Protein AF-A0A914WY96-F1 (afdb_monomer_lite)

Structure (mmCIF, N/CA/C/O backbone):
data_AF-A0A914WY96-F1
#
_entry.id   AF-A0A914WY96-F1
#
loop_
_atom_site.group_PDB
_atom_site.id
_atom_site.type_symbol
_atom_site.label_atom_id
_atom_site.label_alt_id
_atom_site.label_comp_id
_atom_site.label_asym_id
_atom_site.label_entity_id
_atom_site.label_seq_id
_atom_site.pdbx_PDB_ins_code
_atom_site.Cartn_x
_atom_site.Cartn_y
_atom_site.Cartn_z
_atom_site.occupancy
_atom_site.B_iso_or_equiv
_atom_site.auth_seq_id
_atom_site.auth_comp_id
_atom_site.auth_asym_id
_atom_site.auth_atom_id
_atom_site.pdbx_PDB_model_num
ATOM 1 N N . MET A 1 1 ? 10.116 6.307 -35.454 1.00 28.48 1 MET A N 1
ATOM 2 C CA . MET A 1 1 ? 8.808 5.664 -35.728 1.00 28.48 1 MET A CA 1
ATOM 3 C C . MET A 1 1 ? 8.693 4.385 -34.907 1.00 28.48 1 MET A C 1
ATOM 5 O O . MET A 1 1 ? 9.433 3.451 -35.177 1.00 28.48 1 MET A O 1
ATOM 9 N N . LYS A 1 2 ? 7.844 4.342 -33.873 1.00 28.83 2 LYS A N 1
ATOM 10 C CA . LYS A 1 2 ? 7.620 3.133 -33.053 1.00 28.83 2 LYS A CA 1
ATOM 11 C C . LYS A 1 2 ? 6.256 2.530 -33.415 1.00 28.83 2 LYS A C 1
ATOM 13 O O . LYS A 1 2 ? 5.271 3.258 -33.462 1.00 28.83 2 LYS A O 1
ATOM 18 N N . ARG A 1 3 ? 6.246 1.234 -33.759 1.00 26.42 3 ARG A N 1
ATOM 19 C CA . ARG A 1 3 ? 5.090 0.457 -34.256 1.00 26.42 3 ARG A CA 1
ATOM 20 C C . ARG A 1 3 ? 4.295 -0.189 -33.090 1.00 26.42 3 ARG A C 1
ATOM 22 O O . ARG A 1 3 ? 4.894 -0.402 -32.038 1.00 26.42 3 ARG A O 1
ATOM 29 N N . PRO A 1 4 ? 2.994 -0.518 -33.257 1.00 29.48 4 PRO A N 1
ATOM 30 C CA . PRO A 1 4 ? 2.065 -0.877 -32.171 1.00 29.48 4 PRO A CA 1
ATOM 31 C C . PRO A 1 4 ? 2.031 -2.377 -31.812 1.00 29.48 4 PRO A C 1
ATOM 33 O O . PRO A 1 4 ? 2.368 -3.226 -32.624 1.00 29.48 4 PRO A O 1
ATOM 36 N N . ALA A 1 5 ? 1.510 -2.731 -30.633 1.00 29.62 5 ALA A N 1
ATOM 37 C CA . ALA A 1 5 ? 1.574 -4.060 -30.001 1.00 29.62 5 ALA A CA 1
ATOM 38 C C . ALA A 1 5 ? 0.991 -5.293 -30.742 1.00 29.62 5 ALA A C 1
ATOM 40 O O . ALA A 1 5 ? 1.362 -6.414 -30.403 1.00 29.62 5 ALA A O 1
ATOM 41 N N . LYS A 1 6 ? 0.184 -5.155 -31.814 1.00 28.33 6 LYS A N 1
ATOM 42 C CA . LYS A 1 6 ? -0.159 -6.316 -32.691 1.00 28.33 6 LYS A CA 1
ATOM 43 C C . LYS A 1 6 ? 1.090 -6.884 -33.393 1.00 28.33 6 LYS A C 1
ATOM 45 O O . LYS A 1 6 ? 1.119 -8.012 -33.871 1.00 28.33 6 LYS A O 1
ATOM 50 N N . VAL A 1 7 ? 2.139 -6.072 -33.436 1.00 35.50 7 VAL A N 1
ATOM 51 C CA . VAL A 1 7 ? 3.407 -6.331 -34.096 1.00 35.50 7 VAL A CA 1
ATOM 52 C C . VAL A 1 7 ? 4.339 -7.179 -33.220 1.00 35.50 7 VAL A C 1
ATOM 54 O O . VAL A 1 7 ? 5.257 -7.757 -33.766 1.00 35.50 7 VAL A O 1
ATOM 57 N N . ALA A 1 8 ? 4.108 -7.371 -31.914 1.00 34.38 8 ALA A N 1
ATOM 58 C CA . ALA A 1 8 ? 4.970 -8.253 -31.109 1.00 34.38 8 ALA A CA 1
ATOM 59 C C . ALA A 1 8 ? 4.739 -9.755 -31.404 1.00 34.38 8 ALA A C 1
ATOM 61 O O . ALA A 1 8 ? 5.701 -10.507 -31.510 1.00 34.38 8 ALA A O 1
ATOM 62 N N . TYR A 1 9 ? 3.489 -10.178 -31.649 1.00 34.12 9 TYR A N 1
ATOM 63 C CA . TYR A 1 9 ? 3.143 -11.551 -32.068 1.00 34.12 9 TYR A CA 1
ATOM 64 C C . TYR A 1 9 ? 3.417 -11.781 -33.575 1.00 34.12 9 TYR A C 1
ATOM 66 O O . TYR A 1 9 ? 3.950 -12.815 -33.989 1.00 34.12 9 TYR A O 1
ATOM 74 N N . CYS A 1 10 ? 3.149 -10.771 -34.419 1.00 36.69 10 CYS A N 1
ATOM 75 C CA . CYS A 1 10 ? 3.465 -10.826 -35.853 1.00 36.69 10 CYS A CA 1
ATOM 76 C C . CYS A 1 10 ? 4.968 -10.674 -36.171 1.00 36.69 10 CYS A C 1
ATOM 78 O O . CYS A 1 10 ? 5.416 -11.292 -37.138 1.00 36.69 10 CYS A O 1
ATOM 80 N N . ASN A 1 11 ? 5.760 -9.962 -35.357 1.00 41.75 11 ASN A N 1
ATOM 81 C CA . ASN A 1 11 ? 7.214 -9.797 -35.547 1.00 41.75 11 ASN A CA 1
ATOM 82 C C . ASN A 1 11 ? 8.078 -10.728 -34.698 1.00 41.75 11 ASN A C 1
ATOM 84 O O . ASN A 1 11 ? 9.297 -10.694 -34.853 1.00 41.75 11 ASN A O 1
ATOM 88 N N . ALA A 1 12 ? 7.501 -11.559 -33.826 1.00 46.78 12 ALA A N 1
ATOM 89 C CA . ALA A 1 12 ? 8.253 -12.685 -33.294 1.00 46.78 12 ALA A CA 1
ATOM 90 C C . ALA A 1 12 ? 8.743 -13.513 -34.487 1.00 46.78 12 ALA A C 1
ATOM 92 O O . ALA A 1 12 ? 7.937 -13.942 -35.323 1.00 46.78 12 ALA A O 1
ATOM 93 N N . HIS A 1 13 ? 10.060 -13.666 -34.607 1.00 63.72 13 HIS A N 1
ATOM 94 C CA . HIS A 1 13 ? 10.645 -14.470 -35.672 1.00 63.72 13 HIS A CA 1
ATOM 95 C C . HIS A 1 13 ? 10.261 -15.938 -35.465 1.00 63.72 13 HIS A C 1
ATOM 97 O O . HIS A 1 13 ? 10.079 -16.640 -36.448 1.00 63.72 13 HIS A O 1
ATOM 103 N N . TRP A 1 14 ? 10.058 -16.383 -34.221 1.00 64.38 14 TRP A N 1
ATOM 104 C CA . TRP A 1 14 ? 9.708 -17.765 -33.901 1.00 64.38 14 TRP A CA 1
ATOM 105 C C . TRP A 1 14 ? 8.822 -17.873 -32.648 1.00 64.38 14 TRP A C 1
ATOM 107 O O . TRP A 1 14 ? 8.869 -17.010 -31.768 1.00 64.38 14 TRP A O 1
ATOM 117 N N . LEU A 1 15 ? 8.021 -18.939 -32.587 1.00 61.97 15 LEU A N 1
ATOM 118 C CA . LEU A 1 15 ? 7.207 -19.363 -31.444 1.00 61.97 15 LEU A CA 1
ATOM 119 C C . LEU A 1 15 ? 7.208 -20.892 -31.402 1.00 61.97 15 LEU A C 1
ATOM 121 O O . LEU A 1 15 ? 6.810 -21.546 -32.372 1.00 61.97 15 LEU A O 1
ATOM 125 N N . SER A 1 16 ? 7.624 -21.462 -30.277 1.00 58.84 16 SER A N 1
ATOM 126 C CA . SER A 1 16 ? 7.672 -22.909 -30.110 1.00 58.84 16 SER A CA 1
ATOM 127 C C . SER A 1 16 ? 7.338 -23.321 -28.689 1.00 58.84 16 SER A C 1
ATOM 129 O O . SER A 1 16 ? 7.773 -22.696 -27.724 1.00 58.84 16 SER A O 1
ATOM 131 N N . HIS A 1 17 ? 6.613 -24.427 -28.570 1.00 65.38 17 HIS A N 1
ATOM 132 C CA . HIS A 1 17 ? 6.636 -25.232 -27.361 1.00 65.38 17 HIS A CA 1
ATOM 133 C C . HIS A 1 17 ? 7.956 -25.999 -27.343 1.00 65.38 17 HIS A C 1
ATOM 135 O O . HIS A 1 17 ? 8.285 -26.698 -28.306 1.00 65.38 17 HIS A O 1
ATOM 141 N N . VAL A 1 18 ? 8.730 -25.812 -26.281 1.00 75.56 18 VAL A N 1
ATOM 142 C CA . VAL A 1 18 ? 10.063 -26.387 -26.133 1.00 75.56 18 VAL A CA 1
ATOM 143 C C . VAL A 1 18 ? 10.208 -27.068 -24.787 1.00 75.56 18 VAL A C 1
ATOM 145 O O . VAL A 1 18 ? 9.620 -26.639 -23.794 1.00 75.56 18 VAL A O 1
ATOM 148 N N . LYS A 1 19 ? 11.036 -28.103 -24.751 1.00 75.75 19 LYS A N 1
ATOM 149 C CA . LYS A 1 19 ? 11.537 -28.710 -23.527 1.00 75.75 19 LYS A CA 1
ATOM 150 C C . LYS A 1 19 ? 12.984 -28.284 -23.339 1.00 75.75 19 LYS A C 1
ATOM 152 O O . LYS A 1 19 ? 13.782 -28.363 -24.267 1.00 75.75 19 LYS A O 1
ATOM 157 N N . VAL A 1 20 ? 13.328 -27.814 -22.148 1.00 85.31 20 VAL A N 1
ATOM 158 C CA . VAL A 1 20 ? 14.697 -27.376 -21.852 1.00 85.31 20 VAL A CA 1
ATOM 159 C C . VAL A 1 20 ? 15.534 -28.584 -21.459 1.00 85.31 20 VAL A C 1
ATOM 161 O O . VAL A 1 20 ? 15.199 -29.285 -20.508 1.00 85.31 20 VAL A O 1
ATOM 164 N N . LEU A 1 21 ? 16.619 -28.830 -22.187 1.00 88.38 21 LEU A N 1
ATOM 165 C CA . LEU A 1 21 ? 17.517 -29.969 -21.990 1.00 88.38 21 LEU A CA 1
ATOM 166 C C . LEU A 1 21 ? 18.774 -29.594 -21.205 1.00 88.38 21 LEU A C 1
ATOM 168 O O . LEU A 1 21 ? 19.289 -30.407 -20.443 1.00 88.38 21 LEU A O 1
ATOM 172 N N . SER A 1 22 ? 19.275 -28.371 -21.370 1.00 86.06 22 SER A N 1
ATOM 173 C CA . SER A 1 22 ? 20.483 -27.911 -20.684 1.00 86.06 22 SER A CA 1
ATOM 174 C C . SER A 1 22 ? 20.483 -26.396 -20.487 1.00 86.06 22 SER A C 1
ATOM 176 O O . SER A 1 22 ? 19.802 -25.661 -21.200 1.00 86.06 22 SER A O 1
ATOM 178 N N . LYS A 1 23 ? 21.245 -25.923 -19.496 1.00 86.38 23 LYS A N 1
ATOM 179 C CA . LYS A 1 23 ? 21.458 -24.503 -19.181 1.00 86.38 23 LYS A CA 1
ATOM 180 C C . LYS A 1 23 ? 22.958 -24.277 -19.021 1.00 86.38 23 LYS A C 1
ATOM 182 O O . LYS A 1 23 ? 23.600 -24.981 -18.246 1.00 86.38 23 LYS A O 1
ATOM 187 N N . LYS A 1 24 ? 23.513 -23.294 -19.726 1.00 80.94 24 LYS A N 1
ATOM 188 C CA . LYS A 1 24 ? 24.901 -22.842 -19.585 1.00 80.94 24 LYS A CA 1
ATOM 189 C C . LYS A 1 24 ? 24.929 -21.319 -19.561 1.00 80.94 24 LYS A C 1
ATOM 191 O O . LYS A 1 24 ? 24.548 -20.672 -20.530 1.00 80.94 24 LYS A O 1
ATOM 196 N N . THR A 1 25 ? 25.393 -20.737 -18.464 1.00 68.56 25 THR A N 1
ATOM 197 C CA . THR A 1 25 ? 25.625 -19.290 -18.378 1.00 68.56 25 THR A CA 1
ATOM 198 C C . THR A 1 25 ? 27.055 -19.006 -18.819 1.00 68.56 25 THR A C 1
ATOM 200 O O . THR A 1 25 ? 27.985 -19.623 -18.301 1.00 68.56 25 THR A O 1
ATOM 203 N N . LEU A 1 26 ? 27.237 -18.126 -19.804 1.00 62.03 26 LEU A N 1
ATOM 204 C CA . LEU A 1 26 ? 28.568 -17.672 -20.203 1.00 62.03 26 LEU A CA 1
ATOM 205 C C . LEU A 1 26 ? 28.908 -16.395 -19.434 1.00 62.03 26 LEU A C 1
ATOM 207 O O . LEU A 1 26 ? 28.270 -15.366 -19.645 1.00 62.03 26 LEU A O 1
ATOM 211 N N . ASN A 1 27 ? 29.932 -16.467 -18.588 1.00 56.09 27 ASN A N 1
ATOM 212 C CA . ASN A 1 27 ? 30.585 -15.295 -18.013 1.00 56.09 27 ASN A CA 1
ATOM 213 C C . ASN A 1 27 ? 31.806 -14.987 -18.888 1.00 56.09 27 ASN A C 1
ATOM 215 O O . ASN A 1 27 ? 32.651 -15.863 -19.059 1.00 56.09 27 ASN A O 1
ATOM 219 N N . TYR A 1 28 ? 31.898 -13.787 -19.461 1.00 51.44 28 TYR A N 1
ATOM 220 C CA . TYR A 1 28 ? 33.078 -13.356 -20.219 1.00 51.44 28 TYR A CA 1
ATOM 221 C C . TYR A 1 28 ? 33.558 -11.996 -19.713 1.00 51.44 28 TYR A C 1
ATOM 223 O O . TYR A 1 28 ? 32.769 -11.062 -19.598 1.00 51.44 28 TYR A O 1
ATOM 231 N N . THR A 1 29 ? 34.852 -11.916 -19.396 1.00 46.34 29 THR A N 1
ATOM 232 C CA . THR A 1 29 ? 35.524 -10.771 -18.765 1.00 46.34 29 THR A CA 1
ATOM 233 C C . THR A 1 29 ? 36.150 -9.768 -19.735 1.00 46.34 29 THR A C 1
ATOM 235 O O . THR A 1 29 ? 36.627 -8.743 -19.271 1.00 46.34 29 THR A O 1
ATOM 238 N N . GLU A 1 30 ? 36.119 -9.956 -21.056 1.00 43.34 30 GLU A N 1
ATOM 239 C CA . GLU A 1 30 ? 36.680 -8.974 -22.000 1.00 43.34 30 GLU A CA 1
ATOM 240 C C . GLU A 1 30 ? 35.825 -8.864 -23.282 1.00 43.34 30 GLU A C 1
ATOM 242 O O . GLU A 1 30 ? 35.488 -9.872 -23.899 1.00 43.34 30 GLU A O 1
ATOM 247 N N . ALA A 1 31 ? 35.512 -7.616 -23.670 1.00 37.66 31 ALA A N 1
ATOM 248 C CA . ALA A 1 31 ? 34.839 -7.122 -24.891 1.00 37.66 31 ALA A CA 1
ATOM 249 C C . ALA A 1 31 ? 33.282 -7.009 -24.943 1.00 37.66 31 ALA A C 1
ATOM 251 O O . ALA A 1 31 ? 32.551 -7.918 -25.321 1.00 37.66 31 ALA A O 1
ATOM 252 N N . ALA A 1 32 ? 32.804 -5.780 -24.696 1.00 41.38 32 ALA A N 1
ATOM 253 C CA . ALA A 1 32 ? 31.765 -5.010 -25.417 1.00 41.38 32 ALA A CA 1
ATOM 254 C C . ALA A 1 32 ? 30.351 -5.574 -25.753 1.00 41.38 32 ALA A C 1
ATOM 256 O O . ALA A 1 32 ? 29.606 -4.872 -26.439 1.00 41.38 32 ALA A O 1
ATOM 257 N N . TYR A 1 33 ? 29.906 -6.742 -25.269 1.00 43.28 33 TYR A N 1
ATOM 258 C CA . TYR A 1 33 ? 28.507 -7.209 -25.432 1.00 43.28 33 TYR A CA 1
ATOM 259 C C . TYR A 1 33 ? 27.900 -7.790 -24.132 1.00 43.28 33 TYR A C 1
ATOM 261 O O . TYR A 1 33 ? 28.636 -8.331 -23.312 1.00 43.28 33 TYR A O 1
ATOM 269 N N . PRO A 1 34 ? 26.566 -7.685 -23.911 1.00 52.25 34 PRO A N 1
ATOM 270 C CA . PRO A 1 34 ? 25.922 -8.087 -22.654 1.00 52.25 34 PRO A CA 1
ATOM 271 C C . PRO A 1 34 ? 25.956 -9.607 -22.432 1.00 52.25 34 PRO A C 1
ATOM 273 O O . PRO A 1 34 ? 25.859 -10.375 -23.387 1.00 52.25 34 PRO A O 1
ATOM 276 N N . MET A 1 35 ? 26.048 -10.034 -21.168 1.00 61.91 35 MET A N 1
ATOM 277 C CA . MET A 1 35 ? 26.026 -11.444 -20.757 1.00 61.91 35 MET A CA 1
ATOM 278 C C . MET A 1 35 ? 24.758 -12.172 -21.263 1.00 61.91 35 MET A C 1
ATOM 280 O O . MET A 1 35 ? 23.668 -11.595 -21.262 1.00 61.91 35 MET A O 1
ATOM 284 N N . PHE A 1 36 ? 24.870 -13.450 -21.653 1.00 68.12 36 PHE A N 1
ATOM 285 C CA . PHE A 1 36 ? 23.742 -14.300 -22.076 1.00 68.12 36 PHE A CA 1
ATOM 286 C C . PHE A 1 36 ? 23.740 -15.652 -21.343 1.00 68.12 36 PHE A C 1
ATOM 288 O O . PHE A 1 36 ? 24.786 -16.268 -21.127 1.00 68.12 36 PHE A O 1
ATOM 295 N N . THR A 1 37 ? 22.547 -16.149 -21.015 1.00 75.94 37 THR A N 1
ATOM 296 C CA . THR A 1 37 ? 22.322 -17.544 -20.627 1.00 75.94 37 THR A CA 1
ATOM 297 C C . THR A 1 37 ? 21.881 -18.337 -21.853 1.00 75.94 37 THR A C 1
ATOM 299 O O . THR A 1 37 ? 20.947 -17.962 -22.562 1.00 75.94 37 THR A O 1
ATOM 302 N N . ILE A 1 38 ? 22.579 -19.439 -22.107 1.00 82.81 38 ILE A N 1
ATOM 303 C CA . ILE A 1 38 ? 22.333 -20.361 -23.211 1.00 82.81 38 ILE A CA 1
ATOM 304 C C . ILE A 1 38 ? 21.504 -21.529 -22.686 1.00 82.81 38 ILE A C 1
ATOM 306 O O . ILE A 1 38 ? 21.916 -22.212 -21.748 1.00 82.81 38 ILE A O 1
ATOM 310 N N . TYR A 1 39 ? 20.368 -21.794 -23.318 1.00 83.50 39 TYR A N 1
ATOM 311 C CA . TYR A 1 39 ? 19.559 -22.979 -23.068 1.00 83.50 39 TYR A CA 1
ATOM 312 C C . TYR A 1 39 ? 19.608 -23.909 -24.271 1.00 83.50 39 TYR A C 1
ATOM 314 O O . TYR A 1 39 ? 19.248 -23.503 -25.376 1.00 83.50 39 TYR A O 1
ATOM 322 N N . GLY A 1 40 ? 20.025 -25.154 -24.048 1.00 87.25 40 GLY A N 1
ATOM 323 C CA . GLY A 1 40 ? 19.802 -26.235 -24.999 1.00 87.25 40 GLY A CA 1
ATOM 324 C C . GLY A 1 40 ? 18.356 -26.693 -24.890 1.00 87.25 40 GLY A C 1
ATOM 325 O O . GLY A 1 40 ? 17.864 -26.936 -23.785 1.00 87.25 40 GLY A O 1
ATOM 326 N N . ILE A 1 41 ? 17.664 -26.781 -26.017 1.00 85.12 41 ILE A N 1
ATOM 327 C CA . ILE A 1 41 ? 16.235 -27.060 -26.067 1.00 85.12 41 ILE A CA 1
ATOM 328 C C . ILE A 1 41 ? 15.885 -28.098 -27.131 1.00 85.12 41 ILE A C 1
ATOM 330 O O . ILE A 1 41 ? 16.538 -28.219 -28.163 1.00 85.12 41 ILE A O 1
ATOM 334 N N . GLU A 1 42 ? 14.796 -28.808 -26.880 1.00 87.94 42 GLU A N 1
ATOM 335 C CA . GLU A 1 42 ? 14.104 -29.655 -27.841 1.00 87.94 42 GLU A CA 1
ATOM 336 C C . GLU A 1 42 ? 12.791 -28.980 -28.229 1.00 87.94 42 GLU A C 1
ATOM 338 O O . GLU A 1 42 ? 12.003 -28.581 -27.367 1.00 87.94 42 GLU A O 1
ATOM 343 N N . HIS A 1 43 ? 12.534 -28.850 -29.525 1.00 81.00 43 HIS A N 1
ATOM 344 C CA . HIS A 1 43 ? 11.268 -28.323 -30.014 1.00 81.00 43 HIS A CA 1
ATOM 345 C C . HIS A 1 43 ? 10.225 -29.435 -30.055 1.00 81.00 43 HIS A C 1
ATOM 347 O O . HIS A 1 43 ? 10.279 -30.306 -30.915 1.00 81.00 43 HIS A O 1
ATOM 353 N N . ILE A 1 44 ? 9.252 -29.374 -29.146 1.00 73.62 44 ILE A N 1
ATOM 354 C CA . ILE A 1 44 ? 8.132 -30.322 -29.114 1.00 73.62 44 ILE A CA 1
ATOM 355 C C . ILE A 1 44 ? 7.138 -29.989 -30.228 1.00 73.62 44 ILE A C 1
ATOM 357 O O . ILE A 1 44 ? 6.623 -30.875 -30.904 1.00 73.62 44 ILE A O 1
ATOM 361 N N . HIS A 1 45 ? 6.8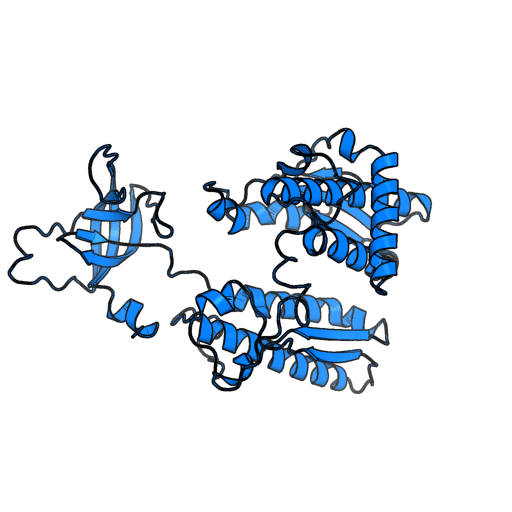59 -28.696 -30.424 1.00 62.28 45 HIS A N 1
ATOM 362 C CA . HIS A 1 45 ? 5.975 -28.232 -31.488 1.00 62.28 45 HIS A CA 1
ATOM 363 C C . HIS A 1 45 ? 6.256 -26.773 -31.864 1.00 62.28 45 HIS A C 1
ATOM 365 O O . HIS A 1 45 ? 6.241 -25.889 -31.000 1.00 62.28 45 HIS A O 1
ATOM 371 N N . PHE A 1 46 ? 6.461 -26.511 -33.156 1.00 66.31 46 PHE A N 1
ATOM 372 C CA . PHE A 1 46 ? 6.595 -25.158 -33.694 1.00 66.31 46 PHE A CA 1
ATOM 373 C C . PHE A 1 46 ? 5.236 -24.602 -34.106 1.00 66.31 46 PHE A C 1
ATOM 375 O O . PHE A 1 46 ? 4.637 -25.064 -35.071 1.00 66.31 46 PHE A O 1
ATOM 382 N N . TYR A 1 47 ? 4.808 -23.533 -33.440 1.00 46.66 47 TYR A N 1
ATOM 383 C CA . TYR A 1 47 ? 3.637 -22.764 -33.866 1.00 46.66 47 TYR A CA 1
ATOM 384 C C . TYR A 1 47 ? 4.010 -21.701 -34.909 1.00 46.66 47 TYR A C 1
ATOM 386 O O . TYR A 1 47 ? 3.172 -21.280 -35.703 1.00 46.66 47 TYR A O 1
ATOM 394 N N . LYS A 1 48 ? 5.277 -21.254 -34.919 1.00 57.88 48 LYS A N 1
ATOM 395 C CA . LYS A 1 48 ? 5.829 -20.337 -35.927 1.00 57.88 48 LYS A CA 1
ATOM 396 C C . LYS A 1 48 ? 7.339 -20.540 -36.066 1.00 57.88 48 LYS A C 1
ATOM 398 O O . LYS A 1 48 ? 8.082 -20.281 -35.121 1.00 57.88 48 LYS A O 1
ATOM 403 N N . ALA A 1 49 ? 7.792 -20.982 -37.236 1.00 71.69 49 ALA A N 1
ATOM 404 C CA . ALA A 1 49 ? 9.211 -21.200 -37.517 1.00 71.69 49 ALA A CA 1
ATOM 405 C C . ALA A 1 49 ? 9.932 -19.898 -37.946 1.00 71.69 49 ALA A C 1
ATOM 407 O O . ALA A 1 49 ? 9.321 -19.058 -38.619 1.00 71.69 49 ALA A O 1
ATOM 408 N N . PRO A 1 50 ? 11.225 -19.724 -37.599 1.00 72.56 50 PRO A N 1
ATOM 409 C CA . PRO A 1 50 ? 12.031 -18.589 -38.045 1.00 72.56 50 PRO A CA 1
ATOM 410 C C . PRO A 1 50 ? 12.296 -18.623 -39.552 1.00 72.56 50 PRO A C 1
ATOM 412 O O . PRO A 1 50 ? 12.647 -19.655 -40.113 1.00 72.56 50 PRO A O 1
ATOM 415 N N . LYS A 1 51 ? 12.163 -17.467 -40.216 1.00 68.94 51 LYS A N 1
ATOM 416 C CA . LYS A 1 51 ? 12.546 -17.295 -41.627 1.00 68.94 51 LYS A CA 1
ATOM 417 C C . LYS A 1 51 ? 14.041 -16.969 -41.718 1.00 68.94 51 LYS A C 1
ATOM 419 O O . LYS A 1 51 ? 14.461 -15.922 -41.231 1.00 68.94 51 LYS A O 1
ATOM 424 N N . LEU A 1 52 ? 14.822 -17.854 -42.335 1.00 68.25 52 LEU A N 1
ATOM 425 C CA . LEU A 1 52 ? 16.275 -17.719 -42.507 1.00 68.25 52 LEU A CA 1
ATOM 426 C C . LEU A 1 52 ? 16.606 -17.061 -43.857 1.00 68.25 52 LEU A C 1
ATOM 428 O O . LEU A 1 52 ? 15.940 -17.322 -44.856 1.00 68.25 52 LEU A O 1
ATOM 432 N N . SER A 1 53 ? 17.629 -16.205 -43.897 1.00 60.12 53 SER A N 1
ATOM 433 C CA . SER A 1 53 ? 18.184 -15.657 -45.147 1.00 60.12 53 SER A CA 1
ATOM 434 C C . SER A 1 53 ? 19.335 -16.536 -45.654 1.00 60.12 53 SER A C 1
ATOM 436 O O . SER A 1 53 ? 19.962 -17.232 -44.863 1.00 60.12 53 SER A O 1
ATOM 438 N N . ALA A 1 54 ? 19.683 -16.474 -46.945 1.00 56.25 54 ALA A N 1
ATOM 439 C CA . ALA A 1 54 ? 20.733 -17.321 -47.539 1.00 56.25 54 ALA A CA 1
ATOM 440 C C . ALA A 1 54 ? 22.109 -17.233 -46.832 1.00 56.25 54 ALA A C 1
ATOM 442 O O . ALA A 1 54 ? 22.849 -18.207 -46.814 1.00 56.25 54 ALA A O 1
ATOM 443 N N . ARG A 1 55 ? 22.427 -16.094 -46.191 1.00 52.59 55 ARG A N 1
ATOM 444 C CA . ARG A 1 55 ? 23.644 -15.891 -45.376 1.00 52.59 55 ARG A CA 1
ATOM 445 C C . ARG A 1 55 ? 23.581 -16.489 -43.963 1.00 52.59 55 ARG A C 1
ATOM 447 O O . ARG A 1 55 ? 24.610 -16.570 -43.314 1.00 52.59 55 ARG A O 1
ATOM 454 N N . SER A 1 56 ? 22.398 -16.849 -43.464 1.00 53.88 56 SER A N 1
ATOM 455 C CA . SER A 1 56 ? 22.181 -17.288 -42.073 1.00 53.88 56 SER A CA 1
ATOM 456 C C . SER A 1 56 ? 21.903 -18.786 -41.925 1.00 53.88 56 SER A C 1
ATOM 458 O O . SER A 1 56 ? 21.720 -19.255 -40.810 1.00 53.88 56 SER A O 1
ATOM 460 N N . VAL A 1 57 ? 21.913 -19.554 -43.020 1.00 57.81 57 VAL A N 1
ATOM 461 C CA . VAL A 1 57 ? 21.687 -21.012 -42.993 1.00 57.81 57 VAL A CA 1
ATOM 462 C C . VAL A 1 57 ? 22.891 -21.774 -42.420 1.00 57.81 57 VAL A C 1
ATOM 464 O O . VAL A 1 57 ? 22.703 -22.790 -41.763 1.00 57.81 57 VAL A O 1
ATOM 467 N N . THR A 1 58 ? 24.117 -21.277 -42.609 1.00 55.41 58 THR A N 1
ATOM 468 C CA . THR A 1 58 ? 25.354 -21.957 -42.177 1.00 55.41 58 THR A CA 1
ATOM 469 C C . THR A 1 58 ? 25.685 -21.794 -40.689 1.00 55.41 58 THR A C 1
ATOM 471 O O . THR A 1 58 ? 26.453 -22.587 -40.160 1.00 55.41 58 THR A O 1
ATOM 474 N N . GLU A 1 59 ? 25.105 -20.804 -40.002 1.00 59.09 59 GLU A N 1
ATOM 475 C CA . GLU A 1 59 ? 25.396 -20.479 -38.589 1.00 59.09 59 GLU A CA 1
ATOM 476 C C . GLU A 1 59 ? 24.176 -20.636 -37.661 1.00 59.09 59 GLU A C 1
ATOM 478 O O . GLU A 1 59 ? 24.256 -20.372 -36.461 1.00 59.09 59 GLU A O 1
ATOM 483 N N . PHE A 1 60 ? 23.021 -21.044 -38.196 1.00 72.88 60 PHE A N 1
ATOM 484 C CA . PHE A 1 60 ? 21.788 -21.153 -37.423 1.00 72.88 60 PHE A CA 1
ATOM 485 C C . PHE A 1 60 ? 21.733 -22.448 -36.609 1.00 72.88 60 PHE A C 1
ATOM 487 O O . PHE A 1 60 ? 21.708 -23.542 -37.169 1.00 72.88 60 PHE A O 1
ATOM 494 N N . ASN A 1 61 ? 21.627 -22.321 -35.284 1.00 75.19 61 ASN A N 1
ATOM 495 C CA . ASN A 1 61 ? 21.369 -23.450 -34.392 1.00 75.19 61 ASN A CA 1
ATOM 496 C C . ASN A 1 61 ? 19.963 -23.326 -33.770 1.00 75.19 61 ASN A C 1
ATOM 498 O O . ASN A 1 61 ? 19.776 -22.510 -32.862 1.00 75.19 61 ASN A O 1
ATOM 502 N N . PRO A 1 62 ? 18.967 -24.117 -34.221 1.00 74.88 62 PRO A N 1
ATOM 503 C CA . PRO A 1 62 ? 17.609 -24.038 -33.688 1.00 74.88 62 PRO A CA 1
ATOM 504 C C . PRO A 1 6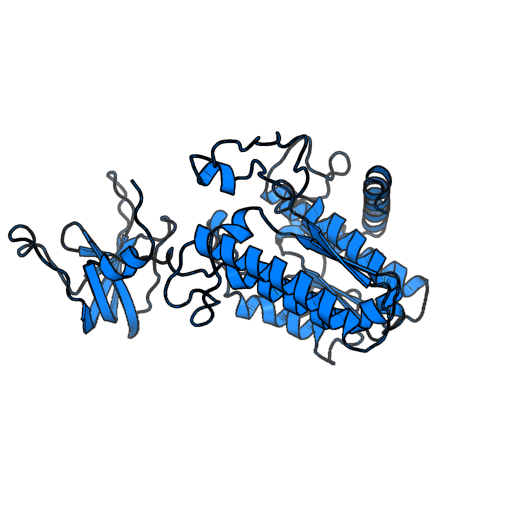2 ? 17.506 -24.577 -32.261 1.00 74.88 62 PRO A C 1
ATOM 506 O O . PRO A 1 62 ? 16.651 -24.137 -31.508 1.00 74.88 62 PRO A O 1
ATOM 509 N N . PHE A 1 63 ? 18.393 -25.482 -31.849 1.00 81.88 63 PHE A N 1
ATOM 510 C CA . PHE A 1 63 ? 18.319 -26.156 -30.550 1.00 81.88 63 PHE A CA 1
ATOM 511 C C . PHE A 1 63 ? 18.858 -25.311 -29.397 1.00 81.88 63 PHE A C 1
ATOM 513 O O . PHE A 1 63 ? 19.030 -25.810 -28.285 1.00 81.88 63 PHE A O 1
ATOM 520 N N . VAL A 1 64 ? 19.165 -24.039 -29.651 1.00 82.25 64 VAL A N 1
ATOM 521 C CA . VAL A 1 64 ? 19.792 -23.153 -28.682 1.00 82.25 64 VAL A CA 1
ATOM 522 C C . VAL A 1 64 ? 19.030 -21.838 -28.589 1.00 82.25 64 VAL A C 1
ATOM 524 O O . VAL A 1 64 ? 18.913 -21.092 -29.563 1.00 82.25 64 VAL A O 1
ATOM 527 N N . ILE A 1 65 ? 18.562 -21.524 -27.378 1.00 78.81 65 ILE A N 1
ATOM 528 C CA . ILE A 1 65 ? 17.966 -20.229 -27.046 1.00 78.81 65 ILE A CA 1
ATOM 529 C C . ILE A 1 65 ? 18.928 -19.424 -26.182 1.00 78.81 65 ILE A C 1
ATOM 531 O O . ILE A 1 65 ? 19.393 -19.881 -25.142 1.00 78.81 65 ILE A O 1
ATOM 535 N N . LEU A 1 66 ? 19.160 -18.183 -26.590 1.00 77.56 66 LEU A N 1
ATOM 536 C CA . LEU A 1 66 ? 19.853 -17.163 -25.823 1.00 77.56 66 LEU A CA 1
ATOM 537 C C . LEU A 1 66 ? 18.837 -16.304 -25.079 1.00 77.56 66 LEU A C 1
ATOM 539 O O . LEU A 1 66 ? 18.069 -15.551 -25.681 1.00 77.56 66 LEU A O 1
ATOM 543 N N . THR A 1 67 ? 18.870 -16.332 -23.760 1.00 69.75 67 THR A N 1
ATOM 544 C CA . THR A 1 67 ? 18.228 -15.288 -22.966 1.00 69.75 67 THR A CA 1
ATOM 545 C C . THR A 1 67 ? 19.319 -14.329 -22.515 1.00 69.75 67 THR A C 1
ATOM 547 O O . THR A 1 67 ? 20.436 -14.760 -22.221 1.00 69.75 67 THR A O 1
ATOM 550 N N . PRO A 1 68 ? 19.066 -13.017 -22.479 1.00 62.81 68 PRO A N 1
ATOM 551 C CA . PRO A 1 68 ? 19.988 -12.120 -21.808 1.00 62.81 68 PRO A CA 1
ATOM 552 C C . PRO A 1 68 ? 20.211 -12.600 -20.372 1.00 62.81 68 PRO A C 1
ATOM 554 O O . PRO A 1 68 ? 19.253 -13.004 -19.704 1.00 62.81 68 PRO A O 1
ATOM 557 N N . ALA A 1 69 ? 21.458 -12.587 -19.916 1.00 55.38 69 ALA A N 1
ATOM 558 C CA . ALA A 1 69 ? 21.762 -12.891 -18.533 1.00 55.38 69 ALA A CA 1
ATOM 559 C C . ALA A 1 69 ? 21.241 -11.761 -17.639 1.00 55.38 69 ALA A C 1
ATOM 561 O O . ALA A 1 69 ? 20.962 -10.651 -18.103 1.00 55.38 69 ALA A O 1
ATOM 562 N N . PHE A 1 70 ? 21.114 -12.109 -16.363 1.00 49.25 70 PHE A N 1
ATOM 563 C CA . PHE A 1 70 ? 20.404 -11.463 -15.256 1.00 49.25 70 PHE A CA 1
ATOM 564 C C . PHE A 1 70 ? 20.490 -9.927 -15.107 1.00 49.25 70 PHE A C 1
ATOM 566 O O . PHE A 1 70 ? 19.730 -9.362 -14.330 1.00 49.25 70 PHE A O 1
ATOM 573 N N . GLU A 1 71 ? 21.344 -9.234 -15.857 1.00 37.25 71 GLU A N 1
ATOM 574 C CA . GLU A 1 71 ? 21.564 -7.785 -15.774 1.00 37.25 71 GLU A CA 1
ATOM 575 C C . GLU A 1 71 ? 20.816 -6.961 -16.826 1.00 37.25 71 GLU A C 1
ATOM 577 O O . GLU A 1 71 ? 20.670 -5.748 -16.674 1.00 37.25 71 GLU A O 1
ATOM 582 N N . SER A 1 72 ? 20.294 -7.579 -17.891 1.00 36.88 72 SER A N 1
ATOM 583 C CA . SER A 1 72 ? 19.376 -6.857 -18.773 1.00 36.88 72 SER A CA 1
ATOM 584 C C . SER A 1 72 ? 17.940 -7.116 -18.323 1.00 36.88 72 SER A C 1
ATOM 586 O O . SER A 1 72 ? 17.533 -8.263 -18.144 1.00 36.88 72 SER A O 1
ATOM 588 N N . VAL A 1 73 ? 17.182 -6.028 -18.186 1.00 42.66 73 VAL A N 1
ATOM 589 C CA . VAL A 1 73 ? 15.803 -5.864 -17.676 1.00 42.66 73 VAL A CA 1
ATOM 590 C C . VAL A 1 73 ? 14.777 -6.919 -18.144 1.00 42.66 73 VAL A C 1
ATOM 592 O O . VAL A 1 73 ? 13.664 -6.966 -17.628 1.00 42.66 73 VAL A O 1
ATOM 595 N N . CYS A 1 74 ? 15.117 -7.772 -19.112 1.00 48.31 74 CYS A N 1
ATOM 596 C CA . CYS A 1 74 ? 14.200 -8.682 -19.770 1.00 48.31 74 CYS A CA 1
ATOM 597 C C . CYS A 1 74 ? 14.667 -10.160 -19.857 1.00 48.31 74 CYS A C 1
ATOM 599 O O . CYS A 1 74 ? 14.095 -10.891 -20.655 1.00 48.31 74 CYS A O 1
ATOM 601 N N . GLY A 1 75 ? 15.659 -10.640 -19.098 1.00 52.19 75 GLY A N 1
ATOM 602 C CA . GLY A 1 75 ? 16.070 -12.063 -19.112 1.00 52.19 75 GLY A CA 1
ATOM 603 C C . GLY A 1 75 ? 14.966 -13.059 -18.693 1.00 52.19 75 GLY A C 1
ATOM 604 O O . GLY A 1 75 ? 14.075 -12.709 -17.926 1.00 52.19 75 GLY A O 1
ATOM 605 N N . LEU A 1 76 ? 15.011 -14.297 -19.205 1.00 59.19 76 LEU A N 1
ATOM 606 C CA . LEU A 1 76 ? 14.128 -15.409 -18.808 1.00 59.19 76 LEU A CA 1
ATOM 607 C C . LEU A 1 76 ? 14.937 -16.483 -18.070 1.00 59.19 76 LEU A C 1
ATOM 609 O O . LEU A 1 76 ? 16.008 -16.884 -18.533 1.00 59.19 76 LEU A O 1
ATOM 613 N N . GLU A 1 77 ? 14.397 -16.991 -16.964 1.00 67.94 77 GLU A N 1
ATOM 614 C CA . GLU A 1 77 ? 14.940 -18.159 -16.275 1.00 67.94 77 GLU A CA 1
ATOM 615 C C . GLU A 1 77 ? 14.098 -19.399 -16.585 1.00 67.94 77 GLU A C 1
ATOM 617 O O . GLU A 1 77 ? 12.907 -19.450 -16.282 1.00 67.94 77 GLU A O 1
ATOM 622 N N . LEU A 1 78 ? 14.723 -20.394 -17.219 1.00 68.38 78 LEU A N 1
ATOM 623 C CA . LEU A 1 78 ? 14.072 -21.638 -17.618 1.00 68.38 78 LEU A CA 1
ATOM 624 C C . LEU A 1 78 ? 14.706 -22.815 -16.871 1.00 68.38 78 LEU A C 1
ATOM 626 O O . LEU A 1 78 ? 15.931 -22.927 -16.782 1.00 68.38 78 LEU A O 1
ATOM 630 N N . SER A 1 79 ? 13.886 -23.707 -16.325 1.00 74.75 79 SER A N 1
ATOM 631 C CA . SER A 1 79 ? 14.360 -24.880 -15.588 1.00 74.75 79 SER A CA 1
ATOM 632 C C . SER A 1 79 ? 14.597 -26.060 -16.532 1.00 74.75 79 SER A C 1
ATOM 634 O O . SER A 1 79 ? 13.757 -26.370 -17.378 1.00 74.75 79 SER A O 1
ATOM 636 N N . VAL A 1 80 ? 15.724 -26.756 -16.361 1.00 85.50 80 VAL A N 1
ATOM 637 C CA . VAL A 1 80 ? 16.037 -27.982 -17.114 1.00 85.50 80 VAL A CA 1
ATOM 638 C C . VAL A 1 80 ? 14.988 -29.063 -16.821 1.00 85.50 80 VAL A C 1
ATOM 640 O O . VAL A 1 80 ? 14.551 -29.230 -15.685 1.00 85.50 80 VAL A O 1
ATOM 643 N N . GLY A 1 81 ? 14.548 -29.772 -17.859 1.00 75.06 81 GLY A N 1
ATOM 644 C CA . GLY A 1 81 ? 13.515 -30.808 -17.803 1.00 75.06 81 GLY A CA 1
ATOM 645 C C . GLY A 1 81 ? 12.074 -30.289 -17.868 1.00 75.06 81 GLY A C 1
ATOM 646 O O . GLY A 1 81 ? 11.149 -31.097 -17.960 1.00 75.06 81 GLY A O 1
ATOM 647 N N . LYS A 1 82 ? 11.855 -28.966 -17.843 1.00 67.81 82 LYS A N 1
ATOM 648 C CA . LYS A 1 82 ? 10.521 -28.355 -17.922 1.00 67.81 82 LYS A CA 1
ATOM 649 C C . LYS A 1 82 ? 10.175 -27.918 -19.346 1.00 67.81 82 LYS A C 1
ATOM 651 O O . LYS A 1 82 ? 11.042 -27.659 -20.182 1.00 67.81 82 LYS A O 1
ATOM 656 N N . HIS A 1 83 ? 8.873 -27.867 -19.595 1.00 71.69 83 HIS A N 1
ATOM 657 C CA . HIS A 1 83 ? 8.276 -27.466 -20.858 1.00 71.69 83 HIS A CA 1
ATOM 658 C C . HIS A 1 83 ? 7.840 -26.005 -20.787 1.00 71.69 83 HIS A C 1
ATOM 660 O O . HIS A 1 83 ? 7.258 -25.581 -19.788 1.00 71.69 83 HIS A O 1
ATOM 666 N N . TYR A 1 84 ? 8.095 -25.250 -21.851 1.00 58.31 84 TYR A N 1
ATOM 667 C CA . TYR A 1 84 ? 7.758 -23.836 -21.939 1.00 58.31 84 TYR A CA 1
ATOM 668 C C . TYR A 1 84 ? 7.241 -23.490 -23.328 1.00 58.31 84 TYR A C 1
ATOM 670 O O . TYR A 1 84 ? 7.719 -24.009 -24.337 1.00 58.31 84 TYR A O 1
ATOM 678 N N . LEU A 1 85 ? 6.287 -22.567 -23.384 1.00 54.19 85 LEU A N 1
ATOM 679 C CA . LEU A 1 85 ? 5.898 -21.914 -24.624 1.00 54.19 85 LEU A CA 1
ATOM 680 C C . LEU A 1 85 ? 6.723 -20.634 -24.767 1.00 54.19 85 LEU A C 1
ATOM 682 O O . LEU A 1 85 ? 6.523 -19.683 -24.013 1.00 54.19 85 LEU A O 1
ATOM 686 N N . LEU A 1 86 ? 7.671 -20.618 -25.705 1.00 62.34 86 LEU A N 1
ATOM 687 C CA . LEU A 1 86 ? 8.629 -19.524 -25.860 1.00 62.34 86 LEU A CA 1
ATOM 688 C C . LEU A 1 86 ? 8.477 -18.829 -27.205 1.00 62.34 86 LEU A C 1
ATOM 690 O O . LEU A 1 86 ? 8.295 -19.468 -28.240 1.00 62.34 86 LEU A O 1
ATOM 694 N N . THR A 1 87 ? 8.593 -17.504 -27.174 1.00 64.56 87 THR A N 1
ATOM 695 C CA . THR A 1 87 ? 8.514 -16.622 -28.342 1.00 64.56 87 THR A CA 1
ATOM 696 C C . THR A 1 87 ? 9.690 -15.662 -28.357 1.00 64.56 87 THR A C 1
ATOM 698 O O . THR A 1 87 ? 10.208 -15.291 -27.297 1.00 64.56 87 THR A O 1
ATOM 701 N N . GLY A 1 88 ? 10.142 -15.260 -29.542 1.00 69.19 88 GLY A N 1
ATOM 702 C CA . GLY A 1 88 ? 11.383 -14.512 -29.622 1.00 69.19 88 GLY A CA 1
ATOM 703 C C . GLY A 1 88 ? 11.772 -13.964 -30.983 1.00 69.19 88 GLY A C 1
ATOM 704 O O . GLY A 1 88 ? 11.051 -14.060 -31.977 1.00 69.19 88 GLY A O 1
ATOM 705 N N . VAL A 1 89 ? 12.968 -13.383 -31.017 1.00 69.94 89 VAL A N 1
ATOM 706 C CA . VAL A 1 89 ? 13.614 -12.832 -32.215 1.00 69.94 89 VAL A CA 1
ATOM 707 C C . VAL A 1 89 ? 14.802 -13.700 -32.606 1.00 69.94 89 VAL A C 1
ATOM 709 O O . VAL A 1 89 ? 15.524 -14.195 -31.749 1.00 69.94 89 VAL A O 1
ATOM 712 N N . LEU A 1 90 ? 15.004 -13.879 -33.907 1.00 70.62 90 LEU A N 1
ATOM 713 C CA . LEU A 1 90 ? 16.223 -14.456 -34.469 1.00 70.62 90 LEU A CA 1
ATOM 714 C C . LEU A 1 90 ? 17.231 -13.323 -34.689 1.00 70.62 90 LEU A C 1
ATOM 716 O O . LEU A 1 90 ? 16.934 -12.404 -35.454 1.00 70.62 90 LEU A O 1
ATOM 720 N N . ALA A 1 91 ? 18.390 -13.387 -34.036 1.00 67.75 91 ALA A N 1
ATOM 721 C CA . ALA A 1 91 ? 19.466 -12.412 -34.200 1.00 67.75 91 ALA A CA 1
ATOM 722 C C . ALA A 1 91 ? 20.825 -13.121 -34.201 1.00 67.75 91 ALA A C 1
ATOM 724 O O . ALA A 1 91 ? 21.094 -13.918 -33.303 1.00 67.75 91 ALA A O 1
ATOM 725 N N . ASN A 1 92 ? 21.674 -12.811 -35.186 1.00 68.38 92 ASN A N 1
ATOM 726 C CA . ASN A 1 92 ? 23.010 -13.399 -35.371 1.00 68.38 92 ASN A CA 1
ATOM 727 C C . ASN A 1 92 ? 23.008 -14.943 -35.374 1.00 68.38 92 ASN A C 1
ATOM 729 O O . ASN A 1 92 ? 23.858 -15.551 -34.744 1.00 68.38 92 ASN A O 1
ATOM 733 N N . GLY A 1 93 ? 22.007 -15.576 -36.001 1.00 68.88 93 GLY A N 1
ATOM 734 C CA . GLY A 1 93 ? 21.904 -17.043 -36.055 1.00 68.88 93 GLY A CA 1
ATOM 735 C C . GLY A 1 93 ? 21.328 -17.715 -34.799 1.00 68.88 93 GLY A C 1
ATOM 736 O O . GLY A 1 93 ? 21.195 -18.934 -34.779 1.00 68.88 93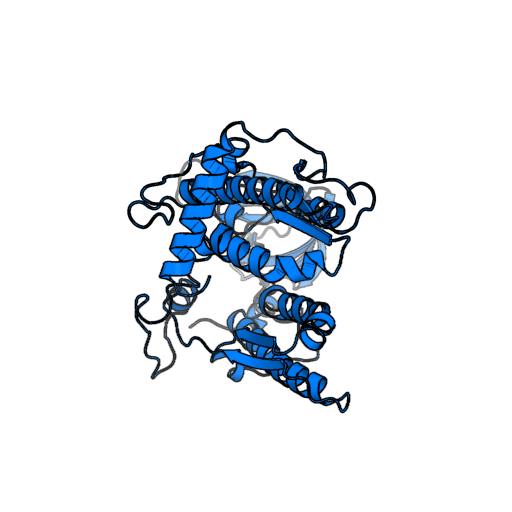 GLY A O 1
ATOM 737 N N . PHE A 1 94 ? 20.911 -16.954 -33.779 1.00 73.31 94 PHE A N 1
ATOM 738 C CA . PHE A 1 94 ? 20.392 -17.511 -32.524 1.00 73.31 94 PHE A CA 1
ATOM 739 C C . PHE A 1 94 ? 18.973 -17.052 -32.187 1.00 73.31 94 PHE A C 1
ATOM 741 O O . PHE A 1 94 ? 18.578 -15.910 -32.453 1.00 73.31 94 PHE A O 1
ATOM 748 N N . LEU A 1 95 ? 18.221 -17.938 -31.533 1.00 75.50 95 LEU A N 1
ATOM 749 C CA . LEU A 1 95 ? 16.882 -17.675 -31.011 1.00 75.50 95 LEU A CA 1
ATOM 750 C C . LEU A 1 95 ? 16.971 -16.913 -29.676 1.00 75.50 95 LEU A C 1
ATOM 752 O O . LEU A 1 95 ? 17.574 -17.410 -28.734 1.00 75.50 95 LEU A O 1
ATOM 756 N N . LYS A 1 96 ? 16.377 -15.715 -29.563 1.00 74.56 96 LYS A N 1
ATOM 757 C CA . LYS A 1 96 ? 16.397 -14.879 -28.341 1.00 74.56 96 LYS A CA 1
ATOM 758 C C . LYS A 1 96 ? 15.010 -14.643 -27.743 1.00 74.56 96 LYS A C 1
ATOM 760 O O . LYS A 1 96 ? 14.118 -14.257 -28.493 1.00 74.56 96 LYS A O 1
ATOM 765 N N . SER A 1 97 ? 14.832 -14.790 -26.422 1.00 68.69 97 SER A N 1
ATOM 766 C CA . SER A 1 97 ? 13.529 -14.635 -25.728 1.00 68.69 97 SER A CA 1
ATOM 767 C C . SER A 1 97 ? 13.621 -13.812 -24.420 1.00 68.69 97 SER A C 1
ATOM 769 O O . SER A 1 97 ? 14.658 -13.868 -23.755 1.00 68.69 97 SER A O 1
ATOM 771 N N . THR A 1 98 ? 12.578 -13.024 -24.070 1.00 60.25 98 THR A N 1
ATOM 772 C CA . THR A 1 98 ? 12.587 -12.045 -22.951 1.00 60.25 98 THR A CA 1
ATOM 773 C C . THR A 1 98 ? 11.230 -11.778 -22.236 1.00 60.25 98 THR A C 1
ATOM 775 O O . THR A 1 98 ? 10.169 -11.935 -22.834 1.00 60.25 98 THR A O 1
ATOM 778 N N . LEU A 1 99 ? 11.265 -11.325 -20.963 1.00 48.56 99 LEU A N 1
ATOM 779 C CA . LEU A 1 99 ? 10.124 -11.210 -20.009 1.00 48.56 99 LEU A CA 1
ATOM 780 C C . LEU A 1 99 ? 9.348 -9.867 -20.032 1.00 48.56 99 LEU A C 1
ATOM 782 O O . LEU A 1 99 ? 8.211 -9.790 -19.572 1.00 48.56 99 LEU A O 1
ATOM 786 N N . CYS A 1 100 ? 9.920 -8.791 -20.586 1.00 42.31 100 CYS A N 1
ATOM 787 C CA . CYS A 1 100 ? 9.364 -7.418 -20.580 1.00 42.31 100 CYS A CA 1
ATOM 788 C C . CYS A 1 100 ? 8.010 -7.222 -21.305 1.00 42.31 100 CYS A C 1
ATOM 790 O O . CYS A 1 100 ? 7.547 -6.094 -21.479 1.00 42.31 100 CYS A O 1
ATOM 792 N N . SER A 1 101 ? 7.363 -8.293 -21.741 1.00 40.00 101 SER A N 1
ATOM 793 C CA . SER A 1 101 ? 6.146 -8.311 -22.546 1.00 40.00 101 SER A CA 1
ATOM 794 C C . SER A 1 101 ? 4.874 -8.722 -21.777 1.00 40.00 101 SER A C 1
ATOM 796 O O . SER A 1 101 ? 3.829 -8.789 -22.413 1.00 40.00 101 SER A O 1
ATOM 798 N N . GLN A 1 102 ? 4.915 -8.971 -20.451 1.00 39.66 102 GLN A N 1
ATOM 799 C CA . GLN A 1 102 ? 3.873 -9.769 -19.752 1.00 39.66 102 GLN A CA 1
ATOM 800 C C . GLN A 1 102 ? 3.115 -9.150 -18.532 1.00 39.66 102 GLN A C 1
ATOM 802 O O . GLN A 1 102 ? 2.438 -9.888 -17.826 1.00 39.66 102 GLN A O 1
ATOM 807 N N . LEU A 1 103 ? 3.155 -7.837 -18.231 1.00 39.75 103 LEU A N 1
ATOM 808 C CA . LEU A 1 103 ? 2.403 -7.249 -17.082 1.00 39.75 103 LEU A CA 1
ATOM 809 C C . LEU A 1 103 ? 1.215 -6.348 -17.507 1.00 39.75 103 LEU A C 1
ATOM 811 O O . LEU A 1 103 ? 1.439 -5.258 -18.039 1.00 39.75 103 LEU A O 1
ATOM 815 N N . HIS A 1 104 ? -0.027 -6.751 -17.187 1.00 46.31 104 HIS A N 1
ATOM 816 C CA . HIS A 1 104 ? -1.289 -6.048 -17.510 1.00 46.31 104 HIS A CA 1
ATOM 817 C C . HIS A 1 104 ? -1.636 -4.907 -16.521 1.00 46.31 104 HIS A C 1
ATOM 819 O O . HIS A 1 104 ? -1.742 -5.113 -15.314 1.00 46.31 104 HIS A O 1
ATOM 825 N N . TRP A 1 105 ? -1.835 -3.676 -17.012 1.00 43.56 105 TRP A N 1
ATOM 826 C CA . TRP A 1 105 ? -2.055 -2.465 -16.189 1.00 43.56 105 TRP A CA 1
ATOM 827 C C . TRP A 1 105 ? -3.485 -2.295 -15.639 1.00 43.56 105 TRP A C 1
ATOM 829 O O . TRP A 1 105 ? -3.678 -1.591 -14.644 1.00 43.56 105 TRP A O 1
ATOM 839 N N . SER A 1 106 ? -4.480 -2.953 -16.238 1.00 44.75 106 SER A N 1
ATOM 840 C CA . SER A 1 106 ? -5.900 -2.845 -15.864 1.00 44.75 106 SER A CA 1
ATOM 841 C C . SER A 1 106 ? -6.200 -3.368 -14.449 1.00 44.75 106 SER A C 1
ATOM 843 O O . SER A 1 106 ? -7.094 -2.855 -13.776 1.00 44.75 106 SER A O 1
ATOM 845 N N . MET A 1 107 ? -5.403 -4.318 -13.941 1.00 49.69 107 MET A N 1
ATOM 846 C CA . MET A 1 107 ? -5.589 -4.911 -12.606 1.00 49.69 107 MET A CA 1
ATOM 847 C C . MET A 1 107 ? -5.387 -3.905 -11.463 1.00 49.69 107 MET A C 1
ATOM 849 O O . MET A 1 107 ? -6.140 -3.905 -10.494 1.00 49.69 107 MET A O 1
ATOM 853 N N . VAL A 1 108 ? -4.382 -3.031 -11.565 1.00 52.91 108 VAL A N 1
ATOM 854 C CA . VAL A 1 108 ? -3.991 -2.148 -10.450 1.00 52.91 108 VAL A CA 1
ATOM 855 C C . VAL A 1 108 ? -4.796 -0.848 -10.452 1.00 52.91 108 VAL A C 1
ATOM 857 O O . VAL A 1 108 ? -5.231 -0.379 -9.404 1.00 52.91 108 VAL A O 1
ATOM 860 N N . ASN A 1 109 ? -5.034 -0.268 -11.630 1.00 59.41 109 ASN A N 1
ATOM 861 C CA . ASN A 1 109 ? -5.681 1.041 -11.733 1.00 59.41 109 ASN A CA 1
ATOM 862 C C . ASN A 1 109 ? -7.200 0.991 -11.543 1.00 59.41 109 ASN A C 1
ATOM 864 O O . ASN A 1 109 ? -7.773 1.983 -11.106 1.00 59.41 109 ASN A O 1
ATOM 868 N N . PHE A 1 110 ? -7.843 -0.133 -11.862 1.00 68.12 110 PHE A N 1
ATOM 869 C CA . PHE A 1 110 ? -9.299 -0.244 -11.840 1.00 68.12 110 PHE A CA 1
ATOM 870 C C . PHE A 1 110 ? -9.797 -1.280 -10.831 1.00 68.12 110 PHE A C 1
ATOM 872 O O . PHE A 1 110 ? -10.507 -0.919 -9.895 1.00 68.12 110 PHE A O 1
ATOM 879 N N . LEU A 1 111 ? -9.399 -2.548 -10.982 1.00 63.44 111 LEU A N 1
ATOM 880 C CA . LEU A 1 111 ? -10.022 -3.659 -10.253 1.00 63.44 111 LEU A CA 1
ATOM 881 C C . LEU A 1 111 ? -9.869 -3.538 -8.726 1.00 63.44 111 LEU A C 1
ATOM 883 O O . LEU A 1 111 ? -10.822 -3.785 -7.990 1.00 63.44 111 LEU A O 1
ATOM 887 N N . ALA A 1 112 ? -8.705 -3.084 -8.253 1.00 62.41 112 ALA A N 1
ATOM 888 C CA . ALA A 1 112 ? -8.474 -2.823 -6.831 1.00 62.41 112 ALA A CA 1
ATOM 889 C C . ALA A 1 112 ? -9.416 -1.740 -6.265 1.00 62.41 112 ALA A C 1
ATOM 891 O O . ALA A 1 112 ? -10.001 -1.919 -5.198 1.00 62.41 112 ALA A O 1
ATOM 892 N N . HIS A 1 113 ? -9.608 -0.641 -7.001 1.00 67.44 113 HIS A N 1
ATOM 893 C CA . HIS A 1 113 ? -10.481 0.463 -6.591 1.00 67.44 113 HIS A CA 1
ATOM 894 C C . HIS A 1 113 ? -11.955 0.054 -6.637 1.00 67.44 113 HIS A C 1
ATOM 896 O O . HIS A 1 113 ? -12.706 0.351 -5.712 1.00 67.44 113 HIS A O 1
ATOM 902 N N . PHE A 1 114 ? -12.354 -0.678 -7.681 1.00 76.19 114 PHE A N 1
ATOM 903 C CA . PHE A 1 114 ? -13.694 -1.243 -7.806 1.00 76.19 114 PHE A CA 1
ATOM 904 C C . PHE A 1 114 ? -14.033 -2.128 -6.601 1.00 76.19 114 PHE A C 1
ATOM 906 O O . PHE A 1 114 ? -15.074 -1.946 -5.966 1.00 76.19 114 PHE A O 1
ATOM 913 N N . LEU A 1 115 ? -13.134 -3.050 -6.244 1.00 72.44 115 LEU A N 1
ATOM 914 C CA . LEU A 1 115 ? -13.338 -3.953 -5.115 1.00 72.44 115 LEU A CA 1
ATOM 915 C C . LEU A 1 115 ? -13.418 -3.191 -3.786 1.00 72.44 115 LEU A C 1
ATOM 917 O O . LEU A 1 115 ? -14.326 -3.436 -2.998 1.00 72.44 115 LEU A O 1
ATOM 921 N N . LEU A 1 116 ? -12.513 -2.240 -3.548 1.00 77.75 116 LEU A N 1
ATOM 922 C CA . LEU A 1 116 ? -12.516 -1.437 -2.325 1.00 77.75 116 LEU A CA 1
ATOM 923 C C . LEU A 1 116 ? -13.824 -0.649 -2.171 1.00 77.75 116 LEU A C 1
ATOM 925 O O . LEU A 1 116 ? -14.495 -0.741 -1.144 1.00 77.75 116 LEU A O 1
ATOM 929 N N . CYS A 1 117 ? -14.215 0.099 -3.203 1.00 78.56 117 CYS A N 1
ATOM 930 C CA . CYS A 1 117 ? -15.401 0.947 -3.149 1.00 78.56 117 CYS A CA 1
ATOM 931 C C . CYS A 1 117 ? -16.701 0.138 -3.041 1.00 78.56 117 CYS A C 1
ATOM 933 O O . CYS A 1 117 ? -17.608 0.554 -2.327 1.00 78.56 117 CYS A O 1
ATOM 935 N N . THR A 1 118 ? -16.804 -1.019 -3.703 1.00 79.75 118 THR A N 1
ATOM 936 C CA . THR A 1 118 ? -17.994 -1.885 -3.592 1.00 79.75 118 THR A CA 1
ATOM 937 C C . THR A 1 118 ? -18.109 -2.533 -2.216 1.00 79.75 118 THR A C 1
ATOM 939 O O . THR A 1 118 ? -19.205 -2.588 -1.661 1.00 79.75 118 THR A O 1
ATOM 942 N N . ARG A 1 119 ? -16.992 -2.959 -1.613 1.00 78.44 119 ARG A N 1
ATOM 943 C CA . ARG A 1 119 ? -16.980 -3.530 -0.255 1.00 78.44 119 ARG A CA 1
ATOM 944 C C . ARG A 1 119 ? -17.314 -2.501 0.822 1.00 78.44 119 ARG A C 1
ATOM 946 O O . ARG A 1 119 ? -17.983 -2.840 1.791 1.00 78.44 119 ARG A O 1
ATOM 953 N N . LEU A 1 120 ? -16.900 -1.250 0.633 1.00 82.56 120 LEU A N 1
ATOM 954 C CA . LEU A 1 120 ? -17.210 -0.151 1.550 1.00 82.56 120 LEU A CA 1
ATOM 955 C C . LEU A 1 120 ? -18.570 0.506 1.279 1.00 82.56 120 LEU A C 1
ATOM 957 O O . LEU A 1 120 ? -18.978 1.386 2.029 1.00 82.56 120 LEU A O 1
ATOM 961 N N . LEU A 1 121 ? -19.303 0.097 0.241 1.00 84.19 121 LEU A N 1
ATOM 962 C CA . LEU A 1 121 ? -20.524 0.793 -0.161 1.00 84.19 121 LEU A CA 1
ATOM 963 C C . LEU A 1 121 ? -21.601 0.792 0.931 1.00 84.19 121 LEU A C 1
ATOM 965 O O . LEU A 1 121 ? -22.240 1.817 1.149 1.00 84.19 121 LEU A O 1
ATOM 969 N N . GLY A 1 122 ? -21.776 -0.325 1.643 1.00 83.06 122 GLY A N 1
ATOM 970 C CA . GLY A 1 122 ? -22.719 -0.403 2.765 1.00 83.06 122 GLY A CA 1
ATOM 971 C C . GLY A 1 122 ? -22.367 0.574 3.889 1.00 83.06 122 GLY A C 1
ATOM 972 O O . GLY A 1 122 ? -23.233 1.280 4.396 1.00 83.06 122 GLY A O 1
ATOM 973 N N . VAL A 1 123 ? -21.076 0.690 4.201 1.00 81.81 123 VAL A N 1
ATOM 974 C CA . VAL A 1 123 ? -20.545 1.644 5.183 1.00 81.81 123 VAL A CA 1
ATOM 975 C C . VAL A 1 123 ? -20.780 3.088 4.742 1.00 81.81 123 VAL A C 1
ATOM 977 O O . VAL A 1 123 ? -21.230 3.901 5.546 1.00 81.81 123 VAL A O 1
ATOM 980 N N . LEU A 1 124 ? -20.496 3.406 3.475 1.00 84.19 124 LEU A N 1
ATOM 981 C CA . LEU A 1 124 ? -20.678 4.747 2.909 1.00 84.19 124 LEU A CA 1
ATOM 982 C C . LEU A 1 124 ? -22.157 5.152 2.901 1.00 84.19 124 LEU A C 1
ATOM 984 O O . LEU A 1 124 ? -22.489 6.293 3.209 1.00 84.19 124 LEU A O 1
ATOM 988 N N . LYS A 1 125 ? -23.051 4.203 2.592 1.00 83.75 125 LYS A N 1
ATOM 989 C CA . LYS A 1 125 ? -24.508 4.379 2.679 1.00 83.75 125 LYS A CA 1
ATOM 990 C C . LYS A 1 125 ? -24.982 4.569 4.126 1.00 83.75 125 LYS A C 1
ATOM 992 O O . LYS A 1 125 ? -25.934 5.311 4.347 1.00 83.75 125 LYS A O 1
ATOM 997 N N . GLY A 1 126 ? -24.352 3.907 5.097 1.00 82.38 126 GLY A N 1
ATOM 998 C CA . GLY A 1 126 ? -24.699 4.017 6.518 1.00 82.38 126 GLY A CA 1
ATOM 999 C C . GLY A 1 126 ? -24.194 5.297 7.193 1.00 82.38 126 GLY A C 1
ATOM 1000 O O . GLY A 1 126 ? -24.857 5.806 8.088 1.00 82.38 126 GLY A O 1
ATOM 1001 N N . ASN A 1 127 ? -23.058 5.842 6.745 1.00 79.69 127 ASN A N 1
ATOM 1002 C CA . ASN A 1 127 ? -22.391 6.998 7.356 1.00 79.69 127 ASN A CA 1
ATOM 1003 C C . ASN A 1 127 ? -22.436 8.217 6.426 1.00 79.69 127 ASN A C 1
ATOM 1005 O O . ASN A 1 127 ? -21.445 8.591 5.795 1.00 79.69 127 ASN A O 1
ATOM 1009 N N . GLN A 1 128 ? -23.617 8.814 6.304 1.00 78.81 128 GLN A N 1
ATOM 1010 C CA . GLN A 1 128 ? -23.856 9.974 5.448 1.00 78.81 128 GLN A CA 1
ATOM 1011 C C . GLN A 1 128 ? -23.683 11.294 6.230 1.00 78.81 128 GLN A C 1
ATOM 1013 O O . GLN A 1 128 ? -24.085 11.347 7.391 1.00 78.81 128 GLN A O 1
ATOM 1018 N N . PRO A 1 129 ? -23.145 12.370 5.620 1.00 80.06 129 PRO A N 1
ATOM 1019 C CA . PRO A 1 129 ? -22.731 12.472 4.223 1.00 80.06 129 PRO A CA 1
ATOM 1020 C C . PRO A 1 129 ? -21.359 11.835 3.965 1.00 80.06 129 PRO A C 1
ATOM 1022 O O . PRO A 1 129 ? -20.431 11.960 4.758 1.00 80.06 129 PRO A O 1
ATOM 1025 N N . SER A 1 130 ? -21.216 11.187 2.811 1.00 81.12 130 SER A N 1
ATOM 1026 C CA . SER A 1 130 ? -19.991 10.486 2.410 1.00 81.12 130 SER A CA 1
ATOM 1027 C C . SER A 1 130 ? -19.540 10.912 1.012 1.00 81.12 130 SER A C 1
ATOM 1029 O O . SER A 1 130 ? -20.328 11.401 0.196 1.00 81.12 130 SER A O 1
ATOM 1031 N N . ARG A 1 131 ? -18.249 10.749 0.705 1.00 82.56 131 ARG A N 1
ATOM 1032 C CA . ARG A 1 131 ? -17.691 11.125 -0.602 1.00 82.56 131 ARG A CA 1
ATOM 1033 C C . ARG A 1 131 ? -16.730 10.071 -1.131 1.00 82.56 131 ARG A C 1
ATOM 1035 O O . ARG A 1 131 ? -15.785 9.683 -0.455 1.00 82.56 131 ARG A O 1
ATOM 1042 N N . VAL A 1 132 ? -16.932 9.686 -2.385 1.00 81.19 132 VAL A N 1
ATOM 1043 C CA . VAL A 1 132 ? -16.005 8.874 -3.174 1.00 81.19 132 VAL A CA 1
ATOM 1044 C C . VAL A 1 132 ? -15.391 9.770 -4.242 1.00 81.19 132 VAL A C 1
ATOM 1046 O O . VAL A 1 132 ? -16.112 10.385 -5.026 1.00 81.19 132 VAL A O 1
ATOM 1049 N N . VAL A 1 133 ? -14.061 9.856 -4.281 1.00 80.31 133 VAL A N 1
ATOM 1050 C CA . VAL A 1 133 ? -13.329 10.568 -5.338 1.00 80.31 133 VAL A CA 1
ATOM 1051 C C . VAL A 1 133 ? -12.533 9.552 -6.143 1.00 80.31 133 VAL A C 1
ATOM 1053 O O . VAL A 1 133 ? -11.594 8.944 -5.635 1.00 80.31 133 VAL A O 1
ATOM 1056 N N . VAL A 1 134 ? -12.911 9.359 -7.404 1.00 77.75 134 VAL A N 1
ATOM 1057 C CA . VAL A 1 134 ? -12.232 8.441 -8.321 1.00 77.75 134 VAL A CA 1
ATOM 1058 C C . VAL A 1 134 ? -11.247 9.234 -9.174 1.00 77.75 134 VAL A C 1
ATOM 1060 O O . VAL A 1 134 ? -11.637 10.085 -9.973 1.00 77.75 134 VAL A O 1
ATOM 1063 N N . VAL A 1 135 ? -9.953 8.951 -9.013 1.00 74.69 135 VAL A N 1
ATOM 1064 C CA . VAL A 1 135 ? -8.891 9.660 -9.738 1.00 74.69 135 VAL A CA 1
ATOM 1065 C C . VAL A 1 135 ? -8.707 9.087 -11.141 1.00 74.69 135 VAL A C 1
ATOM 1067 O O . VAL A 1 135 ? -8.281 7.939 -11.329 1.00 74.69 135 VAL A O 1
ATOM 1070 N N . SER A 1 136 ? -8.948 9.925 -12.144 1.00 76.81 136 SER A N 1
ATOM 1071 C CA . SER A 1 136 ? -8.878 9.568 -13.552 1.00 76.81 136 SER A CA 1
ATOM 1072 C C . SER A 1 136 ? -7.758 10.292 -14.322 1.00 76.81 136 SER A C 1
ATOM 1074 O O . SER A 1 136 ? -6.734 10.645 -13.742 1.00 76.81 136 SER A O 1
ATOM 1076 N N . SER A 1 137 ? -7.874 10.407 -15.647 1.00 73.50 137 SER A N 1
ATOM 1077 C CA . SER A 1 137 ? -6.924 11.073 -16.546 1.00 73.50 137 SER A CA 1
ATOM 1078 C C . SER A 1 137 ? -7.622 11.505 -17.834 1.00 73.50 137 SER A C 1
ATOM 1080 O O . SER A 1 137 ? -8.501 10.779 -18.299 1.00 73.50 137 SER A O 1
ATOM 1082 N N . VAL A 1 138 ? -7.127 12.566 -18.483 1.00 72.88 138 VAL A N 1
ATOM 1083 C CA . VAL A 1 138 ? -7.546 12.994 -19.833 1.00 72.88 138 VAL A CA 1
ATOM 1084 C C . VAL A 1 138 ? -7.490 11.853 -20.848 1.00 72.88 138 VAL A C 1
ATOM 1086 O O . VAL A 1 138 ? -8.272 11.790 -21.792 1.00 72.88 138 VAL A O 1
ATOM 1089 N N . LEU A 1 139 ? -6.580 10.900 -20.627 1.00 71.19 139 LEU A N 1
ATOM 1090 C CA . LEU A 1 139 ? -6.385 9.755 -21.505 1.00 71.19 139 LEU A CA 1
ATOM 1091 C C . LEU A 1 139 ? -7.576 8.788 -21.492 1.00 71.19 139 LEU A C 1
ATOM 1093 O O . LEU A 1 139 ? -7.616 7.908 -22.344 1.00 71.19 139 LEU A O 1
ATOM 1097 N N . HIS A 1 140 ? -8.549 8.922 -20.584 1.00 76.81 140 HIS A N 1
ATOM 1098 C CA . HIS A 1 140 ? -9.742 8.068 -20.561 1.00 76.81 140 HIS A CA 1
ATOM 1099 C C . HIS A 1 140 ? -10.550 8.124 -21.869 1.00 76.81 140 HIS A C 1
ATOM 1101 O O . HIS A 1 140 ? -11.189 7.144 -22.230 1.00 76.81 140 HIS A O 1
ATOM 1107 N N . SER A 1 141 ? -10.504 9.246 -22.592 1.00 80.31 141 SER A N 1
ATOM 1108 C CA . SER A 1 141 ? -11.258 9.455 -23.835 1.00 80.31 141 SER A CA 1
ATOM 1109 C C . SER A 1 141 ? -10.534 8.961 -25.090 1.00 80.31 141 SER A C 1
ATOM 1111 O O . SER A 1 141 ? -11.115 8.936 -26.171 1.00 80.31 141 SER A O 1
ATOM 1113 N N . TRP A 1 142 ? -9.261 8.570 -24.978 1.00 74.75 142 TRP A N 1
ATOM 1114 C CA . TRP A 1 142 ? -8.433 8.265 -26.148 1.00 74.75 142 TRP A CA 1
ATOM 1115 C C . TRP A 1 142 ? -8.787 6.943 -26.823 1.00 74.75 142 TRP A C 1
ATOM 1117 O O . TRP A 1 142 ? -8.540 6.788 -28.017 1.00 74.75 142 TRP A O 1
ATOM 1127 N N . HIS A 1 143 ? -9.321 5.979 -26.075 1.00 76.00 143 HIS A N 1
ATOM 1128 C CA . HIS A 1 143 ? -9.624 4.656 -26.603 1.00 76.00 143 HIS A CA 1
ATOM 1129 C C . HIS A 1 143 ? -10.876 4.071 -25.963 1.00 76.00 143 HIS A C 1
ATOM 1131 O O . HIS A 1 143 ? -11.102 4.218 -24.763 1.00 76.00 143 HIS A O 1
ATOM 1137 N N . SER A 1 144 ? -11.645 3.332 -26.761 1.00 82.88 144 SER A N 1
ATOM 1138 C CA . SER A 1 144 ? -12.773 2.548 -26.275 1.00 82.88 144 SER A CA 1
ATOM 1139 C C . SER A 1 144 ? -12.319 1.324 -25.475 1.00 82.88 144 SER A C 1
ATOM 1141 O O . SER A 1 144 ? -11.225 0.769 -25.670 1.00 82.88 144 SER A O 1
ATOM 1143 N N . LEU A 1 145 ? -13.202 0.897 -24.572 1.00 79.75 145 LEU A N 1
ATOM 1144 C CA . LEU A 1 145 ? -13.117 -0.398 -23.916 1.00 79.75 145 LEU A CA 1
ATOM 1145 C C . LEU A 1 145 ? -13.353 -1.524 -24.915 1.00 79.75 145 LEU A C 1
ATOM 1147 O O . LEU A 1 145 ? -14.147 -1.403 -25.843 1.00 79.75 145 LEU A O 1
ATOM 1151 N N . ASP A 1 146 ? -12.626 -2.606 -24.694 1.00 78.38 146 ASP A N 1
ATOM 1152 C CA . ASP A 1 146 ? -12.762 -3.856 -25.421 1.00 78.38 146 ASP A CA 1
ATOM 1153 C C . ASP A 1 146 ? -13.393 -4.844 -24.456 1.00 78.38 146 ASP A C 1
ATOM 1155 O O . ASP A 1 146 ? -12.776 -5.200 -23.454 1.00 78.38 146 ASP A O 1
ATOM 1159 N N . TRP A 1 147 ? -14.662 -5.162 -24.683 1.00 79.38 147 TRP A N 1
ATOM 1160 C CA . TRP A 1 147 ? -15.438 -5.989 -23.763 1.00 79.38 147 TRP A CA 1
ATOM 1161 C C . TRP A 1 147 ? -15.101 -7.472 -23.887 1.00 79.38 147 TRP A C 1
ATOM 1163 O O . TRP A 1 147 ? -15.293 -8.204 -22.919 1.00 79.38 147 TRP A O 1
ATOM 1173 N N . ASP A 1 148 ? -14.538 -7.881 -25.024 1.00 76.25 148 ASP A N 1
ATOM 1174 C CA . ASP A 1 148 ? -14.069 -9.246 -25.259 1.00 76.25 148 ASP A CA 1
ATOM 1175 C C . ASP A 1 148 ? -12.670 -9.471 -24.655 1.00 76.25 148 ASP A C 1
ATOM 1177 O O . ASP A 1 148 ? -12.290 -10.601 -24.355 1.00 76.25 148 ASP A O 1
ATOM 1181 N N . ASP A 1 149 ? -11.907 -8.392 -24.435 1.00 62.22 149 ASP A N 1
ATOM 1182 C CA . ASP A 1 149 ? -10.584 -8.422 -23.803 1.00 62.22 149 ASP A CA 1
ATOM 1183 C C . ASP A 1 149 ? -10.343 -7.225 -22.849 1.00 62.22 149 ASP A C 1
ATOM 1185 O O . ASP A 1 149 ? -9.460 -6.382 -23.081 1.00 62.22 149 ASP A O 1
ATOM 1189 N N . PRO A 1 150 ? -11.112 -7.109 -21.747 1.00 61.94 150 PRO A N 1
ATOM 1190 C CA . PRO A 1 150 ? -11.046 -5.951 -20.852 1.00 61.94 150 PRO A CA 1
ATOM 1191 C C . PRO A 1 150 ? -9.714 -5.876 -20.094 1.00 61.94 150 PRO A C 1
ATOM 1193 O O . PRO A 1 150 ? -9.251 -4.792 -19.724 1.00 61.94 150 PRO A O 1
ATOM 1196 N N . MET A 1 151 ? -9.073 -7.027 -19.893 1.00 60.03 151 MET A N 1
ATOM 1197 C CA . MET A 1 151 ? -7.787 -7.155 -19.209 1.00 60.03 151 MET A CA 1
ATOM 1198 C C . MET A 1 151 ? -6.591 -7.128 -20.163 1.00 60.03 151 MET A C 1
ATOM 1200 O O . MET A 1 151 ? -5.452 -7.059 -19.692 1.00 60.03 151 MET A O 1
ATOM 1204 N N . ALA A 1 152 ? -6.848 -7.050 -21.473 1.00 56.31 152 ALA A N 1
ATOM 1205 C CA . ALA A 1 152 ? -5.844 -6.952 -22.528 1.00 56.31 152 ALA A CA 1
ATOM 1206 C C . ALA A 1 152 ? -4.925 -8.167 -22.661 1.00 56.31 152 ALA A C 1
ATOM 1208 O O . ALA A 1 152 ? -3.765 -8.017 -23.058 1.00 56.31 152 ALA A O 1
ATOM 1209 N N . GLU A 1 153 ? -5.459 -9.337 -22.327 1.00 52.34 153 GLU A N 1
ATOM 1210 C CA . GLU A 1 153 ? -4.802 -10.639 -22.311 1.00 52.34 153 GLU A CA 1
ATOM 1211 C C . GLU A 1 153 ? -4.382 -11.087 -23.715 1.00 52.34 153 GLU A C 1
ATOM 1213 O O . GLU A 1 153 ? -3.385 -11.793 -23.871 1.00 52.34 153 GLU A O 1
ATOM 1218 N N . HIS A 1 154 ? -5.086 -10.623 -24.752 1.00 53.47 154 HIS A N 1
ATOM 1219 C CA . HIS A 1 154 ? -4.813 -10.968 -26.146 1.00 53.47 154 HIS A CA 1
ATOM 1220 C C . HIS A 1 154 ? -3.931 -9.923 -26.842 1.00 53.47 154 HIS A C 1
ATOM 1222 O O . HIS A 1 154 ? -3.115 -10.260 -27.709 1.00 53.47 154 HIS A O 1
ATOM 1228 N N . LYS A 1 155 ? -4.085 -8.633 -26.498 1.00 50.56 155 LYS A N 1
ATOM 1229 C CA . LYS A 1 155 ? -3.315 -7.535 -27.110 1.00 50.56 155 LYS A CA 1
ATOM 1230 C C . LYS A 1 155 ? -3.027 -6.394 -26.132 1.00 50.56 155 LYS A C 1
ATOM 1232 O O . LYS A 1 155 ? -3.852 -5.511 -25.894 1.00 50.56 155 LYS A O 1
ATOM 1237 N N . TYR A 1 156 ? -1.773 -6.321 -25.697 1.00 50.69 156 TYR A N 1
ATOM 1238 C CA . TYR A 1 156 ? -1.337 -5.357 -24.694 1.00 50.69 156 TYR A CA 1
ATOM 1239 C C . TYR A 1 156 ? -0.591 -4.138 -25.272 1.00 50.69 156 TYR A C 1
ATOM 1241 O O . TYR A 1 156 ? 0.528 -4.259 -25.764 1.00 50.69 156 TYR A O 1
ATOM 1249 N N . ASP A 1 157 ? -1.166 -2.936 -25.154 1.00 56.62 157 ASP A N 1
ATOM 1250 C CA . ASP A 1 157 ? -0.467 -1.658 -25.369 1.00 56.62 157 ASP A CA 1
ATOM 1251 C C . ASP A 1 157 ? -0.562 -0.788 -24.109 1.00 56.62 157 ASP A C 1
ATOM 1253 O O . ASP A 1 157 ? -1.644 -0.562 -23.577 1.00 56.62 157 ASP A O 1
ATOM 1257 N N . LYS A 1 158 ? 0.574 -0.288 -23.614 1.00 53.22 158 LYS A N 1
ATOM 1258 C CA . LYS A 1 158 ? 0.633 0.405 -22.317 1.00 53.22 158 LYS A CA 1
ATOM 1259 C C . LYS A 1 158 ? -0.193 1.698 -22.257 1.00 53.22 158 LYS A C 1
ATOM 1261 O O . LYS A 1 158 ? -0.747 1.999 -21.204 1.00 53.22 158 LYS A O 1
ATOM 1266 N N . TYR A 1 159 ? -0.282 2.464 -23.347 1.00 59.12 159 TYR A N 1
ATOM 1267 C CA . TYR A 1 159 ? -1.041 3.722 -23.369 1.00 59.12 159 TYR A CA 1
ATOM 1268 C C . TYR A 1 159 ? -2.523 3.453 -23.594 1.00 59.12 159 TYR A C 1
ATOM 1270 O O . TYR A 1 159 ? -3.355 4.064 -22.928 1.00 59.12 159 TYR A O 1
ATOM 1278 N N . LEU A 1 160 ? -2.838 2.490 -24.462 1.00 64.31 160 LEU A N 1
ATOM 1279 C CA . LEU A 1 160 ? -4.185 1.959 -24.646 1.00 64.31 160 LEU A CA 1
ATOM 1280 C C . LEU A 1 160 ? -4.754 1.425 -23.329 1.00 64.31 160 LEU A C 1
ATOM 1282 O O . LEU A 1 160 ? -5.864 1.781 -22.961 1.00 64.31 160 LEU A O 1
ATOM 1286 N N . GLN A 1 161 ? -3.996 0.610 -22.593 1.00 61.25 161 GLN A N 1
ATOM 1287 C CA . GLN A 1 161 ? -4.477 0.016 -21.345 1.00 61.25 161 GLN A CA 1
ATOM 1288 C C . GLN A 1 161 ? -4.530 1.001 -20.192 1.00 61.25 161 GLN A C 1
ATOM 1290 O O . GLN A 1 161 ? -5.450 0.947 -19.381 1.00 61.25 161 GLN A O 1
ATOM 1295 N N . TYR A 1 162 ? -3.607 1.961 -20.141 1.00 64.25 162 TYR A N 1
ATOM 1296 C CA . TYR A 1 162 ? -3.754 3.080 -19.222 1.00 64.25 162 TYR A CA 1
ATOM 1297 C C . TYR A 1 162 ? -5.041 3.865 -19.521 1.00 64.25 162 TYR A C 1
ATOM 1299 O O . TYR A 1 162 ? -5.864 4.040 -18.625 1.00 64.25 162 TYR A O 1
ATOM 1307 N N . SER A 1 163 ? -5.252 4.253 -20.782 1.00 71.50 163 SER A N 1
ATOM 1308 C CA . SER A 1 163 ? -6.457 4.933 -21.270 1.00 71.50 163 SER A CA 1
ATOM 1309 C C . SER A 1 163 ? -7.735 4.162 -20.916 1.00 71.50 163 SER A C 1
ATOM 1311 O O . SER A 1 163 ? -8.596 4.701 -20.222 1.00 71.50 163 SER A O 1
ATOM 1313 N N . ARG A 1 164 ? -7.806 2.868 -21.251 1.00 77.56 164 ARG A N 1
ATOM 1314 C CA . ARG A 1 164 ? -8.924 1.979 -20.902 1.00 77.56 164 ARG A CA 1
ATOM 1315 C C . ARG A 1 164 ? -9.136 1.875 -19.397 1.00 77.56 164 ARG A C 1
ATOM 1317 O O . ARG A 1 164 ? -10.265 2.013 -18.954 1.00 77.56 164 ARG A O 1
ATOM 1324 N N . SER A 1 165 ? -8.082 1.724 -18.592 1.00 73.00 165 SER A N 1
ATOM 1325 C CA . SER A 1 165 ? -8.223 1.675 -17.128 1.00 73.00 165 SER A CA 1
ATOM 1326 C C . SER A 1 165 ? -8.821 2.966 -16.553 1.00 73.00 165 SER A C 1
ATOM 1328 O O . SER A 1 165 ? -9.613 2.924 -15.616 1.00 73.00 165 SER A O 1
ATOM 1330 N N . LYS A 1 166 ? -8.507 4.122 -17.152 1.00 83.12 166 LYS A N 1
ATOM 1331 C CA . LYS A 1 166 ? -9.059 5.429 -16.766 1.00 83.12 166 LYS A CA 1
ATOM 1332 C C . LYS A 1 166 ? -10.479 5.651 -17.294 1.00 83.12 166 LYS A C 1
ATOM 1334 O O . LYS A 1 166 ? -11.275 6.323 -16.634 1.00 83.12 166 LYS A O 1
ATOM 1339 N N . LEU A 1 167 ? -10.829 5.034 -18.422 1.00 84.06 167 LEU A N 1
ATOM 1340 C CA . LEU A 1 167 ? -12.211 4.933 -18.886 1.00 84.06 167 LEU A CA 1
ATOM 1341 C C . LEU A 1 167 ? -13.045 4.050 -17.952 1.00 84.06 167 LEU A C 1
ATOM 1343 O O . LEU A 1 167 ? -14.134 4.450 -17.555 1.00 84.06 167 LEU A O 1
ATOM 1347 N N . MET A 1 168 ? -12.512 2.908 -17.512 1.00 83.44 168 MET A N 1
ATOM 1348 C CA . MET A 1 168 ? -13.170 2.051 -16.521 1.00 83.44 168 MET A CA 1
ATOM 1349 C C . MET A 1 168 ? -13.413 2.802 -15.204 1.00 83.44 168 MET A C 1
ATOM 1351 O O . MET A 1 168 ? -14.503 2.707 -14.651 1.00 83.44 168 MET A O 1
ATOM 1355 N N . CYS A 1 169 ? -12.453 3.609 -14.731 1.00 82.75 169 CYS A N 1
ATOM 1356 C CA . CYS A 1 169 ? -12.648 4.497 -13.577 1.00 82.75 169 CYS A CA 1
ATOM 1357 C C . CYS A 1 169 ? -13.821 5.478 -13.771 1.00 82.75 169 CYS A C 1
ATOM 1359 O O . CYS A 1 169 ? -14.633 5.632 -12.860 1.00 82.75 169 CYS A O 1
ATOM 1361 N N . HIS A 1 170 ? -13.939 6.107 -14.949 1.00 86.62 170 HIS A N 1
ATOM 1362 C CA . HIS A 1 170 ? -15.073 6.982 -15.284 1.00 86.62 170 HIS A CA 1
ATOM 1363 C C . HIS A 1 170 ? -16.398 6.232 -15.251 1.00 86.62 170 HIS A C 1
ATOM 1365 O O . HIS A 1 170 ? -17.336 6.638 -14.563 1.00 86.62 170 HIS A O 1
ATOM 1371 N N . MET A 1 171 ? -16.458 5.117 -15.976 1.00 88.56 171 MET A N 1
ATOM 1372 C CA . MET A 1 171 ? -17.658 4.296 -16.066 1.00 88.56 171 MET A CA 1
ATOM 1373 C C . MET A 1 171 ? -18.089 3.792 -14.695 1.00 88.56 171 MET A C 1
ATOM 1375 O O . MET A 1 171 ? -19.276 3.810 -14.387 1.00 88.56 171 MET A O 1
ATOM 1379 N N . PHE A 1 172 ? -17.135 3.398 -13.853 1.00 88.81 172 PHE A N 1
ATOM 1380 C CA . PHE A 1 172 ? -17.409 2.979 -12.490 1.00 88.81 172 PHE A CA 1
ATOM 1381 C C . PHE A 1 172 ? -17.938 4.109 -11.620 1.00 88.81 172 PHE A C 1
ATOM 1383 O O . PHE A 1 172 ? -18.936 3.897 -10.946 1.00 88.81 172 PHE A O 1
ATOM 1390 N N . ALA A 1 173 ? -17.344 5.303 -11.654 1.00 87.06 173 ALA A N 1
ATOM 1391 C CA . ALA A 1 173 ? -17.858 6.434 -10.884 1.00 87.06 173 ALA A CA 1
ATOM 1392 C C . ALA A 1 173 ? -19.315 6.759 -11.265 1.00 87.06 173 ALA A C 1
ATOM 1394 O O . ALA A 1 173 ? -20.170 6.910 -10.394 1.00 87.06 173 ALA A O 1
ATOM 1395 N N . MET A 1 174 ? -19.625 6.771 -12.565 1.00 88.19 174 MET A N 1
ATOM 1396 C CA . MET A 1 174 ? -20.988 6.995 -13.061 1.00 88.19 174 MET A CA 1
ATOM 1397 C C . MET A 1 174 ? -21.937 5.838 -12.725 1.00 88.19 174 MET A C 1
ATOM 1399 O O . MET A 1 174 ? -23.098 6.056 -12.386 1.00 88.19 174 MET A O 1
ATOM 1403 N N . ALA A 1 175 ? -21.475 4.590 -12.829 1.00 88.56 175 ALA A N 1
ATOM 1404 C CA . ALA A 1 175 ? -22.258 3.417 -12.451 1.00 88.56 175 ALA A CA 1
ATOM 1405 C C . ALA A 1 175 ? -22.544 3.396 -10.947 1.00 88.56 175 ALA A C 1
ATOM 1407 O O . ALA A 1 175 ? -23.673 3.123 -10.559 1.00 88.56 175 ALA A O 1
ATOM 1408 N N . LEU A 1 176 ? -21.560 3.742 -10.117 1.00 87.62 176 LEU A N 1
ATOM 1409 C CA . LEU A 1 176 ? -21.697 3.825 -8.669 1.00 87.62 176 LEU A CA 1
ATOM 1410 C C . LEU A 1 176 ? -22.675 4.930 -8.271 1.00 87.62 176 LEU A C 1
ATOM 1412 O O . LEU A 1 176 ? -23.552 4.685 -7.451 1.00 87.62 176 LEU A O 1
ATOM 1416 N N . HIS A 1 177 ? -22.575 6.110 -8.891 1.00 86.69 177 HIS A N 1
ATOM 1417 C CA . HIS A 1 177 ? -23.533 7.194 -8.681 1.00 86.69 177 HIS A CA 1
ATOM 1418 C C . HIS A 1 177 ? -24.965 6.763 -9.024 1.00 86.69 177 HIS A C 1
ATOM 1420 O O . HIS A 1 177 ? -25.870 6.938 -8.214 1.00 86.69 177 HIS A O 1
ATOM 1426 N N . ARG A 1 178 ? -25.167 6.118 -10.182 1.00 85.88 178 ARG A N 1
ATOM 1427 C CA . ARG A 1 178 ? -26.480 5.567 -10.553 1.00 85.88 178 ARG A CA 1
ATOM 1428 C C . ARG A 1 178 ? -26.955 4.524 -9.552 1.00 85.88 178 ARG A C 1
ATOM 1430 O O . ARG A 1 178 ? -28.093 4.585 -9.117 1.00 85.88 178 ARG A O 1
ATOM 1437 N N . HIS A 1 179 ? -26.088 3.594 -9.163 1.00 83.81 179 HIS A N 1
ATOM 1438 C CA . HIS A 1 179 ? -26.431 2.516 -8.242 1.00 83.81 179 HIS A CA 1
ATOM 1439 C C . HIS A 1 179 ? -26.805 3.022 -6.843 1.00 83.81 179 HIS A C 1
ATOM 1441 O O . HIS A 1 179 ? -27.663 2.433 -6.196 1.00 83.81 179 HIS A O 1
ATOM 1447 N N . LEU A 1 180 ? -26.222 4.138 -6.395 1.00 81.06 180 LEU A N 1
ATOM 1448 C CA . LEU A 1 180 ? -26.667 4.823 -5.182 1.00 81.06 180 LEU A CA 1
ATOM 1449 C C . LEU A 1 180 ? -28.114 5.330 -5.316 1.00 81.06 180 LEU A C 1
ATOM 1451 O O . LEU A 1 180 ? -28.854 5.242 -4.350 1.00 81.06 180 LEU A O 1
ATOM 1455 N N . GLY A 1 181 ? -28.552 5.765 -6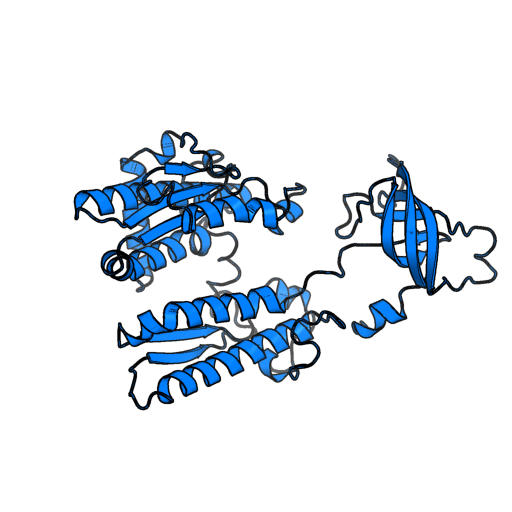.500 1.00 71.88 181 GLY A N 1
ATOM 1456 C CA . GLY A 1 181 ? -29.931 6.214 -6.740 1.00 71.88 181 GLY A CA 1
ATOM 1457 C C . GLY A 1 181 ? -30.955 5.115 -7.068 1.00 71.88 181 GLY A C 1
ATOM 1458 O O . GLY A 1 181 ? -32.153 5.382 -7.044 1.00 71.88 181 GLY A O 1
ATOM 1459 N N . LEU A 1 182 ? -30.527 3.884 -7.379 1.00 68.56 182 LEU A N 1
ATOM 1460 C CA . LEU A 1 182 ? -31.435 2.808 -7.822 1.00 68.56 182 LEU A CA 1
ATOM 1461 C C . LEU A 1 182 ? -32.296 2.213 -6.699 1.00 68.56 182 LEU A C 1
ATOM 1463 O O . LEU A 1 182 ? -33.373 1.697 -6.980 1.00 68.56 182 LEU A O 1
ATOM 1467 N N . ASP A 1 183 ? -31.868 2.317 -5.440 1.00 68.88 183 ASP A N 1
ATOM 1468 C CA . ASP A 1 183 ? -32.609 1.759 -4.298 1.00 68.88 183 ASP A CA 1
ATOM 1469 C C . ASP A 1 183 ? -33.796 2.647 -3.861 1.00 68.88 183 ASP A C 1
ATOM 1471 O O . ASP A 1 183 ? -34.410 2.397 -2.822 1.00 68.88 183 ASP A O 1
ATOM 1475 N N . GLY A 1 184 ? -34.097 3.721 -4.608 1.00 62.72 184 GLY A N 1
ATOM 1476 C CA . GLY A 1 184 ? -35.176 4.673 -4.311 1.00 62.72 184 GLY A CA 1
ATOM 1477 C C . GLY A 1 184 ? -34.943 5.526 -3.059 1.00 62.72 184 GLY A C 1
ATOM 1478 O O . GLY A 1 184 ? -35.829 6.271 -2.647 1.00 62.72 184 GLY A O 1
ATOM 1479 N N . ARG A 1 185 ? -33.761 5.418 -2.442 1.00 70.06 185 ARG A N 1
ATOM 1480 C CA . ARG A 1 185 ? -33.344 6.211 -1.284 1.00 70.06 185 ARG A CA 1
ATOM 1481 C C . ARG A 1 185 ? -32.361 7.275 -1.737 1.00 70.06 185 ARG A C 1
ATOM 1483 O O . ARG A 1 185 ? -31.421 6.974 -2.469 1.00 70.06 185 ARG A O 1
ATOM 1490 N N . ASP A 1 186 ? -32.562 8.496 -1.264 1.00 74.06 186 ASP A N 1
ATOM 1491 C CA . ASP A 1 186 ? -31.619 9.579 -1.501 1.00 74.06 186 ASP A CA 1
ATOM 1492 C C . ASP A 1 186 ? -30.459 9.454 -0.508 1.00 74.06 186 ASP A C 1
ATOM 1494 O O . ASP A 1 186 ? -30.580 9.786 0.673 1.00 74.06 186 ASP A O 1
ATOM 1498 N N . TYR A 1 187 ? -29.354 8.863 -0.964 1.00 80.31 187 TYR A N 1
ATOM 1499 C CA . TYR A 1 187 ? -28.129 8.797 -0.179 1.00 80.31 187 TYR A CA 1
ATOM 1500 C C . TYR A 1 187 ? -27.315 10.073 -0.422 1.00 80.31 187 TYR A C 1
ATOM 1502 O O . TYR A 1 187 ? -26.890 10.326 -1.548 1.00 80.31 187 TYR A O 1
ATOM 1510 N N . ALA A 1 188 ? -26.961 10.806 0.635 1.00 83.38 188 ALA A N 1
ATOM 1511 C CA . ALA A 1 188 ? -25.981 11.895 0.629 1.00 83.38 188 ALA A CA 1
ATOM 1512 C C . ALA A 1 188 ? -24.534 11.372 0.459 1.00 83.38 188 ALA A C 1
ATOM 1514 O O . ALA A 1 188 ? -23.607 11.750 1.180 1.00 83.38 188 ALA A O 1
ATOM 1515 N N . VAL A 1 189 ? -24.333 10.465 -0.500 1.00 83.69 189 VAL A N 1
ATOM 1516 C CA . VAL A 1 189 ? -23.040 9.928 -0.921 1.00 83.69 189 VAL A CA 1
ATOM 1517 C C . VAL A 1 189 ? -22.708 10.515 -2.286 1.00 83.69 189 VAL A C 1
ATOM 1519 O O . VAL A 1 189 ? -23.302 10.159 -3.301 1.00 83.69 189 VAL A O 1
ATOM 1522 N N . THR A 1 190 ? -21.723 11.405 -2.327 1.00 83.19 190 THR A N 1
ATOM 1523 C CA . THR A 1 190 ? -21.283 12.022 -3.586 1.00 83.19 190 THR A CA 1
ATOM 1524 C C . THR A 1 190 ? -20.185 11.188 -4.234 1.00 83.19 190 THR A C 1
ATOM 1526 O O . THR A 1 190 ? -19.216 10.807 -3.578 1.00 83.19 190 THR A O 1
ATOM 1529 N N . VAL A 1 191 ? -20.307 10.912 -5.532 1.00 85.56 191 VAL A N 1
ATOM 1530 C CA . VAL A 1 191 ? -19.275 10.216 -6.311 1.00 85.56 191 VAL A CA 1
ATOM 1531 C C . VAL A 1 191 ? -18.739 11.186 -7.349 1.00 85.56 191 VAL A C 1
ATOM 1533 O O . VAL A 1 191 ? -19.461 11.600 -8.249 1.00 85.56 191 VAL A O 1
ATOM 1536 N N . ASN A 1 192 ? -17.475 11.567 -7.202 1.00 81.88 192 ASN A N 1
ATOM 1537 C CA . ASN A 1 192 ? -16.843 12.597 -8.014 1.00 81.88 192 ASN A CA 1
ATOM 1538 C C . ASN A 1 192 ? -15.670 12.009 -8.793 1.00 81.88 192 ASN A C 1
ATOM 1540 O O . ASN A 1 192 ? -14.920 11.173 -8.285 1.00 81.88 192 ASN A O 1
ATOM 1544 N N . LEU A 1 193 ? -15.493 12.488 -10.019 1.00 77.31 193 LEU A N 1
ATOM 1545 C CA . LEU A 1 193 ? -14.323 12.197 -10.835 1.00 77.31 193 LEU A CA 1
ATOM 1546 C C . LEU A 1 193 ? -13.332 13.344 -10.703 1.00 77.31 193 LEU A C 1
ATOM 1548 O O . LEU A 1 193 ? -13.695 14.504 -10.877 1.00 77.31 193 LEU A O 1
ATOM 1552 N N . LEU A 1 194 ? -12.082 13.009 -10.400 1.00 77.19 194 LEU A N 1
ATOM 1553 C CA . LEU A 1 194 ? -10.991 13.973 -10.370 1.00 77.19 194 LEU A CA 1
ATOM 1554 C C . LEU A 1 194 ? -10.028 13.676 -11.509 1.00 77.19 194 LEU A C 1
ATOM 1556 O O . LEU A 1 194 ? -9.431 12.600 -11.559 1.00 77.19 194 LEU A O 1
ATOM 1560 N N . GLU A 1 195 ? -9.830 14.649 -12.388 1.00 68.38 195 GLU A N 1
ATOM 1561 C CA . GLU A 1 195 ? -8.770 14.619 -13.383 1.00 68.38 195 GLU A CA 1
ATOM 1562 C C . GLU A 1 195 ? -7.642 15.566 -12.955 1.00 68.38 195 GLU A C 1
ATOM 1564 O O . GLU A 1 195 ? -7.837 16.778 -12.943 1.00 68.38 195 GLU A O 1
ATOM 1569 N N . PRO A 1 196 ? -6.455 15.048 -12.603 1.00 57.72 196 PRO A N 1
ATOM 1570 C CA . PRO A 1 196 ? -5.378 15.876 -12.067 1.00 57.72 196 PRO A CA 1
ATOM 1571 C C . PRO A 1 196 ? -4.540 16.583 -13.155 1.00 57.72 196 PRO A C 1
ATOM 1573 O O . PRO A 1 196 ? -3.534 17.210 -12.837 1.00 57.72 196 PRO A O 1
ATOM 1576 N N . GLY A 1 197 ? -4.918 16.472 -14.436 1.00 61.41 197 GLY A N 1
ATOM 1577 C CA . GLY A 1 197 ? -4.194 17.064 -15.567 1.00 61.41 197 GLY A CA 1
ATOM 1578 C C . GLY A 1 197 ? -2.899 16.336 -15.965 1.00 61.41 197 GLY A C 1
ATOM 1579 O O . GLY A 1 197 ? -2.638 15.198 -15.560 1.00 61.41 197 GLY A O 1
ATOM 1580 N N . VAL A 1 198 ? -2.095 16.983 -16.820 1.00 56.19 198 VAL A N 1
ATOM 1581 C CA . VAL A 1 198 ? -0.781 16.478 -17.258 1.00 56.19 198 VAL A CA 1
ATOM 1582 C C . VAL A 1 198 ? 0.288 16.937 -16.274 1.00 56.19 198 VAL A C 1
ATOM 1584 O O . VAL A 1 198 ? 0.654 18.108 -16.217 1.00 56.19 198 VAL A O 1
ATOM 1587 N N . ILE A 1 199 ? 0.806 15.973 -15.525 1.00 53.62 199 ILE A N 1
ATOM 1588 C CA . ILE A 1 199 ? 1.789 16.182 -14.466 1.00 53.62 199 ILE A CA 1
ATOM 1589 C C . ILE A 1 199 ? 3.166 15.736 -14.952 1.00 53.62 199 ILE A C 1
ATOM 1591 O O . ILE A 1 199 ? 3.285 14.659 -15.541 1.00 53.62 199 ILE A O 1
ATOM 1595 N N . ASP A 1 200 ? 4.217 16.497 -14.643 1.00 45.94 200 ASP A N 1
ATOM 1596 C CA . ASP A 1 200 ? 5.598 16.109 -14.939 1.00 45.94 200 ASP A CA 1
ATOM 1597 C C . ASP A 1 200 ? 6.093 14.926 -14.072 1.00 45.94 200 ASP A C 1
ATOM 1599 O O . ASP A 1 200 ? 6.745 15.063 -13.034 1.00 45.94 200 ASP A O 1
ATOM 1603 N N . THR A 1 201 ? 5.778 13.716 -14.524 1.00 44.19 201 THR A N 1
ATOM 1604 C CA . THR A 1 201 ? 6.152 12.433 -13.926 1.00 44.19 201 THR A CA 1
ATOM 1605 C C . THR A 1 201 ? 7.246 11.726 -14.738 1.00 44.19 201 THR A C 1
ATOM 1607 O O . THR A 1 201 ? 7.467 12.000 -15.917 1.00 44.19 201 THR A O 1
ATOM 1610 N N . LYS A 1 202 ? 7.889 10.696 -14.164 1.00 37.81 202 LYS A N 1
ATOM 1611 C CA . LYS A 1 202 ? 8.752 9.786 -14.953 1.00 37.81 202 LYS A CA 1
ATOM 1612 C C . LYS A 1 202 ? 8.003 9.173 -16.155 1.00 37.81 202 LYS A C 1
ATOM 1614 O O . LYS A 1 202 ? 8.629 8.872 -17.167 1.00 37.81 202 LYS A O 1
ATOM 1619 N N . LEU A 1 203 ? 6.675 9.021 -16.067 1.00 41.84 203 LEU A N 1
ATOM 1620 C CA . LEU A 1 203 ? 5.826 8.506 -17.143 1.00 41.84 203 LEU A CA 1
ATOM 1621 C C . LEU A 1 203 ? 5.665 9.512 -18.294 1.00 41.84 203 LEU A C 1
ATOM 1623 O O . LEU A 1 203 ? 5.774 9.106 -19.450 1.00 41.84 203 LEU A O 1
ATOM 1627 N N . THR A 1 204 ? 5.454 10.802 -18.009 1.00 47.03 204 THR A N 1
ATOM 1628 C CA . THR A 1 204 ? 5.377 11.854 -19.043 1.00 47.03 204 THR A CA 1
ATOM 1629 C C . THR A 1 204 ? 6.742 12.125 -19.664 1.00 47.03 204 THR A C 1
ATOM 1631 O O . THR A 1 204 ? 6.833 12.224 -20.886 1.00 47.03 204 THR A O 1
ATOM 1634 N N . ARG A 1 205 ? 7.821 12.110 -18.868 1.00 46.91 205 ARG A N 1
ATOM 1635 C CA . ARG A 1 205 ? 9.204 12.231 -19.373 1.00 46.91 205 ARG A CA 1
ATOM 1636 C C . ARG A 1 205 ? 9.608 11.064 -20.281 1.00 46.91 205 ARG A C 1
ATOM 1638 O O . ARG A 1 205 ? 10.294 11.263 -21.277 1.00 46.91 205 ARG A O 1
ATOM 1645 N N . ALA A 1 206 ? 9.125 9.853 -19.998 1.00 38.06 206 ALA A N 1
ATOM 1646 C CA . ALA A 1 206 ? 9.345 8.677 -20.844 1.00 38.06 206 ALA A CA 1
ATOM 1647 C C . ALA A 1 206 ? 8.409 8.593 -22.071 1.00 38.06 206 ALA A C 1
ATOM 1649 O O . ALA A 1 206 ? 8.629 7.749 -22.946 1.00 38.06 206 ALA A O 1
ATOM 1650 N N . ALA A 1 207 ? 7.353 9.416 -22.141 1.00 42.28 207 ALA A N 1
ATOM 1651 C CA . ALA A 1 207 ? 6.347 9.371 -23.206 1.00 42.28 207 ALA A CA 1
ATOM 1652 C C . ALA A 1 207 ? 6.714 10.174 -24.467 1.00 42.28 207 ALA A C 1
ATOM 1654 O O . ALA A 1 207 ? 6.102 9.968 -25.515 1.00 42.28 207 ALA A O 1
ATOM 1655 N N . GLY A 1 208 ? 7.746 11.020 -24.418 1.00 56.62 208 GLY A N 1
ATOM 1656 C CA . GLY A 1 208 ? 8.162 11.836 -25.562 1.00 56.62 208 GLY A CA 1
ATOM 1657 C C . GLY A 1 208 ? 7.234 13.036 -25.793 1.00 56.62 208 GLY A C 1
ATOM 1658 O O . GLY A 1 208 ? 6.989 13.805 -24.870 1.00 56.62 208 GLY A O 1
ATOM 1659 N N . LYS A 1 209 ? 6.751 13.240 -27.032 1.00 46.12 209 LYS A N 1
ATOM 1660 C CA . LYS A 1 209 ? 5.916 14.404 -27.395 1.00 46.12 209 LYS A CA 1
ATOM 1661 C C . LYS A 1 209 ? 4.534 14.330 -26.738 1.00 46.12 209 LYS A C 1
ATOM 1663 O O . LYS A 1 209 ? 3.765 13.411 -27.009 1.00 46.12 209 LYS A O 1
ATOM 1668 N N . LEU A 1 210 ? 4.223 15.341 -25.933 1.00 50.94 210 LEU A N 1
ATOM 1669 C CA . LEU A 1 210 ? 2.902 15.570 -25.355 1.00 50.94 210 LEU A CA 1
ATOM 1670 C C . LEU A 1 210 ? 1.898 16.065 -26.419 1.00 50.94 210 LEU A C 1
ATOM 1672 O O . LEU A 1 210 ? 2.315 16.593 -27.457 1.00 50.94 210 LEU A O 1
ATOM 1676 N N . PRO A 1 211 ? 0.581 15.918 -26.183 1.00 47.75 211 PRO A N 1
ATOM 1677 C CA . PRO A 1 211 ? -0.453 16.467 -27.062 1.00 47.75 211 PRO A CA 1
ATOM 1678 C C . PRO A 1 211 ? -0.300 17.986 -27.237 1.00 47.75 211 PRO A C 1
ATOM 1680 O O . PRO A 1 211 ? -0.025 18.699 -26.268 1.00 47.75 211 PRO A O 1
ATOM 1683 N N . LYS A 1 212 ? -0.493 18.494 -28.465 1.00 38.38 212 LYS A N 1
ATOM 1684 C CA . LYS A 1 212 ? -0.470 19.941 -28.750 1.00 38.38 212 LYS A CA 1
ATOM 1685 C C . LYS A 1 212 ? -1.498 20.661 -27.863 1.00 38.38 212 LYS A C 1
ATOM 1687 O O . LYS A 1 212 ? -2.655 20.264 -27.848 1.00 38.38 212 LYS A O 1
ATOM 1692 N N . GLY A 1 213 ? -1.063 21.705 -27.153 1.00 44.44 213 GLY A N 1
ATOM 1693 C CA . GLY A 1 213 ? -1.900 22.477 -26.223 1.00 44.44 213 GLY A CA 1
ATOM 1694 C C . GLY A 1 213 ? -1.823 22.038 -24.756 1.00 44.44 213 GLY A C 1
ATOM 1695 O O . GLY A 1 213 ? -2.461 22.658 -23.914 1.00 44.44 213 GLY A O 1
ATOM 1696 N N . SER A 1 214 ? -1.032 21.010 -24.424 1.00 45.47 214 SER A N 1
ATOM 1697 C CA . SER A 1 214 ? -0.826 20.601 -23.028 1.00 45.47 214 SER A CA 1
ATOM 1698 C C . SER A 1 214 ? 0.096 21.588 -22.307 1.00 45.47 214 SER A C 1
ATOM 1700 O O . SER A 1 214 ? 1.291 21.641 -22.602 1.00 45.47 214 SER A O 1
ATOM 1702 N N . THR A 1 215 ? -0.424 22.336 -21.337 1.00 42.22 215 THR A N 1
ATOM 1703 C CA . THR A 1 215 ? 0.397 23.015 -20.330 1.00 42.22 215 THR A CA 1
ATOM 1704 C C . THR A 1 215 ? 0.863 21.979 -19.313 1.00 42.22 215 THR A C 1
ATOM 1706 O O . THR A 1 215 ? 0.068 21.395 -18.581 1.00 42.22 215 THR A O 1
ATOM 1709 N N . VAL A 1 216 ? 2.167 21.708 -19.291 1.00 47.38 216 VAL A N 1
ATOM 1710 C CA . VAL A 1 216 ? 2.772 20.929 -18.208 1.00 47.38 216 VAL A CA 1
ATOM 1711 C C . VAL A 1 216 ? 2.837 21.856 -17.008 1.00 47.38 216 VAL A C 1
ATOM 1713 O O . VAL A 1 216 ? 3.628 22.799 -17.006 1.00 47.38 216 VAL A O 1
ATOM 1716 N N . ALA A 1 217 ? 1.985 21.622 -16.014 1.00 39.69 217 ALA A N 1
ATOM 1717 C CA . ALA A 1 217 ? 2.124 22.329 -14.753 1.00 39.69 217 ALA A CA 1
ATOM 1718 C C . ALA A 1 217 ? 3.501 21.969 -14.160 1.00 39.69 217 ALA A C 1
ATOM 1720 O O . ALA A 1 217 ? 3.829 20.774 -14.091 1.00 39.69 217 ALA A O 1
ATOM 1721 N N . PRO A 1 218 ? 4.324 22.956 -13.757 1.00 36.72 218 PRO A N 1
ATOM 1722 C CA . PRO A 1 218 ? 5.530 22.667 -13.004 1.00 36.72 218 PRO A CA 1
ATOM 1723 C C . PRO A 1 218 ? 5.176 21.809 -11.786 1.00 36.72 218 PRO A C 1
ATOM 1725 O O . PRO A 1 218 ? 4.094 21.941 -11.206 1.00 36.72 218 PRO A O 1
ATOM 1728 N N . VAL A 1 219 ? 6.096 20.931 -11.380 1.00 40.22 219 VAL A N 1
ATOM 1729 C CA . VAL A 1 219 ? 5.913 20.021 -10.231 1.00 40.22 219 VAL A CA 1
ATOM 1730 C C . VAL A 1 219 ? 5.412 20.775 -8.983 1.00 40.22 219 VAL A C 1
ATOM 1732 O O . VAL A 1 219 ? 4.605 20.237 -8.226 1.00 40.22 219 VAL A O 1
ATOM 1735 N N . SER A 1 220 ? 5.794 22.050 -8.839 1.00 36.59 220 SER A N 1
ATOM 1736 C CA . SER A 1 220 ? 5.402 22.963 -7.759 1.00 36.59 220 SER A CA 1
ATOM 1737 C C . SER A 1 220 ? 3.927 23.388 -7.728 1.00 36.59 220 SER A C 1
ATOM 1739 O O . SER A 1 220 ? 3.452 23.766 -6.665 1.00 36.59 220 SER A O 1
ATOM 1741 N N . THR A 1 221 ? 3.187 23.342 -8.843 1.00 40.72 221 THR A N 1
ATOM 1742 C CA . THR A 1 221 ? 1.802 23.868 -8.921 1.00 40.72 221 THR A CA 1
ATOM 1743 C C . THR A 1 221 ? 0.733 22.798 -9.126 1.00 40.72 221 THR A C 1
ATOM 1745 O O . THR A 1 221 ? -0.438 23.074 -8.887 1.00 40.72 221 THR A O 1
ATOM 1748 N N . GLY A 1 222 ? 1.100 21.574 -9.520 1.00 33.22 222 GLY A N 1
ATOM 1749 C CA . GLY A 1 222 ? 0.120 20.521 -9.818 1.00 33.22 222 GLY A CA 1
ATOM 1750 C C . GLY A 1 222 ? 0.346 19.168 -9.150 1.00 33.22 222 GLY A C 1
ATOM 1751 O O . GLY A 1 222 ? -0.521 18.306 -9.278 1.00 33.22 222 GLY A O 1
ATOM 1752 N N . SER A 1 223 ? 1.479 18.904 -8.481 1.00 35.56 223 SER A N 1
ATOM 1753 C CA . SER A 1 223 ? 1.794 17.541 -8.010 1.00 35.56 223 SER A CA 1
ATOM 1754 C C . SER A 1 223 ? 2.910 17.434 -6.982 1.00 35.56 223 SER A C 1
ATOM 1756 O O . SER A 1 223 ? 3.957 16.836 -7.227 1.00 35.56 223 SER A O 1
ATOM 1758 N N . ILE A 1 224 ? 2.613 17.866 -5.764 1.00 35.84 224 ILE A N 1
ATOM 1759 C CA . ILE A 1 224 ? 3.355 17.388 -4.589 1.00 35.84 224 ILE A CA 1
ATOM 1760 C C . ILE A 1 224 ? 3.013 15.913 -4.293 1.00 35.84 224 ILE A C 1
ATOM 1762 O O . ILE A 1 224 ? 3.798 15.202 -3.682 1.00 35.84 224 ILE A O 1
ATOM 1766 N N . ALA A 1 225 ? 1.891 15.400 -4.808 1.00 32.47 225 ALA A N 1
ATOM 1767 C CA . ALA A 1 225 ? 1.455 14.038 -4.554 1.00 32.47 225 ALA A CA 1
ATOM 1768 C C . ALA A 1 225 ? 2.251 12.978 -5.371 1.00 32.47 225 ALA A C 1
ATOM 1770 O O . ALA A 1 225 ? 3.246 12.456 -4.889 1.00 32.47 225 ALA A O 1
ATOM 1771 N N . PRO A 1 226 ? 1.931 12.575 -6.607 1.00 31.53 226 PRO A N 1
ATOM 1772 C CA . PRO A 1 226 ? 2.162 11.178 -7.020 1.00 31.53 226 PRO A CA 1
ATOM 1773 C C . PRO A 1 226 ? 3.625 10.744 -7.245 1.00 31.53 226 PRO A C 1
ATOM 1775 O O . PRO A 1 226 ? 3.910 9.547 -7.259 1.00 31.53 226 PRO A O 1
ATOM 1778 N N . VAL A 1 227 ? 4.549 11.691 -7.447 1.00 32.50 227 VAL A N 1
ATOM 1779 C CA . VAL A 1 227 ? 5.948 11.406 -7.832 1.00 32.50 227 VAL A CA 1
ATOM 1780 C C . VAL A 1 227 ? 6.902 11.433 -6.636 1.00 32.50 227 VAL A C 1
ATOM 1782 O O . VAL A 1 227 ? 7.854 10.657 -6.635 1.00 32.50 227 VAL A O 1
ATOM 1785 N N . TYR A 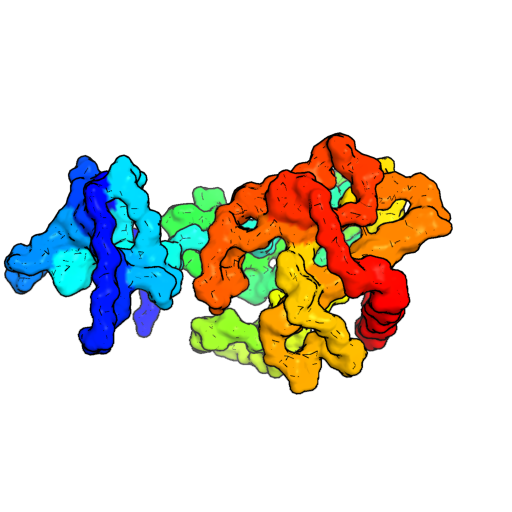1 228 ? 6.607 12.230 -5.604 1.00 32.47 228 TYR A N 1
ATOM 1786 C CA . TYR A 1 228 ? 7.233 12.109 -4.280 1.00 32.47 228 TYR A CA 1
ATOM 1787 C C . TYR A 1 228 ? 6.584 10.985 -3.463 1.00 32.47 228 TYR A C 1
ATOM 1789 O O . TYR A 1 228 ? 7.254 10.289 -2.705 1.00 32.47 228 TYR A O 1
ATOM 1797 N N . LEU A 1 229 ? 5.282 10.753 -3.652 1.00 34.75 229 LEU A N 1
ATOM 1798 C CA . LEU A 1 229 ? 4.473 9.832 -2.857 1.00 34.75 229 LEU A CA 1
ATOM 1799 C C . LEU A 1 229 ? 5.002 8.385 -2.852 1.00 34.75 229 LEU A C 1
ATOM 1801 O O . LEU A 1 229 ? 5.163 7.816 -1.783 1.00 34.75 229 LEU A O 1
ATOM 1805 N N . ALA A 1 230 ? 5.352 7.774 -3.986 1.00 33.62 230 ALA A N 1
ATOM 1806 C CA . ALA A 1 230 ? 5.664 6.335 -4.009 1.00 33.62 230 ALA A CA 1
ATOM 1807 C C . ALA A 1 230 ? 6.914 5.903 -3.198 1.00 33.62 230 ALA A C 1
ATOM 1809 O O . ALA A 1 230 ? 7.140 4.701 -3.048 1.00 33.62 230 ALA A O 1
ATOM 1810 N N . GLN A 1 231 ? 7.738 6.845 -2.715 1.00 44.16 231 GLN A N 1
ATOM 1811 C CA . GLN A 1 231 ? 8.986 6.576 -1.983 1.00 44.16 231 GLN A CA 1
ATOM 1812 C C . GLN A 1 231 ? 9.245 7.545 -0.804 1.00 44.16 231 GLN A C 1
ATOM 1814 O O . GLN A 1 231 ? 10.367 7.591 -0.306 1.00 44.16 231 GLN A O 1
ATOM 1819 N N . SER A 1 232 ? 8.239 8.310 -0.354 1.00 54.44 232 SER A N 1
ATOM 1820 C CA . SER A 1 232 ? 8.352 9.265 0.767 1.00 54.44 232 SER A CA 1
ATOM 1821 C C . SER A 1 232 ? 7.454 8.886 1.950 1.00 54.44 232 SER A C 1
ATOM 1823 O O . SER A 1 232 ? 6.482 8.135 1.801 1.00 54.44 232 SER A O 1
ATOM 1825 N N . ALA A 1 233 ? 7.752 9.448 3.128 1.00 62.88 233 ALA A N 1
ATOM 1826 C CA . ALA A 1 233 ? 6.941 9.341 4.347 1.00 62.88 233 ALA A CA 1
ATOM 1827 C C . ALA A 1 233 ? 5.452 9.664 4.119 1.00 62.88 233 ALA A C 1
ATOM 1829 O O . ALA A 1 233 ? 4.589 9.137 4.818 1.00 62.88 233 ALA A O 1
ATOM 1830 N N . GLN A 1 234 ? 5.125 10.448 3.088 1.00 64.31 234 GLN A N 1
ATOM 1831 C CA . GLN A 1 234 ? 3.756 10.824 2.756 1.00 64.31 234 GLN A CA 1
ATOM 1832 C C . GLN A 1 234 ? 2.852 9.631 2.378 1.00 64.31 234 GLN A C 1
ATOM 1834 O O . GLN A 1 234 ? 1.739 9.555 2.891 1.00 64.31 234 GLN A O 1
ATOM 1839 N N . VAL A 1 235 ? 3.288 8.683 1.529 1.00 64.81 235 VAL A N 1
ATOM 1840 C CA . VAL A 1 235 ? 2.458 7.486 1.218 1.00 64.81 235 VAL A CA 1
ATOM 1841 C C . VAL A 1 235 ? 2.579 6.444 2.290 1.00 64.81 235 VAL A C 1
ATOM 1843 O O . VAL A 1 235 ? 1.574 5.888 2.717 1.00 64.81 235 VAL A O 1
ATOM 1846 N N . ASN A 1 236 ? 3.813 6.115 2.662 1.00 74.81 236 ASN A N 1
ATOM 1847 C CA . ASN A 1 236 ? 4.034 4.937 3.481 1.00 74.81 236 ASN A CA 1
ATOM 1848 C C . ASN A 1 236 ? 3.516 5.152 4.901 1.00 74.81 236 ASN A C 1
ATOM 1850 O O . ASN A 1 236 ? 2.974 4.199 5.450 1.00 74.81 236 ASN A O 1
ATOM 1854 N N . HIS A 1 237 ? 3.589 6.384 5.419 1.00 84.56 237 HIS A N 1
ATOM 1855 C CA . HIS A 1 237 ? 3.203 6.726 6.786 1.00 84.56 237 HIS A CA 1
ATOM 1856 C C . HIS A 1 237 ? 2.031 7.717 6.854 1.00 84.56 237 HIS A C 1
ATOM 1858 O O . HIS A 1 237 ? 0.953 7.310 7.273 1.00 84.56 237 HIS A O 1
ATOM 1864 N N . LEU A 1 238 ? 2.162 8.972 6.393 1.00 81.75 238 LEU A N 1
ATOM 1865 C CA . LEU A 1 238 ? 1.140 10.019 6.627 1.00 81.75 238 LEU A CA 1
ATOM 1866 C C . LEU A 1 238 ? -0.251 9.642 6.094 1.00 81.75 238 LEU A C 1
ATOM 1868 O O . LEU A 1 238 ? -1.251 9.822 6.787 1.00 81.75 238 LEU A O 1
ATOM 1872 N N . ALA A 1 239 ? -0.326 9.104 4.873 1.00 79.44 239 ALA A N 1
ATOM 1873 C CA . ALA A 1 239 ? -1.588 8.683 4.274 1.00 79.44 239 ALA A CA 1
ATOM 1874 C C . ALA A 1 239 ? -2.239 7.535 5.059 1.00 79.44 239 ALA A C 1
ATOM 1876 O O . ALA A 1 239 ? -3.442 7.574 5.309 1.00 79.44 239 ALA A O 1
ATOM 1877 N N . HIS A 1 240 ? -1.455 6.538 5.485 1.00 85.12 240 HIS A N 1
ATOM 1878 C CA . HIS A 1 240 ? -1.962 5.428 6.294 1.00 85.12 240 HIS A CA 1
ATOM 1879 C C . HIS A 1 240 ? -2.343 5.878 7.704 1.00 85.12 240 HIS A C 1
ATOM 1881 O O . HIS A 1 240 ? -3.377 5.444 8.207 1.00 85.12 240 HIS A O 1
ATOM 1887 N N . PHE A 1 241 ? -1.567 6.772 8.316 1.00 90.31 241 PHE A N 1
ATOM 1888 C CA . PHE A 1 241 ? -1.868 7.371 9.611 1.00 90.31 241 PHE A CA 1
ATOM 1889 C C . PHE A 1 241 ? -3.209 8.104 9.569 1.00 90.31 241 PHE A C 1
ATOM 1891 O O . PHE A 1 241 ? -4.091 7.831 10.384 1.00 90.31 241 PHE A O 1
ATOM 1898 N N . LEU A 1 242 ? -3.391 8.994 8.588 1.00 87.69 242 LEU A N 1
ATOM 1899 C CA . LEU A 1 242 ? -4.631 9.743 8.412 1.00 87.69 242 LEU A CA 1
ATOM 1900 C C . LEU A 1 242 ? -5.806 8.802 8.130 1.00 87.69 242 LEU A C 1
ATOM 1902 O O . LEU A 1 242 ? -6.825 8.882 8.810 1.00 87.69 242 LEU A O 1
ATOM 1906 N N . LEU A 1 243 ? -5.659 7.887 7.166 1.00 87.12 243 LEU A N 1
ATOM 1907 C CA . LEU A 1 243 ? -6.709 6.936 6.797 1.00 87.12 243 LEU A CA 1
ATOM 1908 C C . LEU A 1 243 ? -7.146 6.088 7.994 1.00 87.12 243 LEU A C 1
ATOM 1910 O O . LEU A 1 243 ? -8.338 5.960 8.256 1.00 87.12 243 LEU A O 1
ATOM 1914 N N . THR A 1 244 ? -6.188 5.536 8.737 1.00 90.56 244 THR A N 1
ATOM 1915 C CA . THR A 1 244 ? -6.468 4.674 9.889 1.00 90.56 244 THR A CA 1
ATOM 1916 C C . THR A 1 244 ? -7.187 5.446 10.990 1.00 90.56 244 THR A C 1
ATOM 1918 O O . THR A 1 244 ? -8.181 4.955 11.514 1.00 90.56 244 THR A O 1
ATOM 1921 N N . ASN A 1 245 ? -6.749 6.672 11.300 1.00 91.94 245 ASN A N 1
ATOM 1922 C CA . ASN A 1 245 ? -7.415 7.509 12.301 1.00 91.94 245 ASN A CA 1
ATOM 1923 C C . ASN A 1 245 ? -8.828 7.928 11.860 1.00 91.94 245 ASN A C 1
ATOM 1925 O O . ASN A 1 245 ? -9.754 7.860 12.662 1.00 91.94 245 ASN A O 1
ATOM 1929 N N . LYS A 1 246 ? -9.037 8.285 10.584 1.00 88.12 246 LYS A N 1
ATOM 1930 C CA . LYS A 1 246 ? -10.371 8.637 10.053 1.00 88.12 246 LYS A CA 1
ATOM 1931 C C . LYS A 1 246 ? -11.336 7.450 10.018 1.00 88.12 246 LYS A C 1
ATOM 1933 O O . LYS A 1 246 ? -12.542 7.648 10.113 1.00 88.12 246 LYS A O 1
ATOM 1938 N N . LEU A 1 247 ? -10.823 6.228 9.883 1.00 89.25 247 LEU A N 1
ATOM 1939 C CA . LEU A 1 247 ? -11.627 5.005 9.922 1.00 89.25 247 LEU A CA 1
ATOM 1940 C C . LEU A 1 247 ? -11.790 4.437 11.338 1.00 89.25 247 LEU A C 1
ATOM 1942 O O . LEU A 1 247 ? -12.532 3.473 11.511 1.00 89.25 247 LEU A O 1
ATOM 1946 N N . LEU A 1 248 ? -11.130 4.998 12.353 1.00 90.62 248 LEU A N 1
ATOM 1947 C CA . LEU A 1 248 ? -11.038 4.366 13.667 1.00 90.62 248 LEU A CA 1
ATOM 1948 C C . LEU A 1 248 ? -12.399 4.227 14.357 1.00 90.62 248 LEU A C 1
ATOM 1950 O O . LEU A 1 248 ? -12.702 3.161 14.888 1.00 90.62 248 LEU A O 1
ATOM 1954 N N . ASP A 1 249 ? -13.243 5.258 14.301 1.00 88.44 249 ASP A N 1
ATOM 1955 C CA . ASP A 1 249 ? -14.589 5.220 14.894 1.00 88.44 249 ASP A CA 1
ATOM 1956 C C . ASP A 1 249 ? -15.501 4.214 14.182 1.00 88.44 249 ASP A C 1
ATOM 1958 O O . ASP A 1 249 ? -16.307 3.519 14.806 1.00 88.44 249 ASP A O 1
ATOM 1962 N N . LEU A 1 250 ? -15.322 4.059 12.870 1.00 87.12 250 LEU A N 1
ATOM 1963 C CA . LEU A 1 250 ? -16.016 3.039 12.098 1.00 87.12 250 LEU A CA 1
ATOM 1964 C C . LEU A 1 250 ? -15.552 1.627 12.484 1.00 87.12 250 LEU A C 1
ATOM 1966 O O . LEU A 1 250 ? -16.377 0.732 12.660 1.00 87.12 250 LEU A O 1
ATOM 1970 N N . LEU A 1 251 ? -14.244 1.415 12.628 1.00 90.56 251 LEU A N 1
ATOM 1971 C CA . LEU A 1 251 ? -13.696 0.122 13.048 1.00 90.56 251 LEU A CA 1
ATOM 1972 C C . LEU A 1 251 ? -14.155 -0.228 14.468 1.00 90.56 251 LEU A C 1
ATOM 1974 O O . LEU A 1 251 ? -14.507 -1.374 14.735 1.00 90.56 251 LEU A O 1
ATOM 1978 N N . LYS A 1 252 ? -14.230 0.768 15.359 1.00 88.88 252 LYS A N 1
ATOM 1979 C CA . LYS A 1 252 ? -14.763 0.612 16.717 1.00 88.88 252 LYS A CA 1
ATOM 1980 C C . LYS A 1 252 ? -16.261 0.301 16.734 1.00 88.88 252 LYS A C 1
ATOM 1982 O O . LYS A 1 252 ? -16.684 -0.466 17.592 1.00 88.88 252 LYS A O 1
ATOM 1987 N N . SER A 1 253 ? -17.066 0.850 15.825 1.00 88.00 253 SER A N 1
ATOM 1988 C CA . SER A 1 253 ? -18.501 0.525 15.757 1.00 88.00 253 SER A CA 1
ATOM 1989 C C . SER A 1 253 ? -18.789 -0.835 15.111 1.00 88.00 253 SER A C 1
ATOM 1991 O O . SER A 1 253 ? -19.841 -1.413 15.363 1.00 88.00 253 SER A O 1
ATOM 1993 N N . ASN A 1 254 ? -17.847 -1.378 14.332 1.00 87.50 254 ASN A N 1
ATOM 1994 C CA . ASN A 1 254 ? -17.968 -2.664 13.634 1.00 87.50 254 ASN A CA 1
ATOM 1995 C C . ASN A 1 254 ? -17.028 -3.733 14.214 1.00 87.50 254 ASN A C 1
ATOM 1997 O O . ASN A 1 254 ? -16.424 -4.513 13.480 1.00 87.50 254 ASN A O 1
ATOM 2001 N N . GLN A 1 255 ? -16.872 -3.754 15.536 1.00 86.44 255 GLN A N 1
ATOM 2002 C CA . GLN A 1 255 ? -16.059 -4.760 16.215 1.00 86.44 255 GLN A CA 1
ATOM 2003 C C . GLN A 1 255 ? -16.670 -6.174 16.083 1.00 86.44 255 GLN A C 1
ATOM 2005 O O . GLN A 1 255 ? -17.892 -6.310 16.170 1.00 86.44 255 GLN A O 1
ATOM 2010 N N . PRO A 1 256 ? -15.853 -7.239 15.952 1.00 89.56 256 PRO A N 1
ATOM 2011 C CA . PRO A 1 256 ? -14.388 -7.232 15.936 1.00 89.56 256 PRO A CA 1
ATOM 2012 C C . PRO A 1 256 ? -13.816 -6.746 14.595 1.00 89.56 256 PRO A C 1
ATOM 2014 O O . PRO A 1 256 ? -14.290 -7.129 13.528 1.00 89.56 256 PRO A O 1
ATOM 2017 N N . ALA A 1 257 ? -12.755 -5.938 14.650 1.00 91.25 257 ALA A N 1
ATOM 2018 C CA . ALA A 1 257 ? -12.102 -5.379 13.464 1.00 91.25 257 ALA A CA 1
ATOM 2019 C C . ALA A 1 257 ? -10.576 -5.494 13.565 1.00 91.25 257 ALA A C 1
ATOM 2021 O O . ALA A 1 257 ? -10.021 -5.574 14.658 1.00 91.25 257 ALA A O 1
ATOM 2022 N N . ARG A 1 258 ? -9.885 -5.521 12.421 1.00 92.19 258 ARG A N 1
ATOM 2023 C CA . ARG A 1 258 ? -8.437 -5.768 12.368 1.00 92.19 258 ARG A CA 1
ATOM 2024 C C . ARG A 1 258 ? -7.732 -4.761 11.476 1.00 92.19 258 ARG A C 1
ATOM 2026 O O . ARG A 1 258 ? -8.152 -4.517 10.346 1.00 92.19 258 ARG A O 1
ATOM 2033 N N . ILE A 1 259 ? -6.624 -4.236 11.975 1.00 94.62 259 ILE A N 1
ATOM 2034 C CA . ILE A 1 259 ? -5.709 -3.346 11.272 1.00 94.62 259 ILE A CA 1
ATOM 2035 C C . ILE A 1 259 ? -4.393 -4.105 11.093 1.00 94.62 259 ILE A C 1
ATOM 2037 O O . ILE A 1 259 ? -3.786 -4.570 12.056 1.00 94.62 259 ILE A O 1
ATOM 2041 N N . VAL A 1 260 ? -3.946 -4.246 9.847 1.00 94.19 260 VAL A N 1
ATOM 2042 C CA . VAL A 1 260 ? -2.655 -4.865 9.522 1.00 94.19 260 VAL A CA 1
ATOM 2043 C C . VAL A 1 260 ? -1.798 -3.823 8.820 1.00 94.19 260 VAL A C 1
ATOM 2045 O O . VAL A 1 260 ? -2.071 -3.455 7.676 1.00 94.19 260 VAL A O 1
ATOM 2048 N N . ILE A 1 261 ? -0.766 -3.336 9.505 1.00 93.25 261 ILE A N 1
ATOM 2049 C CA . ILE A 1 261 ? 0.172 -2.355 8.960 1.00 93.25 261 ILE A CA 1
ATOM 2050 C C . ILE A 1 261 ? 1.328 -3.096 8.292 1.00 93.25 261 ILE A C 1
ATOM 2052 O O . ILE A 1 261 ? 2.084 -3.818 8.939 1.00 93.25 261 ILE A O 1
ATOM 2056 N N . VAL A 1 262 ? 1.484 -2.920 6.981 1.00 88.94 262 VAL A N 1
ATOM 2057 C CA . VAL A 1 262 ? 2.543 -3.593 6.219 1.00 88.94 262 VAL A CA 1
ATOM 2058 C C . VAL A 1 262 ? 3.858 -2.810 6.310 1.00 88.94 262 VAL A C 1
ATOM 2060 O O . VAL A 1 262 ? 3.970 -1.666 5.848 1.00 88.94 262 VAL A O 1
ATOM 2063 N N . SER A 1 263 ? 4.879 -3.455 6.868 1.00 88.44 263 SER A N 1
ATOM 2064 C CA . SER A 1 263 ? 6.240 -2.948 7.014 1.00 88.44 263 SER A CA 1
ATOM 2065 C C . SER A 1 263 ? 7.262 -3.730 6.155 1.00 88.44 263 SER A C 1
ATOM 2067 O O . SER A 1 263 ? 6.915 -4.198 5.070 1.00 88.44 263 SER A O 1
ATOM 2069 N N . SER A 1 264 ? 8.538 -3.771 6.554 1.00 82.56 264 SER A N 1
ATOM 2070 C CA . SER A 1 264 ? 9.670 -4.396 5.842 1.00 82.56 264 SER A CA 1
ATOM 2071 C C . SER A 1 264 ? 10.781 -4.758 6.832 1.00 82.56 264 SER A C 1
ATOM 2073 O O . SER A 1 264 ? 10.979 -3.966 7.749 1.00 82.56 264 SER A O 1
ATOM 2075 N N . ILE A 1 265 ? 11.586 -5.810 6.591 1.00 82.44 265 ILE A N 1
ATOM 2076 C CA . ILE A 1 265 ? 12.826 -6.103 7.359 1.00 82.44 265 ILE A CA 1
ATOM 2077 C C . ILE A 1 265 ? 13.739 -4.880 7.463 1.00 82.44 265 ILE A C 1
ATOM 2079 O O . ILE A 1 265 ? 14.440 -4.696 8.449 1.00 82.44 265 ILE A O 1
ATOM 2083 N N . CYS A 1 266 ? 13.735 -4.038 6.430 1.00 82.06 266 CYS A N 1
ATOM 2084 C CA . CYS A 1 266 ? 14.596 -2.867 6.338 1.00 82.06 266 CYS A CA 1
ATOM 2085 C C . CYS A 1 266 ? 14.318 -1.809 7.411 1.00 82.06 266 CYS A C 1
ATOM 2087 O O . CYS A 1 266 ? 15.081 -0.861 7.480 1.00 82.06 266 CYS A O 1
ATOM 2089 N N . TYR A 1 267 ? 13.247 -1.915 8.209 1.00 85.56 267 TYR A N 1
ATOM 2090 C CA . TYR A 1 267 ? 12.889 -0.893 9.199 1.00 85.56 267 TYR A CA 1
ATOM 2091 C C . TYR A 1 267 ? 13.969 -0.636 10.258 1.00 85.56 267 TYR A C 1
ATOM 2093 O O . TYR A 1 267 ? 13.959 0.413 10.886 1.00 85.56 267 TYR A O 1
ATOM 2101 N N . THR A 1 268 ? 14.887 -1.580 10.463 1.00 89.50 268 THR A N 1
ATOM 2102 C CA . THR A 1 268 ? 15.990 -1.461 11.424 1.00 89.50 268 THR A CA 1
ATOM 2103 C C . THR A 1 268 ? 17.275 -0.905 10.820 1.00 89.50 268 THR A C 1
ATOM 2105 O O . THR A 1 268 ? 18.264 -0.780 11.533 1.00 89.50 268 THR A O 1
ATOM 2108 N N . TRP A 1 269 ? 17.314 -0.609 9.516 1.00 87.62 269 TRP A N 1
ATOM 2109 C CA . TRP A 1 269 ? 18.559 -0.189 8.866 1.00 87.62 269 TRP A CA 1
ATOM 2110 C C . TRP A 1 269 ? 18.962 1.240 9.234 1.00 87.62 269 TRP A C 1
ATOM 2112 O O . TRP A 1 269 ? 20.151 1.537 9.271 1.00 87.62 269 TRP A O 1
ATOM 2122 N N . HIS A 1 270 ? 17.988 2.119 9.475 1.00 87.25 270 HIS A N 1
ATOM 2123 C CA . HIS A 1 270 ? 18.215 3.535 9.765 1.00 87.25 270 HIS A CA 1
ATOM 2124 C C . HIS A 1 270 ? 17.153 4.079 10.721 1.00 87.25 270 HIS A C 1
ATOM 2126 O O . HIS A 1 270 ? 15.957 3.874 10.490 1.00 87.25 270 HIS A O 1
ATOM 2132 N N . SER A 1 271 ? 17.603 4.842 11.716 1.00 91.06 271 SER A N 1
ATOM 2133 C CA . SER A 1 271 ? 16.760 5.593 12.648 1.00 91.06 271 SER A CA 1
ATOM 2134 C C . SER A 1 271 ? 16.064 6.785 11.989 1.00 91.06 271 SER A C 1
ATOM 2136 O O . SER A 1 271 ? 16.469 7.270 10.922 1.00 91.06 271 SER A O 1
ATOM 2138 N N . ILE A 1 272 ? 15.002 7.261 12.643 1.00 89.62 272 ILE A N 1
ATOM 2139 C CA . ILE A 1 272 ? 14.247 8.448 12.226 1.00 89.62 272 ILE A CA 1
ATOM 2140 C C . ILE A 1 272 ? 15.132 9.700 12.293 1.00 89.62 272 ILE A C 1
ATOM 2142 O O . ILE A 1 272 ? 15.762 9.961 13.313 1.00 89.62 272 ILE A O 1
ATOM 2146 N N . GLU A 1 273 ? 15.125 10.484 11.212 1.00 82.88 273 GLU A N 1
ATOM 2147 C CA . GLU A 1 273 ? 15.626 11.862 11.200 1.00 82.88 273 GLU A CA 1
ATOM 2148 C C . GLU A 1 273 ? 14.496 12.784 11.644 1.00 82.88 273 GLU A C 1
ATOM 2150 O O . GLU A 1 273 ? 13.497 12.922 10.934 1.00 82.88 273 GLU A O 1
ATOM 2155 N N . TRP A 1 274 ? 14.601 13.367 12.833 1.00 86.44 274 TRP A N 1
ATOM 2156 C CA . TRP A 1 274 ? 13.490 14.123 13.413 1.00 86.44 274 TRP A CA 1
ATOM 2157 C C . TRP A 1 274 ? 13.398 15.540 12.858 1.00 86.44 274 TRP A C 1
ATOM 2159 O O . TRP A 1 274 ? 12.310 16.110 12.789 1.00 86.44 274 TRP A O 1
ATOM 2169 N N . GLU A 1 275 ? 14.535 16.083 12.445 1.00 79.56 275 GLU A N 1
ATOM 2170 C CA . GLU A 1 275 ? 14.701 17.411 11.876 1.00 79.56 275 GLU A CA 1
ATOM 2171 C C . GLU A 1 275 ? 14.266 17.453 10.400 1.00 79.56 275 GLU A C 1
ATOM 2173 O O . GLU A 1 275 ? 13.907 18.515 9.897 1.00 79.56 275 GLU A O 1
ATOM 2178 N N . ASP A 1 276 ? 14.238 16.298 9.721 1.00 67.75 276 ASP A N 1
ATOM 2179 C CA . ASP A 1 276 ? 13.836 16.156 8.317 1.00 67.75 276 ASP A CA 1
ATOM 2180 C C . ASP A 1 276 ? 13.045 14.856 8.052 1.00 67.75 276 ASP A C 1
ATOM 2182 O O . ASP A 1 276 ? 13.435 13.977 7.274 1.00 67.75 276 ASP A O 1
ATOM 2186 N N . LEU A 1 277 ? 11.881 14.734 8.699 1.00 73.38 277 LEU A N 1
ATOM 2187 C CA . LEU A 1 277 ? 10.998 13.560 8.586 1.00 73.38 277 LEU A CA 1
ATOM 2188 C C . LEU A 1 277 ? 10.580 13.241 7.138 1.00 73.38 277 LEU A C 1
ATOM 2190 O O . LEU A 1 277 ? 10.366 12.076 6.782 1.00 73.38 277 LEU A O 1
ATOM 2194 N N . ASN A 1 278 ? 10.447 14.267 6.294 1.00 65.31 278 ASN A N 1
ATOM 2195 C CA . ASN A 1 278 ? 10.037 14.116 4.898 1.00 65.31 278 ASN A CA 1
ATOM 2196 C C . ASN A 1 278 ? 11.212 13.846 3.944 1.00 65.31 278 ASN A C 1
ATOM 2198 O O . ASN A 1 278 ? 10.951 13.460 2.800 1.00 65.31 278 ASN A O 1
ATOM 2202 N N . SER A 1 279 ? 12.463 13.960 4.407 1.00 63.12 279 SER A N 1
ATOM 2203 C CA . SER A 1 279 ? 13.676 13.933 3.574 1.00 63.12 279 SER A CA 1
ATOM 2204 C C . SER A 1 279 ? 13.643 14.990 2.466 1.00 63.12 279 SER A C 1
ATOM 2206 O O . SER A 1 279 ? 13.789 14.679 1.281 1.00 63.12 279 SER A O 1
ATOM 2208 N N . GLU A 1 280 ? 13.366 16.232 2.859 1.00 57.56 280 GLU A N 1
ATOM 2209 C CA . GLU A 1 280 ? 13.351 17.420 2.003 1.00 57.56 280 GLU A CA 1
ATOM 2210 C C . GLU A 1 280 ? 14.764 17.977 1.769 1.00 57.56 280 GLU A C 1
ATOM 2212 O O . GLU A 1 280 ? 15.012 18.554 0.707 1.00 57.56 280 GLU A O 1
ATOM 2217 N N . CYS A 1 281 ? 15.689 17.772 2.713 1.00 51.47 281 CYS A N 1
ATOM 2218 C CA . CYS A 1 281 ? 17.054 18.298 2.673 1.00 51.47 281 CYS A CA 1
ATOM 2219 C C . CYS A 1 281 ? 18.056 17.307 2.065 1.00 51.47 281 CYS A C 1
ATOM 2221 O O . CYS A 1 281 ? 18.850 17.698 1.210 1.00 51.47 281 CYS A O 1
ATOM 2223 N N . ASP A 1 282 ? 18.018 16.036 2.478 1.00 53.34 282 ASP A N 1
ATOM 2224 C CA . ASP A 1 282 ? 18.894 14.979 1.952 1.00 53.34 282 ASP A CA 1
ATOM 2225 C C . ASP A 1 282 ? 18.104 13.688 1.697 1.00 53.34 282 ASP A C 1
ATOM 2227 O O . ASP A 1 282 ? 17.526 13.086 2.607 1.00 53.34 282 ASP A O 1
ATOM 2231 N N . TYR A 1 283 ? 18.039 13.276 0.428 1.00 57.62 283 TYR A N 1
ATOM 2232 C CA . TYR A 1 283 ? 17.207 12.161 -0.015 1.00 57.62 283 TYR A CA 1
ATOM 2233 C C . TYR A 1 283 ? 18.049 11.007 -0.560 1.00 57.62 283 TYR A C 1
ATOM 2235 O O . TYR A 1 283 ? 18.511 11.029 -1.704 1.00 57.62 283 TYR A O 1
ATOM 2243 N N . GLU A 1 284 ? 18.124 9.927 0.218 1.00 62.22 284 GLU A N 1
ATOM 2244 C CA . GLU A 1 284 ? 18.548 8.610 -0.254 1.00 62.22 284 GLU A CA 1
ATOM 2245 C C . GLU A 1 284 ? 17.367 7.630 -0.161 1.00 62.22 284 GLU A C 1
ATOM 2247 O O . GLU A 1 284 ? 16.691 7.500 0.862 1.00 62.22 284 GLU A O 1
ATOM 2252 N N . LYS A 1 285 ? 17.085 6.945 -1.271 1.00 61.03 285 LYS A N 1
ATOM 2253 C CA . LYS A 1 285 ? 15.865 6.146 -1.468 1.00 61.03 285 LYS A CA 1
ATOM 2254 C C . LYS A 1 285 ? 15.708 4.988 -0.474 1.00 61.03 285 LYS A C 1
ATOM 2256 O O . LYS A 1 285 ? 14.582 4.701 -0.071 1.00 61.03 285 LYS A O 1
ATOM 2261 N N . TYR A 1 286 ? 16.780 4.284 -0.119 1.00 66.50 286 TYR A N 1
ATOM 2262 C CA . TYR A 1 286 ? 16.750 3.138 0.789 1.00 66.50 286 TYR A CA 1
ATOM 2263 C C . TYR A 1 286 ? 16.772 3.578 2.245 1.00 66.50 286 TYR A C 1
ATOM 2265 O O . TYR A 1 286 ? 16.057 2.981 3.053 1.00 66.50 286 TYR A O 1
ATOM 2273 N N . VAL A 1 287 ? 17.521 4.637 2.561 1.00 73.69 287 VAL A N 1
ATOM 2274 C CA . VAL A 1 287 ? 17.499 5.283 3.879 1.00 73.69 287 VAL A CA 1
ATOM 2275 C C . VAL A 1 287 ? 16.081 5.740 4.193 1.00 73.69 287 VAL A C 1
ATOM 2277 O O . VAL A 1 287 ? 15.502 5.331 5.201 1.00 73.69 287 VAL A O 1
ATOM 2280 N N . GLN A 1 288 ? 15.466 6.510 3.290 1.00 72.06 288 GLN A N 1
ATOM 2281 C CA . GLN A 1 288 ? 14.124 7.018 3.538 1.00 72.06 288 GLN A CA 1
ATOM 2282 C C . GLN A 1 288 ? 13.085 5.893 3.533 1.00 72.06 288 GLN A C 1
ATOM 2284 O O . GLN A 1 288 ? 12.195 5.868 4.380 1.00 72.06 288 GLN A O 1
ATOM 2289 N N . TYR A 1 289 ? 13.223 4.886 2.662 1.00 73.44 289 TYR A N 1
ATOM 2290 C CA . TYR A 1 289 ? 12.363 3.703 2.718 1.00 73.44 289 TYR A CA 1
ATOM 2291 C C . TYR A 1 289 ? 12.440 2.998 4.081 1.00 73.44 289 TYR A C 1
ATOM 2293 O O . TYR A 1 289 ? 11.392 2.766 4.684 1.00 73.44 289 TYR A O 1
ATOM 2301 N N . SER A 1 290 ? 13.646 2.725 4.593 1.00 80.88 290 SER A N 1
ATOM 2302 C CA . SER A 1 290 ? 13.879 2.171 5.937 1.00 80.88 290 SER A CA 1
ATOM 2303 C C . SER A 1 290 ? 13.159 2.988 7.010 1.00 80.88 290 SER A C 1
ATOM 2305 O O . SER A 1 290 ? 12.338 2.441 7.748 1.00 80.88 290 SER A O 1
ATOM 2307 N N . ARG A 1 291 ? 13.380 4.308 7.028 1.00 86.19 291 ARG A N 1
ATOM 2308 C CA . ARG A 1 291 ? 12.744 5.238 7.974 1.00 86.19 291 ARG A CA 1
ATOM 2309 C C . ARG A 1 291 ? 11.222 5.154 7.920 1.00 86.19 291 ARG A C 1
ATOM 2311 O O . ARG A 1 291 ? 10.588 4.979 8.954 1.00 86.19 291 ARG A O 1
ATOM 2318 N N . THR A 1 292 ? 10.614 5.151 6.729 1.00 83.62 292 THR A N 1
ATOM 2319 C CA . THR A 1 292 ? 9.148 5.005 6.618 1.00 83.62 292 THR A CA 1
ATOM 2320 C C . THR A 1 292 ? 8.623 3.669 7.153 1.00 83.62 292 THR A C 1
ATOM 2322 O O . THR A 1 292 ? 7.492 3.584 7.626 1.00 83.62 292 THR A O 1
ATOM 2325 N N . LYS A 1 293 ? 9.428 2.603 7.096 1.00 89.19 293 LYS A N 1
ATOM 2326 C CA . LYS A 1 293 ? 9.061 1.288 7.635 1.00 89.19 293 LYS A CA 1
ATOM 2327 C C . LYS A 1 293 ? 9.230 1.225 9.151 1.00 89.19 293 LYS A C 1
ATOM 2329 O O . LYS A 1 293 ? 8.454 0.528 9.809 1.00 89.19 293 LYS A O 1
ATOM 2334 N N . LEU A 1 294 ? 10.153 2.000 9.717 1.00 93.31 294 LEU A N 1
ATOM 2335 C CA . LEU A 1 294 ? 10.217 2.237 11.159 1.00 93.31 294 LEU A CA 1
ATOM 2336 C C . LEU A 1 294 ? 9.016 3.063 11.635 1.00 93.31 294 LEU A C 1
ATOM 2338 O O . LEU A 1 294 ? 8.362 2.672 12.600 1.00 93.31 294 LEU A O 1
ATOM 2342 N N . MET A 1 295 ? 8.648 4.121 10.902 1.00 94.06 295 MET A N 1
ATOM 2343 C CA . MET A 1 295 ? 7.453 4.928 11.189 1.00 94.06 295 MET A CA 1
ATOM 2344 C C . MET A 1 295 ? 6.183 4.071 11.261 1.00 94.06 295 MET A C 1
ATOM 2346 O O . MET A 1 295 ? 5.394 4.220 12.189 1.00 94.06 295 MET A O 1
ATOM 2350 N N . ASN A 1 296 ? 6.024 3.108 10.347 1.00 93.94 296 ASN A N 1
ATOM 2351 C CA . ASN A 1 296 ? 4.900 2.168 10.365 1.00 93.94 296 ASN A CA 1
ATOM 2352 C C . ASN A 1 296 ? 4.845 1.308 11.638 1.00 93.94 296 ASN A C 1
ATOM 2354 O O . ASN A 1 296 ? 3.754 1.054 12.146 1.00 93.94 296 ASN A O 1
ATOM 2358 N N . HIS A 1 297 ? 5.996 0.862 12.156 1.00 95.81 297 HIS A N 1
ATOM 2359 C CA . HIS A 1 297 ? 6.043 0.123 13.420 1.00 95.81 297 HIS A CA 1
ATOM 2360 C C . HIS A 1 297 ? 5.679 1.025 14.600 1.00 95.81 297 HIS A C 1
ATOM 2362 O O . HIS A 1 297 ? 4.782 0.686 15.371 1.00 95.81 297 HIS A O 1
ATOM 2368 N N . LEU A 1 298 ? 6.333 2.188 14.703 1.00 97.31 298 LEU A N 1
ATOM 2369 C CA . LEU A 1 298 ? 6.082 3.167 15.761 1.00 97.31 298 LEU A CA 1
ATOM 2370 C C . LEU A 1 298 ? 4.599 3.565 15.799 1.00 97.31 298 LEU A C 1
ATOM 2372 O O . LEU A 1 298 ? 3.980 3.571 16.860 1.00 97.31 298 LEU A O 1
ATOM 2376 N N . PHE A 1 299 ? 4.001 3.807 14.630 1.00 97.25 299 PHE A N 1
ATOM 2377 C CA . PHE A 1 299 ? 2.579 4.096 14.491 1.00 97.25 299 PHE A CA 1
ATOM 2378 C C . PHE A 1 299 ? 1.687 2.960 14.998 1.00 97.25 299 PHE A C 1
ATOM 2380 O O . PHE A 1 299 ? 0.770 3.208 15.780 1.00 97.25 299 PHE A O 1
ATOM 2387 N N . ALA A 1 300 ? 1.937 1.723 14.562 1.00 96.00 300 ALA A N 1
ATOM 2388 C CA . ALA A 1 300 ? 1.110 0.583 14.940 1.00 96.00 300 ALA A CA 1
ATOM 2389 C C . ALA A 1 300 ? 1.121 0.349 16.458 1.00 96.00 300 ALA A C 1
ATOM 2391 O O . ALA A 1 300 ? 0.062 0.141 17.053 1.00 96.00 300 ALA A O 1
ATOM 2392 N N . PHE A 1 301 ? 2.292 0.440 17.092 1.00 96.69 301 PHE A N 1
ATOM 2393 C CA . PHE A 1 301 ? 2.435 0.268 18.538 1.00 96.69 301 PHE A CA 1
ATOM 2394 C C . PHE A 1 301 ? 1.833 1.443 19.332 1.00 96.69 301 PHE A C 1
ATOM 2396 O O . PHE A 1 301 ? 1.088 1.209 20.286 1.00 96.69 301 PHE A O 1
ATOM 2403 N N . ALA A 1 302 ? 2.017 2.694 18.886 1.00 96.44 302 ALA A N 1
ATOM 2404 C CA . ALA A 1 302 ? 1.306 3.846 19.457 1.00 96.44 302 ALA A CA 1
ATOM 2405 C C . ALA A 1 302 ? -0.219 3.692 19.375 1.00 96.44 302 ALA A C 1
ATOM 2407 O O . ALA A 1 302 ? -0.930 4.030 20.327 1.00 96.44 302 ALA A O 1
ATOM 2408 N N . LEU A 1 303 ? -0.725 3.207 18.235 1.00 94.94 303 LEU A N 1
ATOM 2409 C CA . LEU A 1 303 ? -2.151 2.990 18.020 1.00 94.94 303 LEU A CA 1
ATOM 2410 C C . LEU A 1 303 ? -2.688 1.897 18.947 1.00 94.94 303 LEU A C 1
ATOM 2412 O O . LEU A 1 303 ? -3.746 2.090 19.538 1.00 94.94 303 LEU A O 1
ATOM 2416 N N . ASN A 1 304 ? -1.958 0.791 19.128 1.00 93.12 304 ASN A N 1
ATOM 2417 C CA . ASN A 1 304 ? -2.327 -0.256 20.084 1.00 93.12 304 ASN A CA 1
ATOM 2418 C C . ASN A 1 304 ? -2.449 0.282 21.510 1.00 93.12 304 ASN A C 1
ATOM 2420 O O . ASN A 1 304 ? -3.469 0.046 22.160 1.00 93.12 304 ASN A O 1
ATOM 2424 N N . ARG A 1 305 ? -1.461 1.058 21.982 1.00 92.12 305 ARG A N 1
ATOM 2425 C CA . ARG A 1 305 ? -1.518 1.684 23.316 1.00 92.12 305 ARG A CA 1
ATOM 2426 C C . ARG A 1 305 ? -2.765 2.561 23.472 1.00 92.12 305 ARG A C 1
ATOM 2428 O O . ARG A 1 305 ? -3.477 2.440 24.464 1.00 92.12 305 ARG A O 1
ATOM 2435 N N . ARG A 1 306 ? -3.078 3.383 22.464 1.00 91.31 306 ARG A N 1
ATOM 2436 C CA . ARG A 1 306 ? -4.254 4.278 22.455 1.00 91.31 306 ARG A CA 1
ATOM 2437 C C . ARG A 1 306 ? -5.591 3.530 22.360 1.00 91.31 306 ARG A C 1
ATOM 2439 O O . ARG A 1 306 ? -6.578 3.948 22.966 1.00 91.31 306 ARG A O 1
ATOM 2446 N N . LEU A 1 307 ? -5.641 2.428 21.611 1.00 88.06 307 LEU A N 1
ATOM 2447 C CA . LEU A 1 307 ? -6.821 1.563 21.516 1.00 88.06 307 LEU A CA 1
ATOM 2448 C C . LEU A 1 307 ? -7.128 0.891 22.859 1.00 88.06 307 LEU A C 1
ATOM 2450 O O . LEU A 1 307 ? -8.286 0.891 23.278 1.00 88.06 307 LEU A O 1
ATOM 2454 N N . ASN A 1 308 ? -6.091 0.402 23.544 1.00 80.25 308 ASN A N 1
ATOM 2455 C CA . ASN A 1 308 ? -6.208 -0.270 24.839 1.00 80.25 308 ASN A CA 1
ATOM 2456 C C . ASN A 1 308 ? -6.488 0.699 25.999 1.00 80.25 308 ASN A C 1
ATOM 2458 O O . ASN A 1 308 ? -7.162 0.322 26.953 1.00 80.25 308 ASN A O 1
ATOM 2462 N N . SER A 1 309 ? -6.002 1.945 25.935 1.00 70.81 309 SER A N 1
ATOM 2463 C CA . SER A 1 309 ? -6.171 2.920 27.023 1.00 70.81 309 SER A CA 1
ATOM 2464 C C . SER A 1 309 ? -7.581 3.509 27.125 1.00 70.81 309 SER A C 1
ATOM 2466 O O . SER A 1 309 ? -7.964 3.989 28.189 1.00 70.81 309 SER A O 1
ATOM 2468 N N . THR A 1 310 ? -8.351 3.500 26.032 1.00 60.28 310 THR A N 1
ATOM 2469 C CA . THR A 1 310 ? -9.592 4.290 25.937 1.00 60.28 310 THR A CA 1
ATOM 2470 C C . THR A 1 310 ? -10.860 3.436 26.042 1.00 60.28 310 THR A C 1
ATOM 2472 O O . THR A 1 310 ? -11.906 3.934 26.446 1.00 60.28 310 THR A O 1
ATOM 2475 N N . THR A 1 311 ? -10.802 2.151 25.678 1.00 57.16 311 THR A N 1
ATOM 2476 C CA . THR A 1 311 ? -11.980 1.269 25.576 1.00 57.16 311 THR A CA 1
ATOM 2477 C C . THR A 1 311 ? -11.561 -0.201 25.589 1.00 57.16 311 THR A C 1
ATOM 2479 O O . THR A 1 311 ? -10.497 -0.523 25.073 1.00 57.16 311 THR A O 1
ATOM 2482 N N . ASN A 1 312 ? -12.428 -1.111 26.052 1.00 66.19 312 ASN A N 1
ATOM 2483 C CA . ASN A 1 312 ? -12.272 -2.571 25.905 1.00 66.19 312 ASN A CA 1
ATOM 2484 C C . ASN A 1 312 ? -12.530 -3.013 24.438 1.00 66.19 312 ASN A C 1
ATOM 2486 O O . ASN A 1 312 ? -13.385 -3.849 24.151 1.00 66.19 312 ASN A O 1
ATOM 2490 N N . SER A 1 313 ? -11.875 -2.334 23.494 1.00 76.19 313 SER A N 1
ATOM 2491 C CA . SER A 1 313 ? -12.116 -2.402 22.055 1.00 76.19 313 SER A CA 1
ATOM 2492 C C . SER A 1 313 ? -11.503 -3.669 21.462 1.00 76.19 313 SER A C 1
ATOM 2494 O O . SER A 1 313 ? -10.297 -3.872 21.530 1.00 76.19 313 SER A O 1
ATOM 2496 N N . MET A 1 314 ? -12.314 -4.482 20.786 1.00 87.25 314 MET A N 1
ATOM 2497 C CA . MET A 1 314 ? -11.902 -5.641 19.982 1.00 87.25 314 MET A CA 1
ATOM 2498 C C . MET A 1 314 ? -11.361 -5.243 18.595 1.00 87.25 314 MET A C 1
ATOM 2500 O O . MET A 1 314 ? -11.476 -6.004 17.631 1.00 87.25 314 MET A O 1
ATOM 2504 N N . VAL A 1 315 ? -10.827 -4.026 18.466 1.00 92.12 315 VAL A N 1
ATOM 2505 C CA . 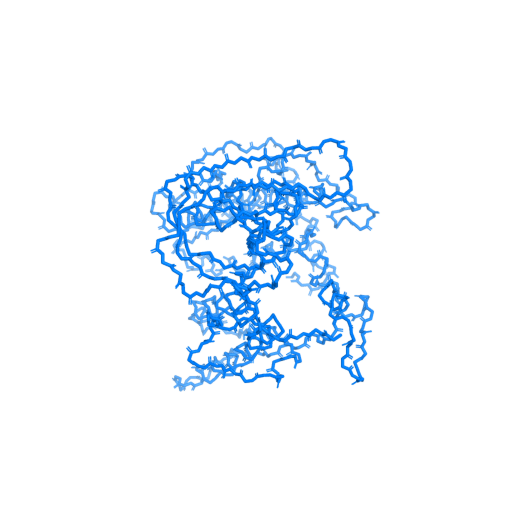VAL A 1 315 ? -10.056 -3.608 17.292 1.00 92.12 315 VAL A CA 1
ATOM 2506 C C . VAL A 1 315 ? -8.604 -3.995 17.532 1.00 92.12 315 VAL A C 1
ATOM 2508 O O . VAL A 1 315 ? -7.979 -3.458 18.444 1.00 92.12 315 VAL A O 1
ATOM 2511 N N . THR A 1 316 ? -8.061 -4.896 16.718 1.00 93.19 316 THR A N 1
ATOM 2512 C CA . THR A 1 316 ? -6.650 -5.289 16.807 1.00 93.19 316 THR A CA 1
ATOM 2513 C C . THR A 1 316 ? -5.795 -4.523 15.804 1.00 93.19 316 THR A C 1
ATOM 2515 O O . THR A 1 316 ? -6.255 -4.189 14.711 1.00 93.19 316 THR A O 1
ATOM 2518 N N . CYS A 1 317 ? -4.537 -4.251 16.149 1.00 94.69 317 CYS A N 1
ATOM 2519 C CA . CYS A 1 317 ? -3.549 -3.682 15.239 1.00 94.69 317 CYS A CA 1
ATOM 2520 C C . CYS A 1 317 ? -2.239 -4.473 15.319 1.00 94.69 317 CYS A C 1
ATOM 2522 O O . CYS A 1 317 ? -1.649 -4.618 16.389 1.00 94.69 317 CYS A O 1
ATOM 2524 N N . ASN A 1 318 ? -1.770 -4.987 14.183 1.00 95.38 318 ASN A N 1
ATOM 2525 C CA . ASN A 1 318 ? -0.527 -5.752 14.094 1.00 95.38 318 ASN A CA 1
ATOM 2526 C C . ASN A 1 318 ? 0.335 -5.265 12.934 1.00 95.38 318 ASN A C 1
ATOM 2528 O O . ASN A 1 318 ? -0.173 -4.758 11.930 1.00 95.38 318 ASN A O 1
ATOM 2532 N N . VAL A 1 319 ? 1.643 -5.480 13.048 1.00 94.81 319 VAL A N 1
ATOM 2533 C CA . VAL A 1 319 ? 2.593 -5.202 11.972 1.00 94.81 319 VAL A CA 1
ATOM 2534 C C . VAL A 1 319 ? 2.906 -6.485 11.222 1.00 94.81 319 VAL A C 1
ATOM 2536 O O . VAL A 1 319 ? 3.164 -7.523 11.828 1.00 94.81 319 VAL A O 1
ATOM 2539 N N . LEU A 1 320 ? 2.918 -6.412 9.896 1.00 92.56 320 LEU A N 1
ATOM 2540 C CA . LEU A 1 320 ? 3.335 -7.505 9.031 1.00 92.56 320 LEU A CA 1
ATOM 2541 C C . LEU A 1 320 ? 4.537 -7.089 8.204 1.00 92.56 320 LEU A C 1
ATOM 2543 O O . LEU A 1 320 ? 4.483 -6.113 7.460 1.00 92.56 320 LEU A O 1
ATOM 2547 N N . GLU A 1 321 ? 5.566 -7.913 8.214 1.00 86.81 321 GLU A N 1
ATOM 2548 C CA . GLU A 1 321 ? 6.561 -7.929 7.165 1.00 86.81 321 GLU A CA 1
ATOM 2549 C C . GLU A 1 321 ? 6.284 -9.090 6.195 1.00 86.81 321 GLU A C 1
ATOM 2551 O O . GLU A 1 321 ? 6.370 -10.252 6.585 1.00 86.81 321 GLU A O 1
ATOM 2556 N N . PRO A 1 322 ? 6.015 -8.815 4.908 1.00 77.19 322 PRO A N 1
ATOM 2557 C CA . PRO A 1 322 ? 5.728 -9.853 3.921 1.00 77.19 322 PRO A CA 1
ATOM 2558 C C . PRO A 1 322 ? 6.991 -10.563 3.402 1.00 77.19 322 PRO A C 1
ATOM 2560 O O . PRO A 1 322 ? 6.885 -11.451 2.563 1.00 77.19 322 PRO A O 1
ATOM 2563 N N . GLY A 1 323 ? 8.177 -10.203 3.902 1.00 75.88 323 GLY A N 1
ATOM 2564 C CA . GLY A 1 323 ? 9.475 -10.713 3.473 1.00 75.88 323 GLY A CA 1
ATOM 2565 C C . GLY A 1 323 ? 9.985 -10.053 2.192 1.00 75.88 323 GLY A C 1
ATOM 2566 O O . GLY A 1 323 ? 9.447 -9.055 1.703 1.00 75.88 323 GLY A O 1
ATOM 2567 N N . VAL A 1 324 ? 11.047 -10.632 1.633 1.00 73.19 324 VAL A N 1
ATOM 2568 C CA . VAL A 1 324 ? 11.655 -10.178 0.378 1.00 73.19 324 VAL A CA 1
ATOM 2569 C C . VAL A 1 324 ? 10.801 -10.680 -0.785 1.00 73.19 324 VAL A C 1
ATOM 2571 O O . VAL A 1 324 ? 11.017 -11.768 -1.304 1.00 73.19 324 VAL A O 1
ATOM 2574 N N . ILE A 1 325 ? 9.784 -9.903 -1.158 1.00 69.50 325 ILE A N 1
ATOM 2575 C CA . ILE A 1 325 ? 8.843 -10.238 -2.235 1.00 69.50 325 ILE A CA 1
ATOM 2576 C C . ILE A 1 325 ? 9.264 -9.575 -3.543 1.00 69.50 325 ILE A C 1
ATOM 2578 O O . ILE A 1 325 ? 9.740 -8.437 -3.558 1.00 69.50 325 ILE A O 1
ATOM 2582 N N . GLU A 1 326 ? 9.041 -10.288 -4.644 1.00 61.94 326 GLU A N 1
ATOM 2583 C CA . GLU A 1 326 ? 9.318 -9.929 -6.035 1.00 61.94 326 GLU A CA 1
ATOM 2584 C C . GLU A 1 326 ? 8.537 -8.667 -6.469 1.00 61.94 326 GLU A C 1
ATOM 2586 O O . GLU A 1 326 ? 7.558 -8.696 -7.223 1.00 61.94 326 GLU A O 1
ATOM 2591 N N . THR A 1 327 ? 8.962 -7.507 -5.970 1.00 51.16 327 THR A N 1
ATOM 2592 C CA . THR A 1 327 ? 8.357 -6.201 -6.242 1.00 51.16 327 THR A CA 1
ATOM 2593 C C . THR A 1 327 ? 9.143 -5.437 -7.306 1.00 51.16 327 THR A C 1
ATOM 2595 O O . THR A 1 327 ? 10.332 -5.657 -7.529 1.00 51.16 327 THR A O 1
ATOM 2598 N N . LYS A 1 328 ? 8.490 -4.463 -7.959 1.00 45.72 328 LYS A N 1
ATOM 2599 C CA . LYS A 1 328 ? 9.173 -3.532 -8.882 1.00 45.72 328 LYS A CA 1
ATOM 2600 C C . LYS A 1 328 ? 10.321 -2.775 -8.195 1.00 45.72 328 LYS A C 1
ATOM 2602 O O . LYS A 1 328 ? 11.295 -2.441 -8.859 1.00 45.72 328 LYS A O 1
ATOM 2607 N N . LEU A 1 329 ? 10.186 -2.507 -6.893 1.00 51.03 329 LEU A N 1
ATOM 2608 C CA . LEU A 1 329 ? 11.182 -1.811 -6.079 1.00 51.03 329 LEU A CA 1
ATOM 2609 C C . LEU A 1 329 ? 12.425 -2.680 -5.857 1.00 51.03 329 LEU A C 1
ATOM 2611 O O . LEU A 1 329 ? 13.533 -2.217 -6.106 1.00 51.03 329 LEU A O 1
ATOM 2615 N N . LEU A 1 330 ? 12.225 -3.940 -5.462 1.00 52.66 330 LEU A N 1
ATOM 2616 C CA . LEU A 1 330 ? 13.297 -4.896 -5.193 1.00 52.66 330 LEU A CA 1
ATOM 2617 C C . LEU A 1 330 ? 14.117 -5.207 -6.458 1.00 52.66 330 LEU A C 1
ATOM 2619 O O . LEU A 1 330 ? 15.345 -5.121 -6.436 1.00 52.66 330 LEU A O 1
ATOM 2623 N N . ARG A 1 331 ? 13.432 -5.404 -7.595 1.00 50.78 331 ARG A N 1
ATOM 2624 C CA . ARG A 1 331 ? 14.079 -5.579 -8.907 1.00 50.78 331 ARG A CA 1
ATOM 2625 C C . ARG A 1 331 ? 14.937 -4.388 -9.317 1.00 50.78 331 ARG A C 1
ATOM 2627 O O . ARG A 1 331 ? 16.021 -4.564 -9.855 1.00 50.78 331 ARG A O 1
ATOM 2634 N N . ASN A 1 332 ? 14.469 -3.166 -9.057 1.00 42.47 332 ASN A N 1
ATOM 2635 C CA . ASN A 1 332 ? 15.225 -1.950 -9.370 1.00 42.47 332 ASN A CA 1
ATOM 2636 C C . ASN A 1 332 ? 16.460 -1.770 -8.466 1.00 42.47 332 ASN A C 1
ATOM 2638 O O . ASN A 1 332 ? 17.307 -0.924 -8.745 1.00 42.47 332 ASN A O 1
ATOM 2642 N N . GLY A 1 333 ? 16.544 -2.539 -7.378 1.00 42.34 333 GLY A N 1
ATOM 2643 C CA . GLY A 1 333 ? 17.711 -2.616 -6.512 1.00 42.34 333 GLY A CA 1
ATOM 2644 C C . GLY A 1 333 ? 18.692 -3.733 -6.845 1.00 42.34 333 GLY A C 1
ATOM 2645 O O . GLY A 1 333 ? 19.713 -3.809 -6.177 1.00 42.34 333 GLY A O 1
ATOM 2646 N N . GLY A 1 334 ? 18.408 -4.566 -7.852 1.00 46.03 334 GLY A N 1
ATOM 2647 C CA . GLY A 1 334 ? 19.251 -5.712 -8.206 1.00 46.03 334 GLY A CA 1
ATOM 2648 C C . GLY A 1 334 ? 19.029 -6.948 -7.330 1.00 46.03 334 GLY A C 1
ATOM 2649 O O . GLY A 1 334 ? 19.845 -7.862 -7.358 1.00 46.03 334 GLY A O 1
ATOM 2650 N N . TYR A 1 335 ? 17.934 -6.993 -6.568 1.00 54.56 335 TYR A N 1
ATOM 2651 C CA . TYR A 1 335 ? 17.600 -8.115 -5.693 1.00 54.56 335 TYR A CA 1
ATOM 2652 C C . TYR A 1 335 ? 16.400 -8.898 -6.247 1.00 54.56 335 TYR A C 1
ATOM 2654 O O . TYR A 1 335 ? 15.476 -8.321 -6.826 1.00 54.56 335 TYR A O 1
ATOM 2662 N N . SER A 1 336 ? 16.408 -10.214 -6.049 1.00 60.03 336 SER A N 1
ATOM 2663 C CA . SER A 1 336 ? 15.287 -11.116 -6.337 1.00 60.03 336 SER A CA 1
ATOM 2664 C C . SER A 1 336 ? 14.484 -11.397 -5.070 1.00 60.03 336 SER A C 1
ATOM 2666 O O . SER A 1 336 ? 15.055 -11.433 -3.978 1.00 60.03 336 SER A O 1
ATOM 2668 N N . GLY A 1 337 ? 13.179 -11.633 -5.205 1.00 66.25 337 GLY A N 1
ATOM 2669 C CA . GLY A 1 337 ? 12.322 -11.992 -4.078 1.00 66.25 337 GLY A CA 1
ATOM 2670 C C . GLY A 1 337 ? 11.414 -13.180 -4.365 1.00 66.25 337 GLY A C 1
ATOM 2671 O O . GLY A 1 337 ? 11.339 -13.684 -5.482 1.00 66.25 337 GLY A O 1
ATOM 2672 N N . SER A 1 338 ? 10.693 -13.628 -3.343 1.00 70.50 338 SER A N 1
ATOM 2673 C CA . SER A 1 338 ? 9.663 -14.657 -3.478 1.00 70.50 338 SER A CA 1
ATOM 2674 C C . SER A 1 338 ? 8.459 -14.147 -4.286 1.00 70.50 338 SER A C 1
ATOM 2676 O O . SER A 1 338 ? 8.181 -12.943 -4.293 1.00 70.50 338 SER A O 1
ATOM 2678 N N . PRO A 1 339 ? 7.684 -15.032 -4.939 1.00 70.75 339 PRO A N 1
ATOM 2679 C CA . PRO A 1 339 ? 6.486 -14.653 -5.683 1.00 70.75 339 PRO A CA 1
ATOM 2680 C C . PRO A 1 339 ? 5.480 -13.837 -4.857 1.00 70.75 339 PRO A C 1
ATOM 2682 O O . PRO A 1 339 ? 5.270 -14.083 -3.671 1.00 70.75 339 PRO A O 1
ATOM 2685 N N . VAL A 1 340 ? 4.762 -12.917 -5.513 1.00 68.81 340 VAL A N 1
ATOM 2686 C CA . VAL A 1 340 ? 3.731 -12.072 -4.870 1.00 68.81 340 VAL A CA 1
ATOM 2687 C C . VAL A 1 340 ? 2.659 -12.902 -4.158 1.00 68.81 340 VAL A C 1
ATOM 2689 O O . VAL A 1 340 ? 2.209 -12.528 -3.077 1.00 68.81 340 VAL A O 1
ATOM 2692 N N . ALA A 1 341 ? 2.280 -14.046 -4.734 1.00 68.56 341 ALA A N 1
ATOM 2693 C CA . ALA A 1 341 ? 1.317 -14.961 -4.129 1.00 68.56 341 ALA A CA 1
ATOM 2694 C C . ALA A 1 341 ? 1.786 -15.494 -2.766 1.00 68.56 341 ALA A C 1
ATOM 2696 O O . ALA A 1 341 ? 0.961 -15.697 -1.881 1.00 68.56 341 ALA A O 1
ATOM 2697 N N . GLU A 1 342 ? 3.093 -15.686 -2.574 1.00 71.06 342 GLU A N 1
ATOM 2698 C CA . GLU A 1 342 ? 3.655 -16.101 -1.286 1.00 71.06 342 GLU A CA 1
ATOM 2699 C C . GLU A 1 342 ? 3.641 -14.949 -0.284 1.00 71.06 342 GLU A C 1
ATOM 2701 O O . GLU A 1 342 ? 3.203 -15.137 0.849 1.00 71.06 342 GLU A O 1
ATOM 2706 N N . GLY A 1 343 ? 4.010 -13.742 -0.723 1.00 70.12 343 GLY A N 1
ATOM 2707 C CA . GLY A 1 343 ? 3.972 -12.537 0.110 1.00 70.12 343 GLY A CA 1
ATOM 2708 C C . GLY A 1 343 ? 2.581 -12.160 0.615 1.00 70.12 343 GLY A C 1
ATOM 2709 O O . GLY A 1 343 ? 2.443 -11.617 1.708 1.00 70.12 343 GLY A O 1
ATOM 2710 N N . ALA A 1 344 ? 1.538 -12.479 -0.154 1.00 74.44 344 ALA A N 1
ATOM 2711 C CA . ALA A 1 344 ? 0.156 -12.197 0.222 1.00 74.44 344 ALA A CA 1
ATOM 2712 C C . ALA A 1 344 ? -0.395 -13.148 1.300 1.00 74.44 344 ALA A C 1
ATOM 2714 O O . ALA A 1 344 ? -1.351 -12.784 1.986 1.00 74.44 344 ALA A O 1
ATOM 2715 N N . ARG A 1 345 ? 0.185 -14.349 1.477 1.00 81.50 345 ARG A N 1
ATOM 2716 C CA . ARG A 1 345 ? -0.355 -15.376 2.392 1.00 81.50 345 ARG A CA 1
ATOM 2717 C C . ARG A 1 345 ? -0.478 -14.865 3.821 1.00 81.50 345 ARG A C 1
ATOM 2719 O O . ARG A 1 345 ? -1.535 -15.011 4.426 1.00 81.50 345 ARG A O 1
ATOM 2726 N N . ALA A 1 346 ? 0.575 -14.233 4.335 1.00 85.19 346 ALA A N 1
ATOM 2727 C CA . ALA A 1 346 ? 0.571 -13.711 5.696 1.00 85.19 346 ALA A CA 1
ATOM 2728 C C . ALA A 1 346 ? -0.425 -12.556 5.873 1.00 85.19 346 ALA A C 1
ATOM 2730 O O . ALA A 1 346 ? -1.100 -12.489 6.896 1.00 85.19 346 ALA A O 1
ATOM 2731 N N . SER A 1 347 ? -0.593 -11.692 4.864 1.00 86.12 347 SER A N 1
ATOM 2732 C CA . SER A 1 347 ? -1.608 -10.631 4.905 1.00 86.12 347 SER A CA 1
ATOM 2733 C C . SER A 1 347 ? -3.018 -11.208 4.976 1.00 86.12 347 SER A C 1
ATOM 2735 O O . SER A 1 347 ? -3.802 -10.798 5.826 1.00 86.12 347 SER A O 1
ATOM 2737 N N . VAL A 1 348 ? -3.327 -12.198 4.131 1.00 86.69 348 VAL A N 1
ATOM 2738 C CA . VAL A 1 348 ? -4.637 -12.866 4.129 1.00 86.69 348 VAL A CA 1
ATOM 2739 C C . VAL A 1 348 ? -4.888 -13.579 5.457 1.00 86.69 348 VAL A C 1
ATOM 2741 O O . VAL A 1 348 ? -5.963 -13.419 6.030 1.00 86.69 348 VAL A O 1
ATOM 2744 N N . PHE A 1 349 ? -3.894 -14.302 5.980 1.00 90.06 349 PHE A N 1
ATOM 2745 C CA . PHE A 1 349 ? -3.997 -14.981 7.272 1.00 90.06 349 PHE A CA 1
ATOM 2746 C C . PHE A 1 349 ? -4.312 -14.000 8.408 1.00 90.06 349 PHE A C 1
ATOM 2748 O O . PHE A 1 349 ? -5.272 -14.212 9.144 1.00 90.06 349 PHE A O 1
ATOM 2755 N N . LEU A 1 350 ? -3.572 -12.890 8.509 1.00 89.62 350 LEU A N 1
ATOM 2756 C CA . LEU A 1 350 ? -3.800 -11.885 9.553 1.00 89.62 350 LEU A CA 1
ATOM 2757 C C . LEU A 1 350 ? -5.170 -11.208 9.432 1.00 89.62 350 LEU A C 1
ATOM 2759 O O . LEU A 1 350 ? -5.822 -10.919 10.439 1.00 89.62 350 LEU A O 1
ATOM 2763 N N . SER A 1 351 ? -5.639 -10.991 8.204 1.00 87.94 351 SER A N 1
ATOM 2764 C CA . SER A 1 351 ? -6.945 -10.382 7.960 1.00 87.94 351 SER A CA 1
ATOM 2765 C C . SER A 1 351 ? -8.129 -11.324 8.194 1.00 87.94 351 SER A C 1
ATOM 2767 O O . SER A 1 351 ? -9.195 -10.826 8.541 1.00 87.94 351 SER A O 1
ATOM 2769 N N . GLN A 1 352 ? -7.981 -12.640 7.996 1.00 87.25 352 GLN A N 1
ATOM 2770 C CA . GLN A 1 352 ? -9.126 -13.567 7.941 1.00 87.25 352 GLN A CA 1
ATOM 2771 C C . GLN A 1 352 ? -9.117 -14.699 8.974 1.00 87.25 352 GLN A C 1
ATOM 2773 O O . GLN A 1 352 ? -10.191 -15.178 9.315 1.00 87.25 352 GLN A O 1
ATOM 2778 N N . SER A 1 353 ? -7.961 -15.148 9.473 1.00 91.38 353 SER A N 1
ATOM 2779 C CA . SER A 1 353 ? -7.901 -16.334 10.344 1.00 91.38 353 SER A CA 1
ATOM 2780 C C . SER A 1 353 ? -8.440 -16.048 11.746 1.00 91.38 353 SER A C 1
ATOM 2782 O O . SER A 1 353 ? -8.082 -15.033 12.346 1.00 91.38 353 SER A O 1
ATOM 2784 N N . ASP A 1 354 ? -9.256 -16.938 12.305 1.00 91.56 354 ASP A N 1
ATOM 2785 C CA . ASP A 1 354 ? -9.748 -16.816 13.683 1.00 91.56 354 ASP A CA 1
ATOM 2786 C C . ASP A 1 354 ? -8.640 -17.002 14.731 1.00 91.56 354 ASP A C 1
ATOM 2788 O O . ASP A 1 354 ? -8.727 -16.425 15.817 1.00 91.56 354 ASP A O 1
ATOM 2792 N N . ASP A 1 355 ? -7.546 -17.686 14.375 1.00 90.88 355 ASP A N 1
ATOM 2793 C CA . ASP A 1 355 ? -6.386 -17.924 15.252 1.00 90.88 355 ASP A CA 1
ATOM 2794 C C . ASP A 1 355 ? -5.756 -16.624 15.775 1.00 90.88 355 ASP A C 1
ATOM 2796 O O . ASP A 1 355 ? -5.160 -16.595 16.850 1.00 90.88 355 ASP A O 1
ATOM 2800 N N . VAL A 1 356 ? -5.896 -15.535 15.013 1.00 90.62 356 VAL A N 1
ATOM 2801 C CA . VAL A 1 356 ? -5.344 -14.208 15.328 1.00 90.62 356 VAL A CA 1
ATOM 2802 C C . VAL A 1 356 ? -6.427 -13.162 15.585 1.00 90.62 356 VAL A C 1
ATOM 2804 O O . VAL A 1 356 ? -6.149 -11.963 15.597 1.00 90.62 356 VAL A O 1
ATOM 2807 N N . ALA A 1 357 ? -7.674 -13.589 15.822 1.00 87.62 357 ALA A N 1
ATOM 2808 C CA . ALA A 1 357 ? -8.809 -12.686 16.020 1.00 87.62 357 ALA A CA 1
ATOM 2809 C C . ALA A 1 357 ? -8.631 -11.724 17.201 1.00 87.62 357 ALA A C 1
ATOM 2811 O O . ALA A 1 357 ? -9.086 -10.585 17.136 1.00 87.62 357 ALA A O 1
ATOM 2812 N N . LYS A 1 358 ? -7.964 -12.184 18.264 1.00 89.50 358 LYS A N 1
ATOM 2813 C CA . LYS A 1 358 ? -7.691 -11.407 19.484 1.00 89.50 358 LYS A CA 1
ATOM 2814 C C . LYS A 1 358 ? -6.228 -10.980 19.602 1.00 89.50 358 LYS A C 1
ATOM 2816 O O . LYS A 1 358 ? -5.846 -10.377 20.599 1.00 89.50 358 LYS A O 1
ATOM 2821 N N . THR A 1 359 ? -5.402 -11.312 18.614 1.00 91.81 359 THR A N 1
ATOM 2822 C CA . THR A 1 359 ? -3.982 -10.978 18.639 1.00 91.81 359 THR A CA 1
ATOM 2823 C C . THR A 1 359 ? -3.811 -9.522 18.249 1.00 91.81 359 THR A C 1
ATOM 2825 O O . THR A 1 359 ? -4.247 -9.112 17.176 1.00 91.81 359 THR A O 1
ATOM 2828 N N . THR A 1 360 ? -3.173 -8.746 19.115 1.00 93.31 360 THR A N 1
ATOM 2829 C CA . THR A 1 360 ? -2.865 -7.334 18.892 1.00 93.31 360 THR A CA 1
ATOM 2830 C C . THR A 1 360 ? -1.459 -7.040 19.394 1.00 93.31 360 THR A C 1
ATOM 2832 O O . THR A 1 360 ? -0.895 -7.840 20.142 1.00 93.31 360 THR A O 1
ATOM 2835 N N . ASP A 1 361 ? -0.887 -5.908 18.994 1.00 93.31 361 ASP A N 1
ATOM 2836 C CA . ASP A 1 361 ? 0.445 -5.480 19.443 1.00 93.31 361 ASP A CA 1
ATOM 2837 C C . ASP A 1 361 ? 1.584 -6.447 19.067 1.00 93.31 361 ASP A C 1
ATOM 2839 O O . ASP A 1 361 ? 2.650 -6.493 19.686 1.00 93.31 361 ASP A O 1
ATOM 2843 N N . CYS A 1 362 ? 1.373 -7.222 18.002 1.00 94.69 362 CYS A N 1
ATOM 2844 C CA . CYS A 1 362 ? 2.316 -8.219 17.516 1.00 94.69 362 CYS A CA 1
ATOM 2845 C C . CYS A 1 362 ? 2.938 -7.816 16.174 1.00 94.69 362 CYS A C 1
ATOM 2847 O O . CYS A 1 362 ? 2.354 -7.084 15.370 1.00 94.69 362 CYS A O 1
ATOM 2849 N N . TYR A 1 363 ? 4.140 -8.335 15.928 1.00 94.62 363 TYR A N 1
ATOM 2850 C CA . TYR A 1 363 ? 4.869 -8.204 14.673 1.00 94.62 363 TYR A CA 1
ATOM 2851 C C . TYR A 1 363 ? 5.022 -9.589 14.044 1.00 94.62 363 TYR A C 1
ATOM 2853 O O . TYR A 1 363 ? 5.413 -10.536 14.722 1.00 94.62 363 TYR A O 1
ATOM 2861 N N . PHE A 1 364 ? 4.676 -9.718 12.767 1.00 93.06 364 PHE A N 1
ATOM 2862 C CA . PHE A 1 364 ? 4.630 -10.982 12.044 1.00 93.06 364 PHE A CA 1
ATOM 2863 C C . PHE A 1 364 ? 5.568 -10.990 10.841 1.00 93.06 364 PHE A C 1
ATOM 2865 O O . PHE A 1 364 ? 5.694 -9.999 10.124 1.00 93.06 364 PHE A O 1
ATOM 2872 N N . SER A 1 365 ? 6.167 -12.151 10.595 1.00 90.38 365 SER A N 1
ATOM 2873 C CA . SER A 1 365 ? 6.963 -12.441 9.400 1.00 90.38 365 SER A CA 1
ATOM 2874 C C . SER A 1 365 ? 6.099 -12.891 8.216 1.00 90.38 365 SER A C 1
ATOM 2876 O O . SER A 1 365 ? 4.902 -13.165 8.342 1.00 90.38 365 SER A O 1
ATOM 2878 N N . ASN A 1 366 ? 6.746 -13.093 7.069 1.00 82.88 366 ASN A N 1
ATOM 2879 C CA . ASN A 1 366 ? 6.141 -13.612 5.841 1.00 82.88 366 ASN A CA 1
ATOM 2880 C C . ASN A 1 366 ? 5.513 -15.009 5.986 1.00 82.88 366 ASN A C 1
ATOM 2882 O O . ASN A 1 366 ? 4.679 -15.401 5.175 1.00 82.88 366 ASN A O 1
ATOM 2886 N N . THR A 1 367 ? 5.897 -15.758 7.022 1.00 85.25 367 THR A N 1
ATOM 2887 C CA . THR A 1 367 ? 5.325 -17.072 7.353 1.00 85.25 367 THR A CA 1
ATOM 2888 C C . THR A 1 367 ? 4.137 -16.991 8.313 1.00 85.25 367 THR A C 1
ATOM 2890 O O . THR A 1 367 ? 3.702 -18.020 8.820 1.00 85.25 367 THR A O 1
ATOM 2893 N N . ALA A 1 368 ? 3.630 -15.782 8.592 1.00 87.19 368 ALA A N 1
ATOM 2894 C CA . ALA A 1 368 ? 2.610 -15.509 9.608 1.00 87.19 368 ALA A CA 1
ATOM 2895 C C . ALA A 1 368 ? 3.008 -15.933 11.036 1.00 87.19 368 ALA A C 1
ATOM 2897 O O . ALA A 1 368 ? 2.163 -16.036 11.922 1.00 87.19 368 ALA A O 1
ATOM 2898 N N . LYS A 1 369 ? 4.306 -16.134 11.287 1.00 91.25 369 LYS A N 1
ATOM 2899 C CA . LYS A 1 369 ? 4.845 -16.347 12.632 1.00 91.25 369 LYS A CA 1
ATOM 2900 C C . LYS A 1 369 ? 5.142 -15.014 13.297 1.00 91.25 369 LYS A C 1
ATOM 2902 O O . LYS A 1 369 ? 5.752 -14.148 12.662 1.00 91.25 369 LYS A O 1
ATOM 2907 N N . GLN A 1 370 ? 4.748 -14.891 14.560 1.00 93.50 370 GLN A N 1
ATOM 2908 C CA . GLN A 1 370 ? 5.107 -13.757 15.398 1.00 93.50 370 GLN A CA 1
ATOM 2909 C C . GLN A 1 370 ? 6.624 -13.725 15.619 1.00 93.50 370 GLN A C 1
ATOM 2911 O O . GLN A 1 370 ? 7.249 -14.757 15.864 1.00 93.50 370 GLN A O 1
ATOM 2916 N N . ILE A 1 371 ? 7.203 -12.535 15.514 1.00 92.38 371 ILE A N 1
ATOM 2917 C CA . ILE A 1 371 ? 8.630 -12.262 15.669 1.00 92.38 371 ILE A CA 1
ATOM 2918 C C . ILE A 1 371 ? 8.844 -11.038 16.563 1.00 92.38 371 ILE A C 1
ATOM 2920 O O . ILE A 1 371 ? 7.942 -10.224 16.777 1.00 92.38 371 ILE A O 1
ATOM 2924 N N . THR A 1 372 ? 10.049 -10.923 17.116 1.00 93.31 372 THR A N 1
ATOM 2925 C CA . THR A 1 372 ? 10.412 -9.841 18.035 1.00 93.31 372 THR A CA 1
ATOM 2926 C C . THR A 1 372 ? 10.687 -8.551 17.266 1.00 93.31 372 THR A C 1
ATOM 2928 O O . THR A 1 372 ? 11.470 -8.537 16.318 1.00 93.31 372 THR A O 1
ATOM 2931 N N . ALA A 1 373 ? 10.037 -7.464 17.678 1.00 92.81 373 ALA A N 1
ATOM 2932 C CA . ALA A 1 373 ? 10.279 -6.129 17.137 1.00 92.81 373 ALA A CA 1
ATOM 2933 C C . ALA A 1 373 ? 11.530 -5.491 17.771 1.00 92.81 373 ALA A C 1
ATOM 2935 O O . ALA A 1 373 ? 11.915 -5.852 18.884 1.00 92.81 373 ALA A O 1
ATOM 2936 N N . SER A 1 374 ? 12.167 -4.544 17.079 1.00 93.88 374 SER A N 1
ATOM 2937 C CA . SER A 1 374 ? 13.361 -3.856 17.584 1.00 93.88 374 SER A CA 1
ATOM 2938 C C . SER A 1 374 ? 13.052 -3.000 18.815 1.00 93.88 374 SER A C 1
ATOM 2940 O O . SER A 1 374 ? 11.937 -2.490 18.958 1.00 93.88 374 SER A O 1
ATOM 2942 N N . ALA A 1 375 ? 14.058 -2.788 19.671 1.00 95.44 375 ALA A N 1
ATOM 2943 C CA . ALA A 1 375 ? 13.934 -1.929 20.850 1.00 95.44 375 ALA A CA 1
ATOM 2944 C C . ALA A 1 375 ? 13.499 -0.502 20.476 1.00 95.44 375 ALA A C 1
ATOM 2946 O O . ALA A 1 375 ? 12.577 0.027 21.083 1.00 95.44 375 ALA A O 1
ATOM 2947 N N . GLU A 1 376 ? 14.080 0.066 19.414 1.00 95.31 376 GLU A N 1
ATOM 2948 C CA . GLU A 1 376 ? 13.720 1.396 18.905 1.00 95.31 376 GLU A CA 1
ATOM 2949 C C . GLU A 1 376 ? 12.239 1.485 18.515 1.00 95.31 376 GLU A C 1
ATOM 2951 O O . GLU A 1 376 ? 11.563 2.448 18.857 1.00 95.31 376 GLU A O 1
ATOM 2956 N N . SER A 1 377 ? 11.688 0.458 17.859 1.00 93.75 377 SER A N 1
ATOM 2957 C CA . SER A 1 377 ? 10.264 0.455 17.502 1.00 93.75 377 SER A CA 1
ATOM 2958 C C . SER A 1 377 ? 9.334 0.329 18.716 1.00 93.75 377 SER A C 1
ATOM 2960 O O . SER A 1 377 ? 8.192 0.785 18.676 1.00 93.75 377 SER A O 1
ATOM 2962 N N . ARG A 1 378 ? 9.815 -0.274 19.809 1.00 96.12 378 ARG A N 1
ATOM 2963 C CA . ARG A 1 378 ? 9.073 -0.453 21.064 1.00 96.12 378 ARG A CA 1
ATOM 2964 C C . ARG A 1 378 ? 9.214 0.729 22.025 1.00 96.12 378 ARG A C 1
ATOM 2966 O O . ARG A 1 378 ? 8.494 0.753 23.017 1.00 96.12 378 ARG A O 1
ATOM 2973 N N . ASP A 1 379 ? 10.074 1.698 21.725 1.00 97.50 379 ASP A N 1
ATOM 2974 C CA . ASP A 1 379 ? 10.259 2.895 22.542 1.00 97.50 379 ASP A CA 1
ATOM 2975 C C . ASP A 1 379 ? 9.011 3.789 22.493 1.00 97.50 379 ASP A C 1
ATOM 2977 O O . ASP A 1 379 ? 8.680 4.397 21.472 1.00 97.50 379 ASP A O 1
ATOM 2981 N N . GLU A 1 380 ? 8.307 3.868 23.619 1.00 97.31 380 GLU A N 1
ATOM 2982 C CA . GLU A 1 380 ? 7.077 4.643 23.748 1.00 97.31 380 GLU A CA 1
ATOM 2983 C C . GLU A 1 380 ? 7.282 6.143 23.505 1.00 97.31 380 GLU A C 1
ATOM 2985 O O . GLU A 1 380 ? 6.415 6.786 22.911 1.00 97.31 380 GLU A O 1
ATOM 2990 N N . SER A 1 381 ? 8.440 6.693 23.884 1.00 97.69 381 SER A N 1
ATOM 2991 C CA . SER A 1 381 ? 8.737 8.115 23.695 1.00 97.69 381 SER A CA 1
ATOM 2992 C C . SER A 1 381 ? 8.877 8.464 22.213 1.00 97.69 381 SER A C 1
ATOM 2994 O O . SER A 1 381 ? 8.351 9.483 21.763 1.00 97.69 381 SER A O 1
ATOM 2996 N N . LEU A 1 382 ? 9.505 7.585 21.423 1.00 97.19 382 LEU A N 1
ATOM 2997 C CA . LEU A 1 382 ? 9.630 7.761 19.974 1.00 97.19 382 LEU A CA 1
ATOM 2998 C C . LEU A 1 382 ? 8.285 7.570 19.273 1.00 97.19 382 LEU A C 1
ATOM 3000 O O . LEU A 1 382 ? 7.972 8.291 18.325 1.00 97.19 382 LEU A O 1
ATOM 3004 N N . GLN A 1 383 ? 7.472 6.624 19.745 1.00 97.56 383 GLN A N 1
ATOM 3005 C CA . GLN A 1 383 ? 6.119 6.409 19.236 1.00 97.56 383 GLN A CA 1
ATOM 3006 C C . GLN A 1 383 ? 5.243 7.655 19.416 1.00 97.56 383 GLN A C 1
ATOM 3008 O O . GLN A 1 383 ? 4.569 8.071 18.471 1.00 97.56 383 GLN A O 1
ATOM 3013 N N . ASP A 1 384 ? 5.268 8.261 20.605 1.00 97.19 384 ASP A N 1
ATOM 3014 C CA . ASP A 1 384 ? 4.480 9.459 20.905 1.00 97.19 384 ASP A CA 1
ATOM 3015 C C . ASP A 1 384 ? 5.030 10.693 20.181 1.00 97.19 384 ASP A C 1
ATOM 3017 O O . ASP A 1 384 ? 4.264 11.411 19.539 1.00 97.19 384 ASP A O 1
ATOM 3021 N N . ARG A 1 385 ? 6.359 10.860 20.132 1.00 97.44 385 ARG A N 1
ATOM 3022 C CA . ARG A 1 385 ? 7.000 11.925 19.345 1.00 97.44 385 ARG A CA 1
ATOM 3023 C C . ARG A 1 385 ? 6.628 11.850 17.863 1.00 97.44 385 ARG A C 1
ATOM 3025 O O . ARG A 1 385 ? 6.325 12.877 17.257 1.00 97.44 385 ARG A O 1
ATOM 3032 N N . LEU A 1 386 ? 6.632 10.653 17.265 1.00 96.62 386 LEU A N 1
ATOM 3033 C CA . LEU A 1 386 ? 6.225 10.474 15.867 1.00 96.62 386 LEU A CA 1
ATOM 3034 C C . LEU A 1 386 ? 4.739 10.772 15.672 1.00 96.62 386 LEU A C 1
ATOM 3036 O O . LEU A 1 386 ? 4.374 11.373 14.659 1.00 96.62 386 LEU A O 1
ATOM 3040 N N . TRP A 1 387 ? 3.888 10.341 16.605 1.00 96.62 387 TRP A N 1
ATOM 3041 C CA . TRP A 1 387 ? 2.453 10.601 16.549 1.00 96.62 387 TRP A CA 1
ATOM 3042 C C . TRP A 1 387 ? 2.172 12.104 16.508 1.00 96.62 387 TRP A C 1
ATOM 3044 O O . TRP A 1 387 ? 1.487 12.569 15.596 1.00 96.62 387 TRP A O 1
ATOM 3054 N N . ASP A 1 388 ? 2.753 12.859 17.438 1.00 96.25 388 ASP A N 1
ATOM 3055 C CA . ASP A 1 388 ? 2.538 14.302 17.551 1.00 96.25 388 ASP A CA 1
ATOM 3056 C C . ASP A 1 388 ? 3.097 15.047 16.336 1.00 96.25 388 ASP A C 1
ATOM 3058 O O . ASP A 1 388 ? 2.371 15.808 15.695 1.00 96.25 388 ASP A O 1
ATOM 3062 N N . ALA A 1 389 ? 4.326 14.725 15.916 1.00 92.19 389 ALA A N 1
ATOM 3063 C CA . ALA A 1 389 ? 4.914 15.296 14.705 1.00 92.19 389 ALA A CA 1
ATOM 3064 C C . ALA A 1 389 ? 4.054 15.017 13.457 1.00 92.19 389 ALA A C 1
ATOM 3066 O O . ALA A 1 389 ? 3.871 15.884 12.602 1.00 92.19 389 ALA A O 1
ATOM 3067 N N . THR A 1 390 ? 3.476 13.817 13.358 1.00 89.56 390 THR A N 1
ATOM 3068 C CA . THR A 1 390 ? 2.583 13.447 12.251 1.00 89.56 390 THR A CA 1
ATOM 3069 C C . THR A 1 390 ? 1.289 14.258 12.275 1.00 89.56 390 THR A C 1
ATOM 3071 O O . THR A 1 390 ? 0.857 14.757 11.233 1.00 89.56 390 THR A O 1
ATOM 3074 N N . VAL A 1 391 ? 0.673 14.413 13.449 1.00 92.69 391 VAL A N 1
ATOM 3075 C CA . VAL A 1 391 ? -0.532 15.233 13.628 1.00 92.69 391 VAL A CA 1
ATOM 3076 C C . VAL A 1 391 ? -0.255 16.687 13.256 1.00 92.69 391 VAL A C 1
ATOM 3078 O O . VAL A 1 391 ? -1.056 17.291 12.540 1.00 92.69 391 VAL A O 1
ATOM 3081 N N . ASP A 1 392 ? 0.880 17.240 13.673 1.00 87.56 392 ASP A N 1
ATOM 3082 C CA . ASP A 1 392 ? 1.252 18.620 13.364 1.00 87.56 392 ASP A CA 1
ATOM 3083 C C . ASP A 1 392 ? 1.459 18.835 11.861 1.00 87.56 392 ASP A C 1
ATOM 3085 O O . ASP A 1 392 ? 0.917 19.791 11.301 1.00 87.56 392 ASP A O 1
ATOM 3089 N N . ILE A 1 393 ? 2.126 17.903 11.170 1.00 78.19 393 ILE A N 1
ATOM 3090 C CA . ILE A 1 393 ? 2.254 17.934 9.703 1.00 78.19 393 ILE A CA 1
ATOM 3091 C C . ILE A 1 393 ? 0.871 17.907 9.027 1.00 78.19 393 ILE A C 1
ATOM 3093 O O . ILE A 1 393 ? 0.637 18.630 8.055 1.00 78.19 393 ILE A O 1
ATOM 3097 N N . LEU A 1 394 ? -0.064 17.084 9.514 1.00 78.62 394 LEU A N 1
ATOM 3098 C CA . LEU A 1 394 ? -1.413 16.983 8.942 1.00 78.62 394 LEU A CA 1
ATOM 3099 C C . LEU A 1 394 ? -2.264 18.236 9.215 1.00 78.62 394 LEU A C 1
ATOM 3101 O O . LEU A 1 394 ? -3.016 18.657 8.331 1.00 78.62 394 LEU A O 1
ATOM 3105 N N . LYS A 1 395 ? -2.110 18.871 10.384 1.00 80.00 395 LYS A N 1
ATOM 3106 C CA . LYS A 1 395 ? -2.734 20.166 10.711 1.00 80.00 395 LYS A CA 1
ATOM 3107 C C . LYS A 1 395 ? -2.199 21.290 9.831 1.00 80.00 395 LYS A C 1
ATOM 3109 O O . LYS A 1 395 ? -2.991 22.028 9.261 1.00 80.00 395 LYS A O 1
ATOM 3114 N N . GLN A 1 396 ? -0.880 21.379 9.643 1.00 71.62 396 GLN A N 1
ATOM 3115 C CA . GLN A 1 396 ? -0.263 22.357 8.732 1.00 71.62 396 GLN A CA 1
ATOM 3116 C C . GLN A 1 396 ? -0.771 22.208 7.290 1.00 71.62 396 GLN A C 1
ATOM 3118 O O . GLN A 1 396 ? -0.859 23.184 6.547 1.00 71.62 396 GLN A O 1
ATOM 3123 N N . LYS A 1 397 ? -1.137 20.984 6.893 1.00 68.88 397 LYS A N 1
ATOM 3124 C CA . LYS A 1 397 ? -1.735 20.674 5.586 1.00 68.88 397 LYS A CA 1
ATOM 3125 C C . LYS A 1 397 ? -3.264 20.821 5.547 1.00 68.88 397 LYS A C 1
ATOM 3127 O O . LYS A 1 397 ? -3.839 20.591 4.487 1.00 68.88 397 LYS A O 1
ATOM 3132 N N . ASN A 1 398 ? -3.916 21.206 6.648 1.00 71.44 398 ASN A N 1
ATOM 3133 C CA . ASN A 1 398 ? -5.374 21.336 6.792 1.00 71.44 398 ASN A CA 1
ATOM 3134 C C . ASN A 1 398 ? -6.161 20.055 6.442 1.00 71.44 398 ASN A C 1
ATOM 3136 O O . ASN A 1 398 ? -7.215 20.120 5.807 1.00 71.44 398 ASN A O 1
ATOM 3140 N N . VAL A 1 399 ? -5.640 18.883 6.823 1.00 70.19 399 VAL A N 1
ATOM 3141 C CA . VAL A 1 399 ? -6.276 17.574 6.545 1.00 70.19 399 VAL A CA 1
ATOM 3142 C C . VAL A 1 399 ? -6.480 16.689 7.781 1.00 70.19 399 VAL A C 1
ATOM 3144 O O . VAL A 1 399 ? -7.058 15.607 7.652 1.00 70.19 399 VAL A O 1
ATOM 3147 N N . TRP A 1 400 ? -6.014 17.120 8.958 1.00 79.06 400 TRP A N 1
ATOM 3148 C CA . TRP A 1 400 ? -6.311 16.479 10.245 1.00 79.06 400 TRP A CA 1
ATOM 3149 C C . TRP A 1 400 ? -7.706 16.866 10.717 1.00 79.06 400 TRP A C 1
ATOM 3151 O O . TRP A 1 400 ? -8.494 15.937 11.013 1.00 79.06 400 TRP A O 1
#

Organism: NCBI:txid2011161

Sequence (400 aa):
MKRPAKVAYCNAHWLSHVKVLSKKTLNYTEAAYPMFTIYGIEHIHFYKAPKLSARSVTEFNPFVILTPAFESVCGLELSVGKHYLLTGVLANGFLKSTLCSQLHWSMVNFLAHFLLCTRLLGVLKGNQPSRVVVVSSVLHSWHSLDWDDPMAEHKYDKYLQYSRSKLMCHMFAMALHRHLGLDGRDYAVTVNLLEPGVIDTKLTRAAGKLPKGSTVAPVSTGSIAPVYLAQSAQVNHLAHFLLTNKLLDLLKSNQPARIVIVSSICYTWHSIEWEDLNSECDYEKYVQYSRTKLMNHLFAFALNRRLNSTTNSMVTCNVLEPGVIETKLLRNGGYSGSPVAEGARASVFLSQSDDVAKTTDCYFSNTAKQITASAESRDESLQDRLWDATVDILKQKNVW

pLDDT: mean 71.14, std 18.41, range [26.42, 97.69]

Foldseek 3Di:
DDDFQVCQVVVQLWKFWKAFADWDWDDDDDDDDFTKIKTFIDGPDTPHHGDDDPVLPVQADPRIEIFGPLPDPWGDDDDHGDIDTFTAHQDPNHGYGTDPSDDFPLCPLAVVLLVVCVVCVVVPQVDPPAEAEQEAEPLLPVDDADPVCNRCPPTDDPSRRNNSSRVNSVVSLVVSVVVCPPVVDDGNYYRHYDYLFAEPAPVVVVPPDDPPPGDHDDCVPRPPPDRLQVQWLVPLPLVCLLVCVVCVVVCQVPPPAEAEREAAPLLPVEEADLVCRGCPPHDDRSNRNSHSRLNSLLQQLLVLVVQVVPDPGNYAGEYEYLYFEQDPVQVVVSHGGHYPVLSCPLVCCCRDPPVCSNPHPFYAYSVVDTDDDDPSSVDNVVSVSSSVSSVVVCVVVVND

InterPro domains:
  IPR001820 Protease inhibitor I35 (TIMP) [PF00965] (7-103)
  IPR001820 Protease inhibitor I35 (TIMP) [SM00206] (8-171)
  IPR008993 Tissue inhibitor of metalloproteinases-like, OB-fold [G3DSA:2.40.50.120] (1-107)
  IPR008993 Tissue inhibitor of metalloproteinases-like, OB-fold [SSF50242] (4-103)
  IPR036291 NAD(P)-binding domain superfamily [SSF51735] (108-208)
  IPR036291 NAD(P)-binding domain superfamily [SSF51735] (230-367)

Radius of gyration: 25.55 Å; chains: 1; bounding box: 72×55×75 Å

Secondary structure (DSSP, 8-state):
----THHHHHH-SEEEEEEEEEEEEE---SSSS--EEEEEEEEEEEEE-----TTTTTT--TTEEEEEPTTSTT-----TT-EEEEEEEEETTEEE--STT---THIIIIIHHHHHHHHTHHHHHHSSSEEEEEE--GGGGSS---SS-TT-SS---HHHHHHHHHHHHHHHHHHHHHHHHHTS----EEEEEE----B--HHHHTT-SPPTT---B-HHHH-SSHHHHTTSHIIIIIIHHHHHHHHHHHHHHT-SEEEEEE--GGGGSS---SS-TT-SSS--HHHHHHHHHHHHHHHHHHHHHHHHHH----EEEEEE---SB--HHHHHTT---B-HHHHHHHHHHHHH-GGGTT--S-EE-TTS-EEPPPHHHH-HHHHHHHHHHHHHHHHHTT--